Protein AF-Q1ACJ1-F1 (afdb_monomer)

Radius of gyration: 36.61 Å; Cα contacts (8 Å, |Δi|>4): 184; chains: 1; bounding box: 94×62×95 Å

Sequence (419 aa):
MKLYEWLLQRVRKALKKAYEASKEIKTMKQDFSLYKKSDFFDTTSWENSFSYIDFELNKYKWIIKYSLFKYRVSVVFLLFLSPFEISHSKDSLYFNILHNKKIHMQLSWIKKVIDDIETWQKKKRDFFYLQQTKNKQKQKKFHLGILSNIDSIAYETIGFIPRSITRTLYRFKTELTGKTALILFREFRFAKYQALASIQYGFFLLLLPWIVTLLFKKLSLEYLMNVWWNKSSIQLFNASQKKIALKRFQNMEDIFWLDLITKETLENKSQYSISLKIHDMIISLVEIYTQKSIYTIIELITDFIGIFTITVILCIAKKRLTVLNSWLQELFYSLSDTMKAFFILLITDLCIGFHSPHGWEVLIELVWEHFGFVPNQYITSFFVSTFPVVLDTMVKYWIFRHLNRISPSIVVTYHSMNE

Organism: Chara vulgaris (NCBI:txid55564)

Foldseek 3Di:
DVVLVVLVVLLVVLLVQLLVLLVVLVVLVVVLVVVVPPPPDDPVVNVVVVVVSVVSNVVSVVSNVVSVVSNVVSVVVSVVCLVVDDPVVNVVPCCCQVVVPVSVVSVVSSVVSVVVVVVVNVVVVVVVVVVVVVVVVVVVVVVVVCVVVVVVVVPDDDDPDDPVVVVVVVVVVCVVVPPCVVVVVVVVVVLVVLVVLLVVLVVCLPVVLVVQLVVQLVVVCVVCCVVVVVPPLDDLDDPQLVVVLVVVLVVVVVVVVVVCVVPVCVVPDDPVNVVVVSVVVSSVSSNVSSSLSSSLVSLVVSVVSSVVVSVVSCVVCVVSVVSNVVSVVVVLVVDDLLVNLVVLVVVLCVPLPVVDLVVQLVVVCVVCVSNVHDDDPVVSVVCSVPVSVVSNVVSVVVCVVVDVVVPPVSVVSNVVVVD

Structure (mmCIF, N/CA/C/O backbone):
data_AF-Q1ACJ1-F1
#
_entry.id   AF-Q1ACJ1-F1
#
loop_
_atom_site.group_PDB
_atom_site.id
_atom_site.type_symbol
_atom_site.label_atom_id
_atom_site.label_alt_id
_atom_site.label_comp_id
_atom_site.label_asym_id
_atom_site.label_entity_id
_atom_site.label_seq_id
_atom_site.pdbx_PDB_ins_code
_atom_site.Cartn_x
_atom_site.Cartn_y
_atom_site.Cartn_z
_atom_site.occupancy
_atom_site.B_iso_or_equiv
_atom_site.auth_seq_id
_atom_site.auth_comp_id
_atom_site.auth_asym_id
_atom_site.auth_atom_id
_atom_site.pdbx_PDB_model_num
ATOM 1 N N . MET A 1 1 ? 27.687 -7.660 35.199 1.00 57.12 1 MET A N 1
ATOM 2 C CA . MET A 1 1 ? 29.083 -7.842 34.717 1.00 57.12 1 MET A CA 1
ATOM 3 C C . MET A 1 1 ? 29.219 -8.312 33.261 1.00 57.12 1 MET A C 1
ATOM 5 O O . MET A 1 1 ? 29.707 -7.517 32.474 1.00 57.12 1 MET A O 1
ATOM 9 N N . LYS A 1 2 ? 28.784 -9.517 32.834 1.00 73.12 2 LYS A N 1
ATOM 10 C CA . LYS A 1 2 ? 29.052 -10.014 31.451 1.00 73.12 2 LYS A CA 1
ATOM 11 C C . LYS A 1 2 ? 28.549 -9.096 30.319 1.00 73.12 2 LYS A C 1
ATOM 13 O O . LYS A 1 2 ? 29.283 -8.820 29.374 1.00 73.12 2 LYS A O 1
ATOM 18 N N . LEU A 1 3 ? 27.313 -8.594 30.422 1.00 71.56 3 LEU A N 1
ATOM 19 C CA . LEU A 1 3 ? 26.733 -7.673 29.428 1.00 71.56 3 LEU A CA 1
ATOM 20 C C . LEU A 1 3 ? 27.487 -6.333 29.380 1.00 71.56 3 LEU A C 1
ATOM 22 O O . LEU A 1 3 ? 27.690 -5.751 28.314 1.00 71.56 3 LEU A O 1
ATOM 26 N N . TYR A 1 4 ? 27.955 -5.889 30.542 1.00 66.06 4 TYR A N 1
ATOM 27 C CA . TYR A 1 4 ? 28.695 -4.653 30.721 1.00 66.06 4 TYR A CA 1
ATOM 28 C C . TYR A 1 4 ? 30.091 -4.709 30.071 1.00 66.06 4 TYR A C 1
ATOM 30 O O . TYR A 1 4 ? 30.448 -3.857 29.253 1.00 66.06 4 TYR A O 1
ATOM 38 N N . GLU A 1 5 ? 30.854 -5.770 30.344 1.00 72.88 5 GLU A N 1
ATOM 39 C CA . GLU A 1 5 ? 32.153 -6.023 29.706 1.00 72.88 5 GLU A CA 1
ATOM 40 C C . GLU A 1 5 ? 32.026 -6.164 28.187 1.00 72.88 5 GLU A C 1
ATOM 42 O O . GLU A 1 5 ? 32.832 -5.612 27.432 1.00 72.88 5 GLU A O 1
ATOM 47 N N . TRP A 1 6 ? 30.977 -6.851 27.728 1.00 76.62 6 TRP A N 1
ATOM 48 C CA . TRP A 1 6 ? 30.686 -7.006 26.308 1.00 76.62 6 TRP A CA 1
ATOM 49 C C . TRP A 1 6 ? 30.440 -5.656 25.615 1.00 76.62 6 TRP A C 1
ATOM 51 O O . TRP A 1 6 ? 30.999 -5.394 24.543 1.00 76.62 6 TRP A O 1
ATOM 61 N N . LEU A 1 7 ? 29.672 -4.754 26.237 1.00 77.31 7 LEU A N 1
ATOM 62 C CA . LEU A 1 7 ? 29.429 -3.408 25.710 1.00 77.31 7 LEU A CA 1
ATOM 63 C C . LEU A 1 7 ? 30.706 -2.554 25.686 1.00 77.31 7 LEU A C 1
ATOM 65 O O . LEU A 1 7 ? 30.996 -1.923 24.665 1.00 77.31 7 LEU A O 1
ATOM 69 N N . LEU A 1 8 ? 31.518 -2.577 26.749 1.00 77.75 8 LEU A N 1
ATOM 70 C CA . LEU A 1 8 ? 32.811 -1.879 26.781 1.00 77.75 8 LEU A CA 1
ATOM 71 C C . LEU A 1 8 ? 33.766 -2.377 25.687 1.00 77.75 8 LEU A C 1
ATOM 73 O O . LEU A 1 8 ? 34.422 -1.576 25.009 1.00 77.75 8 LEU A O 1
ATOM 77 N N . GLN A 1 9 ? 33.827 -3.693 25.463 1.00 83.12 9 GLN A N 1
ATOM 78 C CA . GLN A 1 9 ? 34.596 -4.269 24.360 1.00 83.12 9 GLN A CA 1
ATOM 79 C C . GLN A 1 9 ? 34.075 -3.787 23.002 1.00 83.12 9 GLN A C 1
ATOM 81 O O . GLN A 1 9 ? 34.874 -3.484 22.112 1.00 83.12 9 GLN A O 1
ATOM 86 N N . ARG A 1 10 ? 32.753 -3.670 22.832 1.00 83.06 10 ARG A N 1
ATOM 87 C CA . ARG A 1 10 ? 32.128 -3.181 21.596 1.00 83.06 10 ARG A CA 1
ATOM 88 C C . ARG A 1 10 ? 32.502 -1.729 21.300 1.00 83.06 10 ARG A C 1
ATOM 90 O O . ARG A 1 10 ? 32.877 -1.426 20.166 1.00 83.06 10 ARG A O 1
ATOM 97 N N . VAL A 1 11 ? 32.482 -0.865 22.316 1.00 85.56 11 VAL A N 1
ATOM 98 C CA . VAL A 1 11 ? 32.920 0.539 22.220 1.00 85.56 11 VAL A CA 1
ATOM 99 C C . VAL A 1 11 ? 34.388 0.622 21.795 1.00 85.56 11 VAL A C 1
ATOM 101 O O . VAL A 1 11 ? 34.710 1.297 20.814 1.00 85.56 11 VAL A O 1
ATOM 104 N N . ARG A 1 12 ? 35.280 -0.119 22.471 1.00 85.38 12 ARG A N 1
ATOM 105 C CA . ARG A 1 12 ? 36.718 -0.148 22.146 1.00 85.38 12 ARG A CA 1
ATOM 106 C C . ARG A 1 12 ? 36.985 -0.687 20.737 1.00 85.38 12 ARG A C 1
ATOM 108 O O . ARG A 1 12 ? 37.789 -0.104 20.013 1.00 85.38 12 ARG A O 1
ATOM 115 N N . LYS A 1 13 ? 36.295 -1.756 20.315 1.00 88.94 13 LYS A N 1
ATOM 116 C CA . LYS A 1 13 ? 36.407 -2.328 18.959 1.00 88.94 13 LYS A CA 1
ATOM 117 C C . LYS A 1 13 ? 35.939 -1.346 17.884 1.00 88.94 13 LYS A C 1
ATOM 119 O O . LYS A 1 13 ? 36.607 -1.205 16.863 1.00 88.94 13 LYS A O 1
ATOM 124 N N . ALA A 1 14 ? 34.822 -0.652 18.109 1.00 89.25 14 ALA A N 1
ATOM 125 C CA . ALA A 1 14 ? 34.302 0.336 17.167 1.00 89.25 14 ALA A CA 1
ATOM 126 C C . ALA A 1 14 ? 35.283 1.503 16.972 1.00 89.25 14 ALA A C 1
ATOM 128 O O . ALA A 1 14 ? 35.592 1.853 15.833 1.00 89.25 14 ALA A O 1
ATOM 129 N N . LEU A 1 15 ? 35.830 2.044 18.067 1.00 91.06 15 LEU A N 1
ATOM 130 C CA . LEU A 1 15 ? 36.816 3.124 18.010 1.00 91.06 15 LEU A CA 1
ATOM 131 C C . LEU A 1 15 ? 38.146 2.671 17.389 1.00 91.06 15 LEU A C 1
ATOM 133 O O . LEU A 1 15 ? 38.705 3.388 16.564 1.00 91.06 15 LEU A O 1
ATOM 137 N N . LYS A 1 16 ? 38.631 1.467 17.724 1.00 91.94 16 LYS A N 1
ATOM 138 C CA . LYS A 1 16 ? 39.840 0.888 17.118 1.00 91.94 16 LYS A CA 1
ATOM 139 C C . LYS A 1 16 ? 39.687 0.737 15.601 1.00 91.94 16 LYS A C 1
ATOM 141 O O . LYS A 1 16 ? 40.571 1.169 14.873 1.00 91.94 16 LYS A O 1
ATOM 146 N N . LYS A 1 17 ? 38.539 0.235 15.129 1.00 92.56 17 LYS A N 1
ATOM 147 C CA . LYS A 1 17 ? 38.240 0.112 13.694 1.00 92.56 17 LYS A CA 1
ATOM 148 C C . LYS A 1 17 ? 38.213 1.470 12.987 1.00 92.56 17 LYS A C 1
ATOM 150 O O . LYS A 1 17 ? 38.722 1.586 11.877 1.00 92.56 17 LYS A O 1
ATOM 155 N N . ALA A 1 18 ? 37.641 2.492 13.627 1.00 92.62 18 ALA A N 1
ATOM 156 C CA . ALA A 1 18 ? 37.668 3.860 13.111 1.00 92.62 18 ALA A CA 1
ATOM 157 C C . ALA A 1 18 ? 39.110 4.380 12.995 1.00 92.62 18 ALA A C 1
ATOM 159 O O . ALA A 1 18 ? 39.488 4.939 11.969 1.00 92.62 18 ALA A O 1
ATOM 160 N N . TYR A 1 19 ? 39.918 4.150 14.033 1.00 93.19 19 TYR A N 1
ATOM 161 C CA . TYR A 1 19 ? 41.307 4.589 14.107 1.00 93.19 19 TYR A CA 1
ATOM 162 C C . TYR A 1 19 ? 42.207 3.894 13.070 1.00 93.19 19 TYR A C 1
ATOM 164 O O . TYR A 1 19 ? 42.985 4.557 12.389 1.00 93.19 19 TYR A O 1
ATOM 172 N N . GLU A 1 20 ? 42.067 2.582 12.883 1.00 93.31 20 GLU A N 1
ATOM 173 C CA . GLU A 1 20 ? 42.784 1.817 11.851 1.00 93.31 20 GLU A CA 1
ATOM 174 C C . GLU A 1 20 ? 42.404 2.277 10.443 1.00 93.31 20 GLU A C 1
ATOM 176 O O . GLU A 1 20 ? 43.280 2.669 9.680 1.00 93.31 20 GLU A O 1
ATOM 181 N N . ALA A 1 21 ? 41.105 2.367 10.138 1.00 93.62 21 ALA A N 1
ATOM 182 C CA . ALA A 1 21 ? 40.631 2.886 8.854 1.00 93.62 21 ALA A CA 1
ATOM 183 C C . ALA A 1 21 ? 41.179 4.290 8.567 1.00 93.62 21 ALA A C 1
ATOM 185 O O . ALA A 1 21 ? 41.483 4.640 7.433 1.00 93.62 21 ALA A O 1
ATOM 186 N N . SER A 1 22 ? 41.327 5.107 9.604 1.00 93.25 22 SER A N 1
ATOM 187 C CA . SER A 1 22 ? 41.849 6.454 9.459 1.00 93.25 22 SER A CA 1
ATOM 188 C C . SER A 1 22 ? 43.378 6.485 9.228 1.00 93.25 22 SER A C 1
ATOM 190 O O . SER A 1 22 ? 43.855 7.370 8.517 1.00 93.25 22 SER A O 1
ATOM 192 N N . LYS A 1 23 ? 44.143 5.493 9.720 1.00 92.94 23 LYS A N 1
ATOM 193 C CA . LYS A 1 23 ? 45.560 5.276 9.350 1.00 92.94 23 LYS A CA 1
ATOM 194 C C . LYS A 1 23 ? 45.712 4.868 7.893 1.00 92.94 23 LYS A C 1
ATOM 196 O O . LYS A 1 23 ? 46.532 5.480 7.216 1.00 92.94 23 LYS A O 1
ATOM 201 N N . GLU A 1 24 ? 44.879 3.939 7.425 1.00 92.31 24 GLU A N 1
ATOM 202 C CA . GLU A 1 24 ? 44.844 3.522 6.016 1.00 92.31 24 GLU A CA 1
ATOM 203 C C . GLU A 1 24 ? 44.577 4.700 5.082 1.00 92.31 24 GLU A C 1
ATOM 205 O O . GLU A 1 24 ? 45.158 4.824 4.009 1.00 92.31 24 GLU A O 1
ATOM 210 N N . ILE A 1 25 ? 43.734 5.646 5.500 1.00 91.31 25 ILE A N 1
ATOM 211 C CA . ILE A 1 25 ? 43.563 6.846 4.692 1.00 91.31 25 ILE A CA 1
ATOM 212 C C . ILE A 1 25 ? 44.852 7.679 4.614 1.00 91.31 25 ILE A C 1
ATOM 214 O O . ILE A 1 25 ? 45.206 8.195 3.550 1.00 91.31 25 ILE A O 1
ATOM 218 N N . LYS A 1 26 ? 45.555 7.847 5.735 1.00 91.06 26 LYS A N 1
ATOM 219 C CA . LYS A 1 26 ? 46.789 8.633 5.752 1.00 91.06 26 LYS A CA 1
ATOM 220 C C . LYS A 1 26 ? 47.868 7.997 4.867 1.00 91.06 26 LYS A C 1
ATOM 222 O O . LYS A 1 26 ? 48.527 8.744 4.146 1.00 91.06 26 LYS A O 1
ATOM 227 N N . THR A 1 27 ? 48.016 6.671 4.894 1.00 90.19 27 THR A N 1
ATOM 228 C CA . THR A 1 27 ? 48.957 5.934 4.032 1.00 90.19 27 THR A CA 1
ATOM 229 C C . THR A 1 27 ? 48.580 6.093 2.563 1.00 90.19 27 THR A C 1
ATOM 231 O O . THR A 1 27 ? 49.390 6.602 1.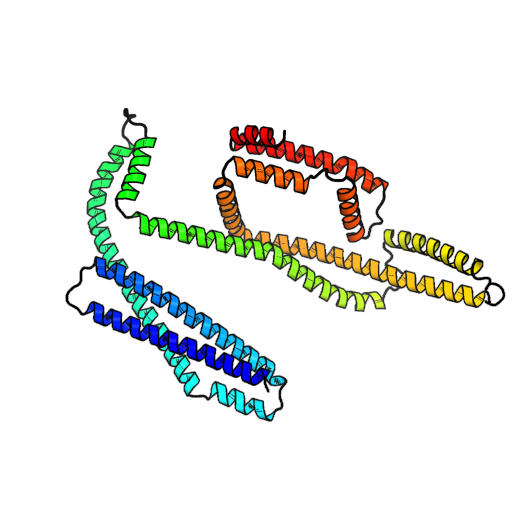798 1.00 90.19 27 THR A O 1
ATOM 234 N N . MET A 1 28 ? 47.315 5.867 2.191 1.00 88.06 28 MET A N 1
ATOM 235 C CA . MET A 1 28 ? 46.845 6.081 0.813 1.00 88.06 28 MET A CA 1
ATOM 236 C C . MET A 1 28 ? 47.100 7.512 0.306 1.00 88.06 28 MET A C 1
ATOM 238 O O . MET A 1 28 ? 47.491 7.717 -0.844 1.00 88.06 28 MET A O 1
ATOM 242 N N . LYS A 1 29 ? 46.907 8.531 1.158 1.00 86.50 29 LYS A N 1
ATOM 243 C CA . LYS A 1 29 ? 47.218 9.928 0.806 1.00 86.50 29 LYS A CA 1
ATOM 244 C C . LYS A 1 29 ? 48.720 10.139 0.570 1.00 86.50 29 LYS A C 1
ATOM 246 O O . LYS A 1 29 ? 49.087 10.915 -0.315 1.00 86.50 29 LYS A O 1
ATOM 251 N N . GLN A 1 30 ? 49.578 9.499 1.363 1.00 86.06 30 GLN A N 1
ATOM 252 C CA . GLN A 1 30 ? 51.035 9.576 1.222 1.00 86.06 30 GLN A CA 1
ATOM 253 C C . GLN A 1 30 ? 51.516 8.853 -0.037 1.00 86.06 30 GLN A C 1
ATOM 255 O O . GLN A 1 30 ? 52.248 9.460 -0.816 1.00 86.06 30 GLN A O 1
ATOM 260 N N . ASP A 1 31 ? 51.032 7.638 -0.285 1.00 83.00 31 ASP A N 1
ATOM 261 C CA . ASP A 1 31 ? 51.376 6.839 -1.465 1.00 83.00 31 ASP A CA 1
ATOM 262 C C . ASP A 1 31 ? 51.005 7.578 -2.747 1.00 83.00 31 ASP A C 1
ATOM 264 O O . ASP A 1 31 ? 51.822 7.717 -3.654 1.00 83.00 31 ASP A O 1
ATOM 268 N N . PHE A 1 32 ? 49.818 8.189 -2.787 1.00 81.38 32 PHE A N 1
ATOM 269 C CA . PHE A 1 32 ? 49.438 9.033 -3.916 1.00 81.38 32 PHE A CA 1
ATOM 270 C C . PHE A 1 32 ? 50.326 10.272 -4.065 1.00 81.38 32 PHE A C 1
ATOM 272 O O . PHE A 1 32 ? 50.620 10.711 -5.178 1.00 81.38 32 PHE A O 1
ATOM 279 N N . SER A 1 33 ? 50.744 10.879 -2.951 1.00 78.44 33 SER A N 1
ATOM 280 C CA . SER A 1 33 ? 51.650 12.026 -2.993 1.00 78.44 33 SER A CA 1
ATOM 281 C C . SER A 1 33 ? 53.048 11.649 -3.489 1.00 78.44 33 SER A C 1
ATOM 283 O O . SER A 1 33 ? 53.698 12.505 -4.088 1.00 78.44 33 SER A O 1
ATOM 285 N N . LEU A 1 34 ? 53.513 10.425 -3.224 1.00 77.62 34 LEU A N 1
ATOM 286 C CA . LEU A 1 34 ? 54.774 9.886 -3.735 1.00 77.62 34 LEU A CA 1
ATOM 287 C C . LEU A 1 34 ? 54.652 9.533 -5.216 1.00 77.62 34 LEU A C 1
ATOM 289 O O . LEU A 1 34 ? 55.466 9.987 -6.013 1.00 77.62 34 LEU A O 1
ATOM 293 N N . TYR A 1 35 ? 53.579 8.838 -5.591 1.00 71.75 35 TYR A N 1
ATOM 294 C CA . TYR A 1 35 ? 53.266 8.497 -6.976 1.00 71.75 35 TYR A CA 1
ATOM 295 C C . TYR A 1 35 ? 53.158 9.735 -7.878 1.00 71.75 35 TYR A C 1
ATOM 297 O O . TYR A 1 35 ? 53.587 9.718 -9.021 1.00 71.75 35 TYR A O 1
ATOM 305 N N . LYS A 1 36 ? 52.665 10.865 -7.353 1.00 68.56 36 LYS A N 1
ATOM 306 C CA . LYS A 1 36 ? 52.652 12.138 -8.091 1.00 68.56 36 LYS A CA 1
ATOM 307 C C . LYS A 1 36 ? 54.057 12.720 -8.343 1.00 68.56 36 LYS A C 1
ATOM 309 O O . LYS A 1 36 ? 54.215 13.484 -9.288 1.00 68.56 36 LYS A O 1
ATOM 314 N N . LYS A 1 37 ? 55.036 12.474 -7.463 1.00 66.88 37 LYS A N 1
ATOM 315 C CA . LYS A 1 37 ? 56.381 13.076 -7.558 1.00 66.88 37 LYS A CA 1
ATOM 316 C C . LYS A 1 37 ? 57.283 12.395 -8.587 1.00 66.88 37 LYS A C 1
ATOM 318 O O . LYS A 1 37 ? 58.283 12.997 -8.946 1.00 66.88 37 LYS A O 1
ATOM 323 N N . SER A 1 38 ? 56.978 11.174 -9.024 1.00 61.12 38 SER A N 1
ATOM 324 C CA . SER A 1 38 ? 57.747 10.539 -10.094 1.00 61.12 38 SER A CA 1
ATOM 325 C C . SER A 1 38 ? 57.513 11.274 -11.414 1.00 61.12 38 SER A C 1
ATOM 327 O O . SER A 1 38 ? 56.361 11.472 -11.796 1.00 61.12 38 SER A O 1
ATOM 329 N N . ASP A 1 39 ? 58.593 11.625 -12.116 1.00 50.62 39 ASP A N 1
ATOM 330 C CA . ASP A 1 39 ? 58.593 12.434 -13.350 1.00 50.62 39 ASP A CA 1
ATOM 331 C C . ASP A 1 39 ? 57.850 11.801 -14.549 1.00 50.62 39 ASP A C 1
ATOM 333 O O . ASP A 1 39 ? 57.683 12.429 -15.592 1.00 50.62 39 ASP A O 1
ATOM 337 N N . PHE A 1 40 ? 57.338 10.578 -14.411 1.00 48.88 40 PHE A N 1
ATOM 338 C CA . PHE A 1 40 ? 56.496 9.919 -15.407 1.00 48.88 40 PHE A CA 1
ATOM 339 C C . PHE A 1 40 ? 55.018 10.298 -15.219 1.00 48.88 40 PHE A C 1
ATOM 341 O O . PHE A 1 40 ? 54.274 9.513 -14.633 1.00 48.88 40 PHE A O 1
ATOM 348 N N . PHE A 1 41 ? 54.551 11.476 -15.665 1.00 48.22 41 PHE A N 1
ATOM 349 C CA . PHE A 1 41 ? 53.117 11.785 -15.517 1.00 48.22 41 PHE A CA 1
ATOM 350 C C . PHE A 1 41 ? 52.442 12.630 -16.612 1.00 48.22 41 PHE A C 1
ATOM 352 O O . PHE A 1 41 ? 52.608 13.846 -16.681 1.00 48.22 41 PHE A O 1
ATOM 359 N N . ASP A 1 42 ? 51.535 11.980 -17.356 1.00 58.28 42 ASP A N 1
ATOM 360 C CA . ASP A 1 42 ? 50.526 12.606 -18.222 1.00 58.28 42 ASP A CA 1
ATOM 361 C C . ASP A 1 42 ? 49.239 12.981 -17.461 1.00 58.28 42 ASP A C 1
ATOM 363 O O . ASP A 1 42 ? 48.770 12.275 -16.562 1.00 58.28 42 ASP A O 1
ATOM 367 N N . THR A 1 43 ? 48.606 14.088 -17.871 1.00 63.31 43 THR A N 1
ATOM 368 C CA . THR A 1 43 ? 47.415 14.666 -17.205 1.00 63.31 43 THR A CA 1
ATOM 369 C C . THR A 1 43 ? 46.197 13.733 -17.123 1.00 63.31 43 THR A C 1
ATOM 371 O O . THR A 1 43 ? 45.460 13.786 -16.140 1.00 63.31 43 THR A O 1
ATOM 374 N N . THR A 1 44 ? 45.991 12.855 -18.108 1.00 62.75 44 THR A N 1
ATOM 375 C CA . THR A 1 44 ? 44.855 11.914 -18.176 1.00 62.75 44 THR A CA 1
ATOM 376 C C . THR A 1 44 ? 45.042 10.700 -17.267 1.00 62.75 44 THR A C 1
ATOM 378 O O . THR A 1 44 ? 44.111 10.299 -16.567 1.00 62.75 44 THR A O 1
ATOM 381 N N . SER A 1 45 ? 46.261 10.152 -17.204 1.00 63.62 45 SER A N 1
ATOM 382 C CA . SER A 1 45 ? 46.619 9.095 -16.246 1.00 63.62 45 SER A CA 1
ATOM 383 C C . SER A 1 45 ? 46.382 9.563 -14.803 1.00 63.62 45 SER A C 1
ATOM 385 O O . SER A 1 45 ? 45.903 8.816 -13.942 1.00 63.62 45 SER A O 1
ATOM 387 N N . TRP A 1 46 ? 46.630 10.852 -14.549 1.00 67.94 46 TRP A N 1
ATOM 388 C CA . TRP A 1 46 ? 46.462 11.470 -13.238 1.00 67.94 46 TRP A CA 1
ATOM 389 C C . TRP A 1 46 ? 44.990 11.621 -12.817 1.00 67.94 46 TRP A C 1
ATOM 391 O O . TRP A 1 46 ? 44.667 11.393 -11.647 1.00 67.94 46 TRP A O 1
ATOM 401 N N . GLU A 1 47 ? 44.090 11.943 -13.753 1.00 72.38 47 GLU A N 1
ATOM 402 C CA . GLU A 1 47 ? 42.635 12.000 -13.523 1.00 72.38 47 GLU A CA 1
ATOM 403 C C . GLU A 1 47 ? 42.072 10.643 -13.091 1.00 72.38 47 GLU A C 1
ATOM 405 O O . GLU A 1 47 ? 41.409 10.538 -12.053 1.00 72.38 47 GLU A O 1
ATOM 410 N N . ASN A 1 48 ? 42.395 9.592 -13.847 1.00 73.75 48 ASN A N 1
ATOM 411 C CA . ASN A 1 48 ? 41.914 8.242 -13.566 1.00 73.75 48 ASN A CA 1
ATOM 412 C C . ASN A 1 48 ? 42.454 7.729 -12.226 1.00 73.75 48 ASN A C 1
ATOM 414 O O . ASN A 1 48 ? 41.681 7.255 -11.390 1.00 73.75 48 ASN A O 1
ATOM 418 N N . SER A 1 49 ? 43.751 7.918 -11.973 1.00 74.75 49 SER A N 1
ATOM 419 C CA . SER A 1 49 ? 44.390 7.532 -10.711 1.00 74.75 49 SER A CA 1
ATOM 420 C C . SER A 1 49 ? 43.767 8.242 -9.505 1.00 74.75 49 SER A C 1
ATOM 422 O O . SER A 1 49 ? 43.486 7.614 -8.483 1.00 74.75 49 SER A O 1
ATOM 424 N N . PHE A 1 50 ? 43.489 9.548 -9.617 1.00 82.62 50 PHE A N 1
ATOM 425 C CA . PHE A 1 50 ? 42.804 10.278 -8.552 1.00 82.62 50 PHE A CA 1
ATOM 426 C C . PHE A 1 50 ? 41.370 9.786 -8.348 1.00 82.62 50 PHE A C 1
ATOM 428 O O . PHE A 1 50 ? 40.946 9.675 -7.205 1.00 82.62 50 PHE A O 1
ATOM 435 N N . SER A 1 51 ? 40.625 9.476 -9.414 1.00 76.75 51 SER A N 1
ATOM 436 C CA . SER A 1 51 ? 39.241 8.995 -9.297 1.00 76.75 51 SER A CA 1
ATOM 437 C C . SER A 1 51 ? 39.139 7.670 -8.530 1.00 76.75 51 SER A C 1
ATOM 439 O O . SER A 1 51 ? 38.268 7.519 -7.671 1.00 76.75 51 SER A O 1
ATOM 441 N N . TYR A 1 52 ? 40.078 6.751 -8.773 1.00 80.50 52 TYR A N 1
ATOM 442 C CA . TYR A 1 52 ? 40.182 5.485 -8.052 1.00 80.50 52 TYR A CA 1
ATOM 443 C C . TYR A 1 52 ? 40.481 5.713 -6.566 1.00 80.50 52 TYR A C 1
ATOM 445 O O . TYR A 1 52 ? 39.808 5.173 -5.687 1.00 80.50 52 TYR A O 1
ATOM 453 N N . ILE A 1 53 ? 41.442 6.588 -6.273 1.00 85.56 53 ILE A N 1
ATOM 454 C CA . ILE A 1 53 ? 41.814 6.910 -4.894 1.00 85.56 53 ILE A CA 1
ATOM 455 C C . ILE A 1 53 ? 40.696 7.667 -4.183 1.00 85.56 53 ILE A C 1
ATOM 457 O O . ILE A 1 53 ? 40.408 7.369 -3.032 1.00 85.56 53 ILE A O 1
ATOM 461 N N . ASP A 1 54 ? 40.002 8.591 -4.848 1.00 86.38 54 ASP A N 1
ATOM 462 C CA . ASP A 1 54 ? 38.843 9.288 -4.286 1.00 86.38 54 ASP A CA 1
ATOM 463 C C . ASP A 1 54 ? 37.731 8.304 -3.901 1.00 86.38 54 ASP A C 1
ATOM 465 O O . ASP A 1 54 ? 37.133 8.427 -2.828 1.00 86.38 54 ASP A O 1
ATOM 469 N N . PHE A 1 55 ? 37.490 7.287 -4.734 1.00 85.00 55 PHE A N 1
ATOM 470 C CA . PHE A 1 55 ? 36.544 6.216 -4.439 1.00 85.00 55 PHE A CA 1
ATOM 471 C C . PHE A 1 55 ? 36.944 5.412 -3.193 1.00 85.00 55 PHE A C 1
ATOM 473 O O . PHE A 1 55 ? 36.132 5.282 -2.269 1.00 85.00 55 PHE A O 1
ATOM 480 N N . GLU A 1 56 ? 38.186 4.927 -3.118 1.00 86.38 56 GLU A N 1
ATOM 481 C CA . GLU A 1 56 ? 38.669 4.182 -1.948 1.00 86.38 56 GLU A CA 1
ATOM 482 C C . GLU A 1 56 ? 38.665 5.059 -0.684 1.00 86.38 56 GLU A C 1
ATOM 484 O O . GLU A 1 56 ? 38.150 4.651 0.360 1.00 86.38 56 GLU A O 1
ATOM 489 N N . LEU A 1 57 ? 39.099 6.319 -0.773 1.00 90.25 57 LEU A N 1
ATOM 490 C CA . LEU A 1 57 ? 39.018 7.279 0.331 1.00 90.25 57 LEU A CA 1
ATOM 491 C C . LEU A 1 57 ? 37.581 7.451 0.836 1.00 90.25 57 LEU A C 1
ATOM 493 O O . LEU A 1 57 ? 37.344 7.458 2.045 1.00 90.25 57 LEU A O 1
ATOM 497 N N . ASN A 1 58 ? 36.604 7.562 -0.066 1.00 89.31 58 ASN A N 1
ATOM 498 C CA . ASN A 1 58 ? 35.194 7.698 0.301 1.00 89.31 58 ASN A CA 1
ATOM 499 C C . ASN A 1 58 ? 34.636 6.428 0.965 1.00 89.31 58 ASN A C 1
ATOM 501 O O . ASN A 1 58 ? 33.860 6.526 1.922 1.00 89.31 58 ASN A O 1
ATOM 505 N N . LYS A 1 59 ? 35.066 5.242 0.527 1.00 89.69 59 LYS A N 1
ATOM 506 C CA . LYS A 1 59 ? 34.744 3.958 1.167 1.00 89.69 59 LYS A CA 1
ATOM 507 C C . LYS A 1 59 ? 35.298 3.888 2.592 1.00 89.69 59 LYS A C 1
ATOM 509 O O . LYS A 1 59 ? 34.543 3.591 3.520 1.00 89.69 59 LYS A O 1
ATOM 514 N N . TYR A 1 60 ? 36.560 4.256 2.814 1.00 90.94 60 TYR A N 1
ATOM 515 C CA . TYR A 1 60 ? 37.132 4.313 4.165 1.00 90.94 60 TYR A CA 1
ATOM 516 C C . TYR A 1 60 ? 36.483 5.394 5.039 1.00 90.94 60 TYR A C 1
ATOM 518 O O . TYR A 1 60 ? 36.190 5.142 6.209 1.00 90.94 60 TYR A O 1
ATOM 526 N N . LYS A 1 61 ? 36.145 6.564 4.485 1.00 91.94 61 LYS A N 1
ATOM 527 C CA . LYS A 1 61 ? 35.345 7.579 5.193 1.00 91.94 61 LYS A CA 1
ATOM 528 C C . LYS A 1 61 ? 33.999 7.038 5.648 1.00 91.94 61 LYS A C 1
ATOM 530 O O . LYS A 1 61 ? 33.573 7.330 6.765 1.00 91.94 61 LYS A O 1
ATOM 535 N N . TRP A 1 62 ? 33.327 6.252 4.811 1.00 91.25 62 TRP A N 1
ATOM 536 C CA . TRP A 1 62 ? 32.070 5.611 5.181 1.00 91.25 62 TRP A CA 1
ATOM 537 C C . TRP A 1 62 ? 32.263 4.606 6.323 1.00 91.25 62 TRP A C 1
ATOM 539 O O . TRP A 1 62 ? 31.516 4.647 7.302 1.00 91.25 62 TRP A O 1
ATOM 549 N N . ILE A 1 63 ? 33.318 3.785 6.268 1.00 90.62 63 ILE A N 1
ATOM 550 C CA . ILE A 1 63 ? 33.694 2.870 7.360 1.00 90.62 63 ILE A CA 1
ATOM 551 C C . ILE A 1 63 ? 33.927 3.647 8.665 1.00 90.62 63 ILE A C 1
ATOM 553 O O . ILE A 1 63 ? 33.414 3.253 9.717 1.00 90.62 63 ILE A O 1
ATOM 557 N N . ILE A 1 64 ? 34.639 4.775 8.612 1.00 91.69 64 ILE A N 1
ATOM 558 C CA . ILE A 1 64 ? 34.871 5.634 9.779 1.00 91.69 64 ILE A CA 1
ATOM 559 C C . ILE A 1 64 ? 33.552 6.218 10.300 1.00 91.69 64 ILE A C 1
ATOM 561 O O . ILE A 1 64 ? 33.251 6.067 11.480 1.00 91.69 64 ILE A O 1
ATOM 565 N N . LYS A 1 65 ? 32.712 6.818 9.448 1.00 91.88 65 LYS A N 1
ATOM 566 C CA . LYS A 1 65 ? 31.415 7.383 9.868 1.00 91.88 65 LYS A CA 1
ATOM 567 C C . LYS A 1 65 ? 30.518 6.331 10.520 1.00 91.88 65 LYS A C 1
ATOM 569 O O . LYS A 1 65 ? 29.965 6.574 11.590 1.00 91.88 65 LYS A O 1
ATOM 574 N N . TYR A 1 66 ? 30.421 5.145 9.923 1.00 92.12 66 TYR A N 1
ATOM 575 C CA . TYR A 1 66 ? 29.619 4.050 10.462 1.00 92.12 66 TYR A CA 1
ATOM 576 C C . TYR A 1 66 ? 30.185 3.493 11.777 1.00 92.12 66 TYR A C 1
ATOM 578 O O . TYR A 1 66 ? 29.439 3.201 12.712 1.00 92.12 66 TYR A O 1
ATOM 586 N N . SER A 1 67 ? 31.507 3.357 11.886 1.00 89.06 67 SER A N 1
ATOM 587 C CA . SER A 1 67 ? 32.152 2.918 13.129 1.00 89.06 67 SER A CA 1
ATOM 588 C C . SER A 1 67 ? 32.018 3.949 14.259 1.00 89.06 67 SER A C 1
ATOM 590 O O . SER A 1 67 ? 31.710 3.559 15.384 1.00 89.06 67 SER A O 1
ATOM 592 N N . LEU A 1 68 ? 32.120 5.249 13.963 1.00 91.81 68 LEU A N 1
ATOM 593 C CA . LEU A 1 68 ? 31.851 6.333 14.914 1.00 91.81 68 LEU A CA 1
ATOM 594 C C . LEU A 1 68 ? 30.376 6.396 15.325 1.00 91.81 68 LEU A C 1
ATOM 596 O O . LEU A 1 68 ? 30.083 6.632 16.494 1.00 91.81 68 LEU A O 1
ATOM 600 N N . PHE A 1 69 ? 29.445 6.154 14.400 1.00 90.56 69 PHE A N 1
ATOM 601 C CA . PHE A 1 69 ? 28.023 6.038 14.726 1.00 90.56 69 PHE A CA 1
ATOM 602 C C . PHE A 1 69 ? 27.782 4.887 15.707 1.00 90.56 69 PHE A C 1
ATOM 604 O O . PHE A 1 69 ? 27.182 5.090 16.760 1.00 90.56 69 PHE A O 1
ATOM 611 N N . LYS A 1 70 ? 28.342 3.702 15.426 1.00 87.62 70 LYS A N 1
ATOM 612 C CA . LYS A 1 70 ? 28.274 2.555 16.343 1.00 87.62 70 LYS A CA 1
ATOM 613 C C . LYS A 1 70 ? 28.894 2.853 17.707 1.00 87.62 70 LYS A C 1
ATOM 615 O O . LYS A 1 70 ? 28.323 2.448 18.716 1.00 87.62 70 LYS A O 1
ATOM 620 N N . TYR A 1 71 ? 30.018 3.569 17.748 1.00 89.31 71 TYR A N 1
ATOM 621 C CA . TYR A 1 71 ? 30.624 4.047 18.992 1.00 89.31 71 TYR A CA 1
ATOM 622 C C . TYR A 1 71 ? 29.657 4.951 19.772 1.00 89.31 71 TYR A C 1
ATOM 624 O O . TYR A 1 71 ? 29.379 4.667 20.932 1.00 89.31 71 TYR A O 1
ATOM 632 N N . ARG A 1 72 ? 29.082 5.978 19.131 1.00 88.12 72 ARG A N 1
ATOM 633 C CA . ARG A 1 72 ? 28.156 6.926 19.776 1.00 88.12 72 ARG A CA 1
ATOM 634 C C . ARG A 1 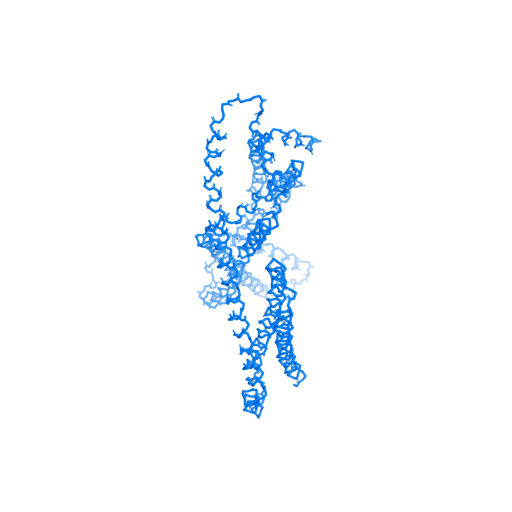72 ? 26.914 6.235 20.327 1.00 88.12 72 ARG A C 1
ATOM 636 O O . ARG A 1 72 ? 26.593 6.438 21.490 1.00 88.12 72 ARG A O 1
ATOM 643 N N . VAL A 1 73 ? 26.264 5.387 19.529 1.00 83.75 73 VAL A N 1
ATOM 644 C CA . VAL A 1 73 ? 25.082 4.628 19.969 1.00 83.75 73 VAL A CA 1
ATOM 645 C C . VAL A 1 73 ? 25.432 3.718 21.145 1.00 83.75 73 VAL A C 1
ATOM 647 O O . VAL A 1 73 ? 24.700 3.686 22.125 1.00 83.75 73 VAL A O 1
ATOM 650 N N . SER A 1 74 ? 26.577 3.031 21.092 1.00 83.12 74 SER A N 1
ATOM 651 C CA . SER A 1 74 ? 27.007 2.148 22.185 1.00 83.12 74 SER A CA 1
ATOM 652 C C . SER A 1 74 ? 27.328 2.921 23.472 1.00 83.12 74 SER A C 1
ATOM 654 O O . SER A 1 74 ? 27.025 2.432 24.553 1.00 83.12 74 SER A O 1
ATOM 656 N N . VAL A 1 75 ? 27.907 4.126 23.374 1.00 83.50 75 VAL A N 1
ATOM 657 C CA . VAL A 1 75 ? 28.175 4.999 24.533 1.00 83.50 75 VAL A CA 1
ATOM 658 C C . VAL A 1 75 ? 26.879 5.548 25.126 1.00 83.50 75 VAL A C 1
ATOM 660 O O . VAL A 1 75 ? 26.709 5.490 26.336 1.00 83.50 75 VAL A O 1
ATOM 663 N N . VAL A 1 76 ? 25.944 6.025 24.297 1.00 80.12 76 VAL A N 1
ATOM 664 C CA . VAL A 1 76 ? 24.624 6.486 24.766 1.00 80.12 76 VAL A CA 1
ATOM 665 C C . VAL A 1 76 ? 23.872 5.347 25.451 1.00 80.12 76 VAL A C 1
ATOM 667 O O . VAL A 1 76 ? 23.297 5.545 26.514 1.00 80.12 76 VAL A O 1
ATOM 670 N N . PHE A 1 77 ? 23.936 4.140 24.893 1.00 80.00 77 PHE A N 1
ATOM 671 C CA . PHE A 1 77 ? 23.324 2.960 25.493 1.00 80.00 77 PHE A CA 1
ATOM 672 C C . PHE A 1 77 ? 23.973 2.573 26.834 1.00 80.00 77 PHE A C 1
ATOM 674 O O . PHE A 1 77 ? 23.267 2.255 27.784 1.00 80.00 77 PHE A O 1
ATOM 681 N N . LEU A 1 78 ? 25.304 2.660 26.954 1.00 76.06 78 LEU A N 1
ATOM 682 C CA . LEU A 1 78 ? 26.007 2.470 28.232 1.00 76.06 78 LEU A CA 1
ATOM 683 C C . LEU A 1 78 ? 25.621 3.527 29.276 1.00 76.06 78 LEU A C 1
ATOM 685 O O . LEU A 1 78 ? 25.408 3.183 30.435 1.00 76.06 78 LEU A O 1
ATOM 689 N N . LEU A 1 79 ? 25.498 4.796 28.873 1.00 72.31 79 LEU A N 1
ATOM 690 C CA . LEU A 1 79 ? 25.041 5.875 29.756 1.00 72.31 79 LEU A CA 1
ATOM 691 C C . LEU A 1 79 ? 23.597 5.648 30.208 1.00 72.31 79 LEU A C 1
ATOM 693 O O . LEU A 1 79 ? 23.293 5.843 31.379 1.00 72.31 79 LEU A O 1
ATOM 697 N N . PHE A 1 80 ? 22.732 5.176 29.312 1.00 75.00 80 PHE A N 1
ATOM 698 C CA . PHE A 1 80 ? 21.347 4.839 29.629 1.00 75.00 80 PHE A CA 1
ATOM 699 C C . PHE A 1 80 ? 21.224 3.662 30.610 1.00 75.00 80 PHE A C 1
ATOM 701 O O . PHE A 1 80 ? 20.325 3.664 31.442 1.00 75.00 80 PHE A O 1
ATOM 708 N N . LEU A 1 81 ? 22.125 2.676 30.546 1.00 68.88 81 LEU A N 1
ATOM 709 C CA . LEU A 1 81 ? 22.153 1.542 31.480 1.00 68.88 81 LEU A CA 1
ATOM 710 C C . LEU A 1 81 ? 22.799 1.876 32.834 1.00 68.88 81 LEU A C 1
ATOM 712 O O . LEU A 1 81 ? 22.514 1.207 33.824 1.00 68.88 81 LEU A O 1
ATOM 716 N N . SER A 1 82 ? 23.634 2.916 32.901 1.00 61.34 82 SER A N 1
ATOM 717 C CA . SER A 1 82 ? 24.346 3.311 34.124 1.00 61.34 82 SER A CA 1
ATOM 718 C C . SER A 1 82 ? 23.475 3.584 35.367 1.00 61.34 82 SER A C 1
ATOM 720 O O . SER A 1 82 ? 23.946 3.284 36.465 1.00 61.34 82 SER A O 1
ATOM 722 N N . PRO A 1 83 ? 22.222 4.090 35.282 1.00 61.06 83 PRO A N 1
ATOM 723 C CA . PRO A 1 83 ? 21.375 4.287 36.455 1.00 61.06 83 PRO A CA 1
ATOM 724 C C . PRO A 1 83 ? 21.047 2.983 37.188 1.00 61.06 83 PRO A C 1
ATOM 726 O O . PRO A 1 83 ? 20.805 3.036 38.391 1.00 61.06 83 PRO A O 1
ATOM 729 N N . PHE A 1 84 ? 21.073 1.848 36.480 1.00 64.06 84 PHE A N 1
ATOM 730 C CA . PHE A 1 84 ? 20.675 0.532 36.981 1.00 64.06 84 PHE A CA 1
ATOM 731 C C . PHE A 1 84 ? 21.814 -0.257 37.663 1.00 64.06 84 PHE A C 1
ATOM 733 O O . PHE A 1 84 ? 21.552 -1.333 38.195 1.00 64.06 84 PHE A O 1
ATOM 740 N N . GLU A 1 85 ? 23.058 0.247 37.687 1.00 49.38 85 GLU A N 1
ATOM 741 C CA . GLU A 1 85 ? 24.186 -0.370 38.415 1.00 49.38 85 GLU A CA 1
ATOM 742 C C . GLU A 1 85 ? 24.612 0.439 39.666 1.00 49.38 85 GLU A C 1
ATOM 744 O O . GLU A 1 85 ? 24.409 1.654 39.760 1.00 49.38 85 GLU A O 1
ATOM 749 N N . ILE A 1 86 ? 25.188 -0.271 40.651 1.00 51.97 86 ILE A N 1
ATOM 750 C CA . ILE A 1 86 ? 25.512 0.191 42.017 1.00 51.97 86 ILE A CA 1
ATOM 751 C C . ILE A 1 86 ? 26.463 1.405 42.006 1.00 51.97 86 ILE A C 1
ATOM 753 O O . ILE A 1 86 ? 27.490 1.405 41.329 1.00 51.97 86 ILE A O 1
ATOM 757 N N . SER A 1 87 ? 26.127 2.412 42.826 1.00 51.91 87 SER A N 1
ATOM 758 C CA . SER A 1 87 ? 26.698 3.773 42.908 1.00 51.91 87 SER A CA 1
ATOM 759 C C . SER A 1 87 ? 28.226 3.904 42.748 1.00 51.91 87 SER A C 1
ATOM 761 O O . SER A 1 87 ? 28.690 4.836 42.097 1.00 51.91 87 SER A O 1
ATOM 763 N N . HIS A 1 88 ? 29.025 2.954 43.252 1.00 48.81 88 HIS A N 1
ATOM 764 C CA . HIS A 1 88 ? 30.492 3.006 43.161 1.00 48.81 88 HIS A CA 1
ATOM 765 C C . HIS A 1 88 ? 31.053 2.954 41.727 1.00 48.81 88 HIS A C 1
ATOM 767 O O . HIS A 1 88 ? 32.167 3.425 41.495 1.00 48.81 88 HIS A O 1
ATOM 773 N N . SER A 1 89 ? 30.317 2.408 40.749 1.00 51.75 89 SER A N 1
ATOM 774 C CA . SER A 1 89 ? 30.801 2.332 39.363 1.00 51.75 89 SER A CA 1
ATOM 775 C C . SER A 1 89 ? 30.571 3.625 38.567 1.00 51.75 89 SER A C 1
ATOM 777 O O . SER A 1 89 ? 31.384 3.922 37.689 1.00 51.75 89 SER A O 1
ATOM 779 N N . LYS A 1 90 ? 29.534 4.420 38.894 1.00 48.09 90 LYS A N 1
ATOM 780 C CA . LYS A 1 90 ? 29.050 5.580 38.110 1.00 48.09 90 LYS A CA 1
ATOM 781 C C . LYS A 1 90 ? 30.115 6.655 37.889 1.00 48.09 90 LYS A C 1
ATOM 783 O O . LYS A 1 90 ? 30.437 6.959 36.736 1.00 48.09 90 LYS A O 1
ATOM 788 N N . ASP A 1 91 ? 30.694 7.173 38.972 1.00 50.44 91 ASP A N 1
ATOM 789 C CA . ASP A 1 91 ? 31.674 8.262 38.893 1.00 50.44 91 ASP A CA 1
ATOM 790 C C . ASP A 1 91 ? 32.964 7.791 38.239 1.00 50.44 91 ASP A C 1
ATOM 792 O O . ASP A 1 91 ? 33.460 8.447 37.327 1.00 50.44 91 ASP A O 1
ATOM 796 N N . SER A 1 92 ? 33.448 6.597 38.600 1.00 59.56 92 SER A N 1
ATOM 797 C CA . SER A 1 92 ? 34.669 6.041 38.013 1.00 59.56 92 SER A CA 1
ATOM 798 C C . SER A 1 92 ? 34.557 5.842 36.498 1.00 59.56 92 SER A C 1
ATOM 800 O O . SER A 1 92 ? 35.546 6.007 35.794 1.00 59.56 92 SER A O 1
ATOM 802 N N . LEU A 1 93 ? 33.378 5.510 35.959 1.00 54.09 93 LEU A N 1
ATOM 803 C CA . LEU A 1 93 ? 33.208 5.142 34.552 1.00 54.09 93 LEU A CA 1
ATOM 804 C C . LEU A 1 93 ? 33.036 6.311 33.605 1.00 54.09 93 LEU A C 1
ATOM 806 O O . LEU A 1 93 ? 33.654 6.318 32.536 1.00 54.09 93 LEU A O 1
ATOM 810 N N . TYR A 1 94 ? 32.217 7.288 33.990 1.00 56.75 94 TYR A N 1
ATOM 811 C CA . TYR A 1 94 ? 32.133 8.534 33.242 1.00 56.75 94 TYR A CA 1
ATOM 812 C C . TYR A 1 94 ? 33.505 9.220 33.247 1.00 56.75 94 TYR A C 1
ATOM 814 O O . TYR A 1 94 ? 33.993 9.578 32.173 1.00 56.75 94 TYR A O 1
ATOM 822 N N . PHE A 1 95 ? 34.202 9.251 34.397 1.00 55.91 95 PHE A N 1
ATOM 823 C CA . PHE A 1 95 ? 35.606 9.675 34.452 1.00 55.91 95 PHE A CA 1
ATOM 824 C C . PHE A 1 95 ? 36.502 8.811 33.560 1.00 55.91 95 PHE A C 1
ATOM 826 O O . PHE A 1 95 ? 37.267 9.343 32.767 1.00 55.91 95 PHE A O 1
ATOM 833 N N . ASN A 1 96 ? 36.401 7.483 33.605 1.00 65.31 96 ASN A N 1
ATOM 834 C CA . ASN A 1 96 ? 37.292 6.606 32.842 1.00 65.31 96 ASN A CA 1
ATOM 835 C C . ASN A 1 96 ? 37.049 6.630 31.329 1.00 65.31 96 ASN A C 1
ATOM 837 O O . ASN A 1 96 ? 37.961 6.298 30.582 1.00 65.31 96 ASN A O 1
ATOM 841 N N . ILE A 1 97 ? 35.857 6.968 30.833 1.00 65.81 97 ILE A N 1
ATOM 842 C CA . ILE A 1 97 ? 35.606 7.099 29.387 1.00 65.81 97 ILE A CA 1
ATOM 843 C C . ILE A 1 97 ? 35.911 8.526 28.922 1.00 65.81 97 ILE A C 1
ATOM 845 O O . ILE A 1 97 ? 36.595 8.695 27.911 1.00 65.81 97 ILE A O 1
ATOM 849 N N . LEU A 1 98 ? 35.444 9.542 29.658 1.00 61.75 98 LEU A N 1
ATOM 850 C CA . LEU A 1 98 ? 35.625 10.956 29.317 1.00 61.75 98 LEU A CA 1
ATOM 851 C C . LEU A 1 98 ? 37.080 11.411 29.514 1.00 61.75 98 LEU A C 1
ATOM 853 O O . LEU A 1 98 ? 37.635 12.104 28.663 1.00 61.75 98 LEU A O 1
ATOM 857 N N . HIS A 1 99 ? 37.712 10.990 30.612 1.00 61.25 99 HIS A N 1
ATOM 858 C CA . HIS A 1 99 ? 39.062 11.396 31.010 1.00 61.25 99 HIS A CA 1
ATOM 859 C C . HIS A 1 99 ? 40.161 10.463 30.481 1.00 61.25 99 HIS A C 1
ATOM 861 O O . HIS A 1 99 ? 41.352 10.700 30.693 1.00 61.25 99 HIS A O 1
ATOM 867 N N . ASN A 1 100 ? 39.803 9.427 29.714 1.00 77.19 100 ASN A N 1
ATOM 868 C CA . ASN A 1 100 ? 40.801 8.617 29.031 1.00 77.19 100 ASN A CA 1
ATOM 869 C C . ASN A 1 100 ? 41.430 9.400 27.880 1.00 77.19 100 ASN A C 1
ATOM 871 O O . ASN A 1 100 ? 40.943 9.414 26.743 1.00 77.19 100 ASN A O 1
ATOM 875 N N . LYS A 1 101 ? 42.586 9.994 28.187 1.00 81.00 101 LYS A N 1
ATOM 876 C CA . LYS A 1 101 ? 43.440 10.738 27.258 1.00 81.00 101 LYS A CA 1
ATOM 877 C C . LYS A 1 101 ? 43.645 9.991 25.935 1.00 81.00 101 LYS A C 1
ATOM 879 O O . LYS A 1 101 ? 43.652 10.620 24.882 1.00 81.00 101 LYS A O 1
ATOM 884 N N . LYS A 1 102 ? 43.735 8.652 25.944 1.00 85.06 102 LYS A N 1
ATOM 885 C CA . LYS A 1 102 ? 43.901 7.837 24.726 1.00 85.06 102 LYS A CA 1
ATOM 886 C C . LYS A 1 102 ? 42.691 7.909 23.793 1.00 85.06 102 LYS A C 1
ATOM 888 O O . LYS A 1 102 ? 42.880 8.070 22.591 1.00 85.06 102 LYS A O 1
ATOM 893 N N . ILE A 1 103 ? 41.471 7.810 24.324 1.00 85.44 103 ILE A N 1
ATOM 894 C CA . ILE A 1 103 ? 40.233 7.883 23.527 1.00 85.44 103 ILE A CA 1
ATOM 895 C C . ILE A 1 103 ? 40.092 9.276 22.916 1.00 85.44 103 ILE A C 1
ATOM 897 O O . ILE A 1 103 ? 39.849 9.400 21.715 1.00 85.44 103 ILE A O 1
ATOM 901 N N . HIS A 1 104 ? 40.310 10.319 23.721 1.00 85.12 104 HIS A N 1
ATOM 902 C CA . HIS A 1 104 ? 40.256 11.697 23.244 1.00 85.12 104 HIS A CA 1
ATOM 903 C C . HIS A 1 104 ? 41.291 11.957 22.137 1.00 85.12 104 HIS A C 1
ATOM 905 O O . HIS A 1 104 ? 40.951 12.508 21.090 1.00 85.12 104 HIS A O 1
ATOM 911 N N . MET A 1 105 ? 42.530 11.481 22.311 1.00 88.00 105 MET A N 1
ATOM 912 C CA . MET A 1 105 ? 43.566 11.562 21.276 1.00 88.00 105 MET A CA 1
ATOM 913 C C . MET A 1 105 ? 43.163 10.824 19.995 1.00 88.00 105 MET A C 1
ATOM 915 O O . MET A 1 105 ? 43.355 11.364 18.910 1.00 88.00 105 MET A O 1
ATOM 919 N N . GLN A 1 106 ? 42.573 9.628 20.090 1.00 90.94 106 GLN A N 1
ATOM 920 C CA . GLN A 1 106 ? 42.105 8.879 18.917 1.00 90.94 106 GLN A CA 1
ATOM 921 C C . GLN A 1 106 ? 40.983 9.610 18.175 1.00 90.94 106 GLN A C 1
ATOM 923 O O . GLN A 1 106 ? 41.040 9.725 16.953 1.00 90.94 106 GLN A O 1
ATOM 928 N N . LEU A 1 107 ? 39.989 10.141 18.890 1.00 90.81 107 LEU A N 1
ATOM 929 C CA . LEU A 1 107 ? 38.896 10.907 18.285 1.00 90.81 107 LEU A CA 1
ATOM 930 C C . LEU A 1 107 ? 39.398 12.202 17.634 1.00 90.81 107 LEU A C 1
ATOM 932 O O . LEU A 1 107 ? 39.006 12.510 16.508 1.00 90.81 107 LEU A O 1
ATOM 936 N N . SER A 1 108 ? 40.296 12.927 18.308 1.00 90.12 108 SER A N 1
ATOM 937 C CA . SER A 1 108 ? 40.933 14.138 17.779 1.00 90.12 108 SER A CA 1
ATOM 938 C C . SER A 1 108 ? 41.760 13.838 16.524 1.00 90.12 108 SER A C 1
ATOM 940 O O . SER A 1 108 ? 41.643 14.532 15.513 1.00 90.12 108 SER A O 1
ATOM 942 N N . TRP A 1 109 ? 42.515 12.736 16.535 1.00 93.75 109 TRP A N 1
ATOM 943 C CA . TRP A 1 109 ? 43.276 12.255 15.384 1.00 93.75 109 TRP A CA 1
ATOM 944 C C . TRP A 1 109 ? 42.369 11.921 14.196 1.00 93.75 109 TRP A C 1
ATOM 946 O O . TRP A 1 109 ? 42.617 12.395 13.090 1.00 93.75 109 TRP A O 1
ATOM 956 N N . ILE A 1 110 ? 41.290 11.159 14.423 1.00 93.31 110 ILE A N 1
ATOM 957 C CA . ILE A 1 110 ? 40.326 10.786 13.376 1.00 93.31 110 ILE A CA 1
ATOM 958 C C . ILE A 1 110 ? 39.696 12.039 12.767 1.00 93.31 110 ILE A C 1
ATOM 960 O O . ILE A 1 110 ? 39.623 12.147 11.544 1.00 93.31 110 ILE A O 1
ATOM 964 N N . LYS A 1 111 ? 39.277 12.998 13.603 1.00 93.31 111 LYS A N 1
ATOM 965 C CA . LYS A 1 111 ? 38.692 14.262 13.142 1.00 93.31 111 LYS A CA 1
ATOM 966 C C . LYS A 1 111 ? 39.679 15.038 12.268 1.00 93.31 111 LYS A C 1
ATOM 968 O O . LYS A 1 111 ? 39.351 15.367 11.134 1.00 93.31 111 LYS A O 1
ATOM 973 N N . LYS A 1 112 ? 40.911 15.227 12.752 1.00 94.38 112 LYS A N 1
ATOM 974 C CA . LYS A 1 112 ? 41.972 15.925 12.013 1.00 94.38 112 LYS A CA 1
ATOM 975 C C . LYS A 1 112 ? 42.260 15.269 10.664 1.00 94.38 112 LYS A C 1
ATOM 977 O O . LYS A 1 112 ? 42.445 15.968 9.675 1.00 94.38 112 LYS A O 1
ATOM 982 N N . VAL A 1 113 ? 42.292 13.938 10.620 1.00 93.31 113 VAL A N 1
ATOM 983 C CA . VAL A 1 113 ? 42.530 13.196 9.380 1.00 93.31 113 VAL A CA 1
ATOM 984 C C . VAL A 1 113 ? 41.371 13.366 8.404 1.00 93.31 113 VAL A C 1
ATOM 986 O O . VAL A 1 113 ? 41.628 13.706 7.255 1.00 93.31 113 VAL A O 1
ATOM 989 N N . ILE A 1 114 ? 40.114 13.214 8.842 1.00 92.31 114 ILE A N 1
ATOM 990 C CA . ILE A 1 114 ? 38.932 13.449 7.991 1.00 92.31 114 ILE A CA 1
ATOM 991 C C . ILE A 1 114 ? 38.970 14.850 7.375 1.00 92.31 114 ILE A C 1
ATOM 993 O O . ILE A 1 114 ? 38.840 14.964 6.154 1.00 92.31 114 ILE A O 1
ATOM 997 N N . ASP A 1 115 ? 39.203 15.877 8.192 1.00 91.94 115 ASP A N 1
ATOM 998 C CA . ASP A 1 115 ? 39.240 17.272 7.748 1.00 91.94 115 ASP A CA 1
ATOM 999 C C . ASP A 1 115 ? 40.378 17.504 6.727 1.00 91.94 115 ASP A C 1
ATOM 1001 O O . ASP A 1 115 ? 40.178 18.112 5.671 1.00 91.94 115 ASP A O 1
ATOM 1005 N N . ASP A 1 116 ? 41.566 16.945 6.976 1.00 91.06 116 ASP A N 1
ATOM 1006 C CA . ASP A 1 116 ? 42.730 17.010 6.078 1.00 91.06 116 ASP A CA 1
ATOM 1007 C C . ASP A 1 116 ? 42.510 16.275 4.734 1.00 91.06 116 ASP A C 1
ATOM 1009 O O . ASP A 1 116 ? 43.046 16.663 3.692 1.00 91.06 116 ASP A O 1
ATOM 1013 N N . ILE A 1 117 ? 41.698 15.215 4.710 1.00 90.69 117 ILE A N 1
ATOM 1014 C CA . ILE A 1 117 ? 41.334 14.525 3.461 1.00 90.69 117 ILE A CA 1
ATOM 1015 C C . ILE A 1 117 ? 40.234 15.277 2.721 1.00 90.69 117 ILE A C 1
ATOM 1017 O O . ILE A 1 117 ? 40.282 15.367 1.500 1.00 90.69 117 ILE A O 1
ATOM 1021 N N . GLU A 1 118 ? 39.213 15.780 3.421 1.00 90.69 118 GLU A N 1
ATOM 1022 C CA . GLU A 1 118 ? 38.120 16.543 2.801 1.00 90.69 118 GLU A CA 1
ATOM 1023 C C . GLU A 1 118 ? 38.641 17.803 2.114 1.00 90.69 118 GLU A C 1
ATOM 1025 O O . GLU A 1 118 ? 38.310 18.056 0.953 1.00 90.69 118 GLU A O 1
ATOM 1030 N N . THR A 1 119 ? 39.519 18.541 2.791 1.00 90.69 119 THR A N 1
ATOM 1031 C CA . THR A 1 119 ? 40.202 19.711 2.224 1.00 90.69 119 THR A CA 1
ATOM 1032 C C . THR A 1 119 ? 41.069 19.333 1.023 1.00 90.69 119 THR A C 1
ATOM 1034 O O . THR A 1 119 ? 41.009 19.994 -0.016 1.00 90.69 119 THR A O 1
ATOM 1037 N N . TRP A 1 120 ? 41.815 18.230 1.112 1.00 87.81 120 TRP A N 1
ATOM 1038 C CA . TRP A 1 120 ? 42.635 17.728 0.013 1.00 87.81 120 TRP A CA 1
ATOM 1039 C C . TRP A 1 120 ? 41.806 17.286 -1.207 1.00 87.81 120 TRP A C 1
ATOM 1041 O O . TRP A 1 120 ? 42.084 17.728 -2.324 1.00 87.81 120 TRP A O 1
ATOM 1051 N N . GLN A 1 121 ? 40.751 16.489 -1.009 1.00 88.19 121 GLN A N 1
ATOM 1052 C CA . GLN A 1 121 ? 39.829 16.057 -2.069 1.00 88.19 121 GLN A CA 1
ATOM 1053 C C . GLN A 1 121 ? 39.123 17.248 -2.716 1.00 88.19 121 GLN A C 1
ATOM 1055 O O . GLN A 1 121 ? 38.945 17.272 -3.931 1.00 88.19 121 GLN A O 1
ATOM 1060 N N . LYS A 1 122 ? 38.704 18.243 -1.923 1.00 88.19 122 LYS A N 1
ATOM 1061 C CA . LYS A 1 122 ? 38.085 19.469 -2.441 1.00 88.19 122 LYS A CA 1
ATOM 1062 C C . LYS A 1 122 ? 39.060 20.227 -3.341 1.00 88.19 122 LYS A C 1
ATOM 1064 O O . LYS A 1 122 ? 38.766 20.407 -4.516 1.00 88.19 122 LYS A O 1
ATOM 1069 N N . LYS A 1 123 ? 40.267 20.531 -2.846 1.00 86.38 123 LYS A N 1
ATOM 1070 C CA . LYS A 1 123 ? 41.312 21.222 -3.621 1.00 86.38 123 LYS A CA 1
ATOM 1071 C C . LYS A 1 123 ? 41.642 20.501 -4.933 1.00 86.38 123 LYS A C 1
ATOM 1073 O O . LYS A 1 123 ? 41.909 21.141 -5.945 1.00 86.38 123 LYS A O 1
ATOM 1078 N N . LYS A 1 124 ? 41.630 19.165 -4.924 1.00 84.00 124 LYS A N 1
ATOM 1079 C CA . LYS A 1 124 ? 41.872 18.349 -6.118 1.00 84.00 124 LYS A CA 1
ATOM 1080 C C . LYS A 1 124 ? 40.711 18.389 -7.103 1.00 84.00 124 LYS A C 1
ATOM 1082 O O . LYS A 1 124 ? 40.950 18.667 -8.271 1.00 84.00 124 LYS A O 1
ATOM 1087 N N . ARG A 1 125 ? 39.473 18.180 -6.646 1.00 81.62 125 ARG A N 1
ATOM 1088 C CA . ARG A 1 125 ? 38.274 18.297 -7.493 1.00 81.62 125 ARG A CA 1
ATOM 1089 C C . ARG A 1 125 ? 38.162 19.680 -8.129 1.00 81.62 125 ARG A C 1
ATOM 1091 O O . ARG A 1 125 ? 37.885 19.761 -9.320 1.00 81.62 125 ARG A O 1
ATOM 1098 N N . ASP A 1 126 ? 38.468 20.733 -7.375 1.00 80.31 126 ASP A N 1
ATOM 1099 C CA . ASP A 1 126 ? 38.479 22.107 -7.883 1.00 80.31 126 ASP A CA 1
ATOM 1100 C C . ASP A 1 126 ? 39.548 22.288 -8.974 1.00 80.31 126 ASP A C 1
ATOM 1102 O O . ASP A 1 126 ? 39.275 22.885 -10.014 1.00 80.31 126 ASP A O 1
ATOM 1106 N N . PHE A 1 127 ? 40.742 21.705 -8.803 1.00 79.31 127 PHE A N 1
ATOM 1107 C CA . PHE A 1 127 ? 41.773 21.703 -9.847 1.00 79.31 127 PHE A CA 1
ATOM 1108 C C . PHE A 1 127 ? 41.309 20.984 -11.120 1.00 79.31 127 PHE A C 1
ATOM 1110 O O . PHE A 1 127 ? 41.448 21.534 -12.210 1.00 79.31 127 PHE A O 1
ATOM 1117 N N . PHE A 1 128 ? 40.744 19.777 -11.003 1.00 74.50 128 PHE A N 1
ATOM 1118 C CA . PHE A 1 128 ? 40.242 19.028 -12.163 1.00 74.50 128 PHE A CA 1
ATOM 1119 C C . PHE A 1 128 ? 39.116 19.775 -12.871 1.00 74.50 128 PHE A C 1
ATOM 1121 O O . PHE A 1 128 ? 39.086 19.846 -14.098 1.00 74.50 128 PHE A O 1
ATOM 1128 N N . TYR A 1 129 ? 38.224 20.404 -12.105 1.00 75.12 129 TYR A N 1
ATOM 1129 C CA . TYR A 1 129 ? 37.170 21.237 -12.661 1.00 75.12 129 TYR A CA 1
ATOM 1130 C C . TYR A 1 129 ? 37.747 22.428 -13.440 1.00 75.12 129 TYR A C 1
ATOM 1132 O O . TYR A 1 129 ? 37.331 22.667 -14.571 1.00 75.12 129 TYR A O 1
ATOM 1140 N N . LEU A 1 130 ? 38.749 23.128 -12.894 1.00 74.44 130 LEU A N 1
ATOM 1141 C CA . LEU A 1 130 ? 39.438 24.233 -13.576 1.00 74.44 130 LEU A CA 1
ATOM 1142 C C . LEU A 1 130 ? 40.197 23.782 -14.837 1.00 74.44 130 LEU A C 1
ATOM 1144 O O . LEU A 1 130 ? 40.208 24.490 -15.845 1.00 74.44 130 LEU A O 1
ATOM 1148 N N . GLN A 1 131 ? 40.814 22.600 -14.817 1.00 71.00 131 GLN A N 1
ATOM 1149 C CA . GLN A 1 131 ? 41.469 22.027 -15.995 1.00 71.00 131 GLN A CA 1
ATOM 1150 C C . GLN A 1 131 ? 40.434 21.700 -17.083 1.00 71.00 131 GLN A C 1
ATOM 1152 O O . GLN A 1 131 ? 40.616 22.021 -18.261 1.00 71.00 131 GLN A O 1
ATOM 1157 N N . GLN A 1 132 ? 39.297 21.134 -16.679 1.00 66.12 132 GLN A N 1
ATOM 1158 C CA . GLN A 1 132 ? 38.208 20.802 -17.583 1.00 66.12 132 GLN A CA 1
ATOM 1159 C C . GLN A 1 132 ? 37.528 22.052 -18.151 1.00 66.12 132 GLN A C 1
ATOM 1161 O O . GLN A 1 132 ? 37.143 22.041 -19.318 1.00 66.12 132 GLN A O 1
ATOM 1166 N N . THR A 1 133 ? 37.388 23.143 -17.389 1.00 66.38 133 THR A N 1
ATOM 1167 C CA . THR A 1 133 ? 36.835 24.404 -17.913 1.00 66.38 133 THR A CA 1
ATOM 1168 C C . THR A 1 133 ? 37.775 25.060 -18.920 1.00 66.38 133 THR A C 1
ATOM 1170 O O . THR A 1 133 ? 37.297 25.522 -19.956 1.00 66.38 133 THR A O 1
ATOM 1173 N N . LYS A 1 134 ? 39.097 25.019 -18.699 1.00 65.00 134 LYS A N 1
ATOM 1174 C CA . LYS A 1 134 ? 40.095 25.447 -19.697 1.00 65.00 134 LYS A CA 1
ATOM 1175 C C . LYS A 1 134 ? 39.999 24.619 -20.983 1.00 65.00 134 LYS A C 1
ATOM 1177 O O . LYS A 1 134 ? 39.927 25.184 -22.076 1.00 65.00 134 LYS A O 1
ATOM 1182 N N . ASN A 1 135 ? 39.895 23.294 -20.865 1.00 61.06 135 ASN A N 1
ATOM 1183 C CA . ASN A 1 135 ? 39.692 22.409 -22.017 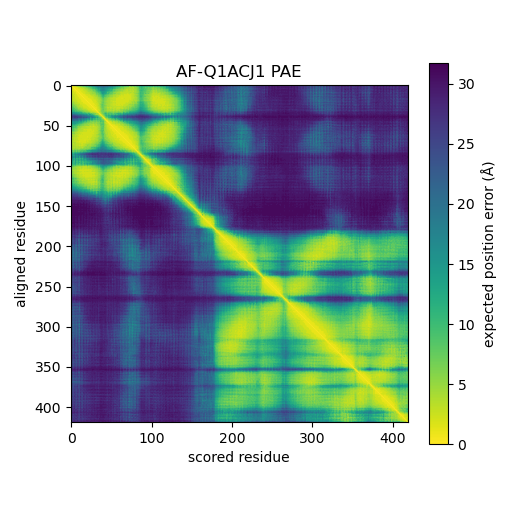1.00 61.06 135 ASN A CA 1
ATOM 1184 C C . ASN A 1 135 ? 38.342 22.656 -22.708 1.00 61.06 135 ASN A C 1
ATOM 1186 O O . ASN A 1 135 ? 38.284 22.683 -23.935 1.00 61.06 135 ASN A O 1
ATOM 1190 N N . LYS A 1 136 ? 37.271 22.919 -21.947 1.00 57.12 136 LYS A N 1
ATOM 1191 C CA . LYS A 1 136 ? 35.954 23.305 -22.473 1.00 57.12 136 LYS A CA 1
ATOM 1192 C C . LYS A 1 136 ? 35.984 24.648 -23.188 1.00 57.12 136 LYS A C 1
ATOM 1194 O O . LYS A 1 136 ? 35.282 24.773 -24.172 1.00 57.12 136 LYS A O 1
ATOM 1199 N N . GLN A 1 137 ? 36.762 25.641 -22.756 1.00 53.41 137 GLN A N 1
ATOM 1200 C CA . GLN A 1 137 ? 36.907 26.905 -23.494 1.00 53.41 137 GLN A CA 1
ATOM 1201 C C . GLN A 1 137 ? 37.639 26.694 -24.826 1.00 53.41 137 GLN A C 1
ATOM 1203 O O . GLN A 1 137 ? 37.191 27.204 -25.854 1.00 53.41 137 GLN A O 1
ATOM 1208 N N . LYS A 1 138 ? 38.697 25.869 -24.834 1.00 50.62 138 LYS A N 1
ATOM 1209 C CA . LYS A 1 138 ? 39.375 25.426 -26.066 1.00 50.62 138 LYS A CA 1
ATOM 1210 C C . LYS A 1 138 ? 38.406 24.677 -26.995 1.00 50.62 138 LYS A C 1
ATOM 1212 O O . LYS A 1 138 ? 38.334 24.974 -28.183 1.00 50.62 138 LYS A O 1
ATOM 1217 N N . GLN A 1 139 ? 37.586 23.784 -26.434 1.00 48.19 139 GLN A N 1
ATOM 1218 C CA . GLN A 1 139 ? 36.539 23.065 -27.160 1.00 48.19 139 GLN A CA 1
ATOM 1219 C C . GLN A 1 139 ? 35.370 23.954 -27.567 1.00 48.19 139 GLN A C 1
ATOM 1221 O O . GLN A 1 139 ? 34.812 23.692 -28.609 1.00 48.19 139 GLN A O 1
ATOM 1226 N N . LYS A 1 140 ? 34.980 24.991 -26.820 1.00 46.38 140 LYS A N 1
ATOM 1227 C CA . LYS A 1 140 ? 33.865 25.884 -27.173 1.00 46.38 140 LYS A CA 1
ATOM 1228 C C . LYS A 1 140 ? 34.235 26.749 -28.375 1.00 46.38 140 LYS A C 1
ATOM 1230 O O . LYS A 1 140 ? 33.383 26.951 -29.226 1.00 46.38 140 LYS A O 1
ATOM 1235 N N . LYS A 1 141 ? 35.508 27.153 -28.508 1.00 46.59 141 LYS A N 1
ATOM 1236 C CA . LYS A 1 141 ? 36.031 27.726 -29.763 1.00 46.59 141 LYS A CA 1
ATOM 1237 C C . LYS A 1 141 ? 35.914 26.743 -30.938 1.00 46.59 141 LYS A C 1
ATOM 1239 O O . LYS A 1 141 ? 35.528 27.155 -32.020 1.00 46.59 141 LYS A O 1
ATOM 1244 N N . PHE A 1 142 ? 36.166 25.452 -30.715 1.00 44.06 142 PHE A N 1
ATOM 1245 C CA . PHE A 1 142 ? 36.008 24.408 -31.739 1.00 44.06 142 PHE A CA 1
ATOM 1246 C C . PHE A 1 142 ? 34.531 24.072 -32.041 1.00 44.06 142 PHE A C 1
ATOM 1248 O O . PHE A 1 142 ? 34.135 23.935 -33.191 1.00 44.06 142 PHE A O 1
ATOM 1255 N N . HIS A 1 143 ? 33.688 24.001 -31.010 1.00 36.53 143 HIS A N 1
ATOM 1256 C CA . HIS A 1 143 ? 32.272 23.653 -31.081 1.00 36.53 143 HIS A CA 1
ATOM 1257 C C . HIS A 1 143 ? 31.432 24.792 -31.649 1.00 36.53 143 HIS A C 1
ATOM 1259 O O . HIS A 1 143 ? 30.398 24.502 -32.229 1.00 36.53 143 HIS A O 1
ATOM 1265 N N . LEU A 1 144 ? 31.859 26.057 -31.520 1.00 43.06 144 LEU A N 1
ATOM 1266 C CA . LEU A 1 144 ? 31.240 27.181 -32.227 1.00 43.06 144 LEU A CA 1
ATOM 1267 C C . LEU A 1 144 ? 31.408 27.017 -33.747 1.00 43.06 144 LEU A C 1
ATOM 1269 O O . LEU A 1 144 ? 30.453 27.244 -34.476 1.00 43.06 144 LEU A O 1
ATOM 1273 N N . GLY A 1 145 ? 32.564 26.515 -34.201 1.00 45.44 145 GLY A N 1
ATOM 1274 C CA . GLY A 1 145 ? 32.783 26.145 -35.605 1.00 45.44 145 GLY A CA 1
ATOM 1275 C C . GLY A 1 145 ? 32.033 24.883 -36.059 1.00 45.44 145 GLY A C 1
ATOM 1276 O O . GLY A 1 145 ? 31.823 24.693 -37.250 1.00 45.44 145 GLY A O 1
ATOM 1277 N N . ILE A 1 146 ? 31.607 24.015 -35.131 1.00 43.12 146 ILE A N 1
ATOM 1278 C CA . ILE A 1 146 ? 30.777 22.833 -35.440 1.00 43.12 146 ILE A CA 1
ATOM 1279 C C . ILE A 1 146 ? 29.283 23.147 -35.332 1.00 43.12 146 ILE A C 1
ATOM 1281 O O . ILE A 1 146 ? 28.499 22.567 -36.069 1.00 43.12 146 ILE A O 1
ATOM 1285 N N . LEU A 1 147 ? 28.857 24.042 -34.439 1.00 37.97 147 LEU A N 1
ATOM 1286 C CA . LEU A 1 147 ? 27.448 24.409 -34.285 1.00 37.97 147 LEU A CA 1
ATOM 1287 C C . LEU A 1 147 ? 26.943 25.147 -35.530 1.00 37.97 147 LEU A C 1
ATOM 1289 O O . LEU A 1 147 ? 25.845 24.855 -35.986 1.00 37.97 147 LEU A O 1
ATOM 1293 N N . SER A 1 148 ? 27.797 25.960 -36.164 1.00 44.41 148 SER A N 1
ATOM 1294 C CA . SER A 1 148 ? 27.538 26.486 -37.511 1.00 44.41 148 SER A CA 1
ATOM 1295 C C . SER A 1 148 ? 27.346 25.385 -38.565 1.00 44.41 148 SER A C 1
ATOM 1297 O O . SER A 1 148 ? 26.622 25.596 -39.528 1.00 44.41 148 SER A O 1
ATOM 1299 N N . ASN A 1 149 ? 27.933 24.197 -38.365 1.00 42.78 149 ASN A N 1
ATOM 1300 C CA . ASN A 1 149 ? 27.697 23.004 -39.190 1.00 42.78 149 ASN A CA 1
ATOM 1301 C C . ASN A 1 149 ? 26.502 22.147 -38.722 1.00 42.78 149 ASN A C 1
ATOM 1303 O O . ASN A 1 149 ? 26.154 21.197 -39.408 1.00 42.78 149 ASN A O 1
ATOM 1307 N N . ILE A 1 150 ? 25.905 22.395 -37.551 1.00 43.75 150 ILE A N 1
ATOM 1308 C CA . ILE A 1 150 ? 24.750 21.633 -37.031 1.00 43.75 150 ILE A CA 1
ATOM 1309 C C . ILE A 1 150 ? 23.442 22.329 -37.395 1.00 43.75 150 ILE A C 1
ATOM 1311 O O . ILE A 1 150 ? 22.478 21.646 -37.739 1.00 43.75 150 ILE A O 1
ATOM 1315 N N . ASP A 1 151 ? 23.416 23.663 -37.378 1.00 42.97 151 ASP A N 1
ATOM 1316 C CA . ASP A 1 151 ? 22.259 24.424 -37.856 1.00 42.97 151 ASP A CA 1
ATOM 1317 C C . ASP A 1 151 ? 21.989 24.129 -39.344 1.00 42.97 151 ASP A C 1
ATOM 1319 O O . ASP A 1 151 ? 20.832 24.063 -39.756 1.00 42.97 151 ASP A O 1
ATOM 1323 N N . SER A 1 152 ? 23.028 23.808 -40.129 1.00 46.00 152 SER A N 1
ATOM 1324 C CA . SER A 1 152 ? 22.871 23.317 -41.505 1.00 46.00 152 SER A CA 1
ATOM 1325 C C . SER A 1 152 ? 22.327 21.881 -41.606 1.00 46.00 152 SER A C 1
ATOM 1327 O O . SER A 1 152 ? 21.664 21.566 -42.588 1.00 46.00 152 SER A O 1
ATOM 1329 N N . ILE A 1 153 ? 22.522 21.024 -40.594 1.00 44.69 153 ILE A N 1
ATOM 1330 C CA . ILE A 1 153 ? 22.025 19.629 -40.576 1.00 44.69 153 ILE A CA 1
ATOM 1331 C C . ILE A 1 153 ? 20.575 19.552 -40.067 1.00 44.69 153 ILE A C 1
ATOM 1333 O O . ILE A 1 153 ? 19.792 18.719 -40.519 1.00 44.69 153 ILE A O 1
ATOM 1337 N N . ALA A 1 154 ? 20.175 20.409 -39.122 1.00 48.66 154 ALA A N 1
ATOM 1338 C CA . ALA A 1 154 ? 18.801 20.426 -38.607 1.00 48.66 154 ALA A CA 1
ATOM 1339 C C . ALA A 1 154 ? 17.780 20.925 -39.649 1.00 48.66 154 ALA A C 1
ATOM 1341 O O . ALA A 1 154 ? 16.621 20.502 -39.624 1.00 48.66 154 ALA A O 1
ATOM 1342 N N . TYR A 1 155 ? 18.228 21.783 -40.570 1.00 50.34 155 TYR A N 1
ATOM 1343 C CA . TYR A 1 155 ? 17.447 22.303 -41.694 1.00 50.34 155 TYR A CA 1
ATOM 1344 C C . TYR A 1 155 ? 17.673 21.545 -43.009 1.00 50.34 155 TYR A C 1
ATOM 1346 O O . TYR A 1 155 ? 17.204 22.000 -44.053 1.00 50.34 155 TYR A O 1
ATOM 1354 N N . GLU A 1 156 ? 18.331 20.381 -42.990 1.00 44.69 156 GLU A N 1
ATOM 1355 C CA . GLU A 1 156 ? 18.481 19.593 -44.210 1.00 44.69 156 GLU A CA 1
ATOM 1356 C C . GLU A 1 156 ? 17.101 19.119 -44.698 1.00 44.69 156 GLU A C 1
ATOM 1358 O O . GLU A 1 156 ? 16.322 18.469 -43.984 1.00 44.69 156 GLU A O 1
ATOM 1363 N N . THR A 1 157 ? 16.780 19.517 -45.929 1.00 43.53 157 THR A N 1
ATOM 1364 C CA . THR A 1 157 ? 15.585 19.108 -46.669 1.00 43.53 157 THR A CA 1
ATOM 1365 C C . THR A 1 157 ? 15.506 17.589 -46.731 1.00 43.53 157 THR A C 1
ATOM 1367 O O . THR A 1 157 ? 16.544 16.935 -46.708 1.00 43.53 157 THR A O 1
ATOM 1370 N N . ILE A 1 158 ? 14.291 17.037 -46.812 1.00 46.88 158 ILE A N 1
ATOM 1371 C CA . ILE A 1 158 ? 13.997 15.594 -46.814 1.00 46.88 158 ILE A CA 1
ATOM 1372 C C . ILE A 1 158 ? 14.897 14.876 -47.832 1.00 46.88 158 ILE A C 1
ATOM 1374 O O . ILE A 1 158 ? 14.600 14.821 -49.020 1.00 46.88 158 ILE A O 1
ATOM 1378 N N . GLY A 1 159 ? 16.038 14.381 -47.359 1.00 49.50 159 GLY A N 1
ATOM 1379 C CA . GLY A 1 159 ? 16.976 13.613 -48.155 1.00 49.50 159 GLY A CA 1
ATOM 1380 C C . GLY A 1 159 ? 16.533 12.159 -48.240 1.00 49.50 159 GLY A C 1
ATOM 1381 O O . GLY A 1 159 ? 15.686 11.698 -47.474 1.00 49.50 159 GLY A O 1
ATOM 1382 N N . PHE A 1 160 ? 17.170 11.412 -49.139 1.00 62.25 160 PHE A N 1
ATOM 1383 C CA . PHE A 1 160 ? 16.956 9.972 -49.330 1.00 62.25 160 PHE A CA 1
ATOM 1384 C C . PHE A 1 160 ? 17.147 9.127 -48.055 1.00 62.25 160 PHE A C 1
ATOM 1386 O O . PHE A 1 160 ? 16.722 7.975 -48.010 1.00 62.25 160 PHE A O 1
ATOM 1393 N N . ILE A 1 161 ? 17.786 9.678 -47.017 1.00 51.91 161 ILE A N 1
ATOM 1394 C CA . ILE A 1 161 ? 18.081 8.985 -45.764 1.00 51.91 161 ILE A CA 1
ATOM 1395 C C . ILE A 1 161 ? 17.101 9.460 -44.676 1.00 51.91 161 ILE A C 1
ATOM 1397 O O . ILE A 1 161 ? 17.124 10.632 -44.291 1.00 51.91 161 ILE A O 1
ATOM 1401 N N . PRO A 1 162 ? 16.261 8.566 -44.122 1.00 53.81 162 PRO A N 1
ATOM 1402 C CA . PRO A 1 162 ? 15.326 8.905 -43.056 1.00 53.81 162 PRO A CA 1
ATOM 1403 C C . PRO A 1 162 ? 16.012 9.453 -41.795 1.00 53.81 162 PRO A C 1
ATOM 1405 O O . PRO A 1 162 ? 17.030 8.928 -41.337 1.00 53.81 162 PRO A O 1
ATOM 1408 N N . ARG A 1 163 ? 15.372 10.436 -41.141 1.00 58.19 163 ARG A N 1
ATOM 1409 C CA . ARG A 1 163 ? 15.830 11.057 -39.875 1.00 58.19 163 ARG A CA 1
ATOM 1410 C C . ARG A 1 163 ? 16.076 10.059 -38.733 1.00 58.19 163 ARG A C 1
ATOM 1412 O O . ARG A 1 163 ? 16.824 10.350 -37.801 1.00 58.19 163 ARG A O 1
ATOM 1419 N N . SER A 1 164 ? 15.444 8.885 -38.768 1.00 67.06 164 SER A N 1
ATOM 1420 C CA . SER A 1 164 ? 15.679 7.825 -37.783 1.00 67.06 164 SER A CA 1
ATOM 1421 C C . SER A 1 164 ? 17.117 7.300 -37.840 1.00 67.06 164 SER A C 1
ATOM 1423 O O . SER A 1 164 ? 17.706 7.099 -36.778 1.00 67.06 164 SER A O 1
ATOM 1425 N N . ILE A 1 165 ? 17.695 7.166 -39.041 1.00 63.91 165 ILE A N 1
ATOM 1426 C CA . ILE A 1 165 ? 19.040 6.621 -39.270 1.00 63.91 165 ILE A CA 1
ATOM 1427 C C . ILE A 1 165 ? 20.115 7.606 -38.809 1.00 63.91 165 ILE A C 1
ATOM 1429 O O . ILE A 1 165 ? 21.060 7.219 -38.123 1.00 63.91 165 ILE A O 1
ATOM 1433 N N . THR A 1 166 ? 19.967 8.898 -39.111 1.00 68.50 166 THR A N 1
ATOM 1434 C CA . THR A 1 166 ? 20.926 9.920 -38.653 1.00 68.50 166 THR A CA 1
ATOM 1435 C C . THR A 1 166 ? 20.932 10.030 -37.127 1.00 68.50 166 THR A C 1
ATOM 1437 O O . THR A 1 166 ? 21.996 10.122 -36.512 1.00 68.50 166 THR A O 1
ATOM 1440 N N . ARG A 1 167 ? 19.762 9.907 -36.483 1.00 61.72 167 ARG A N 1
ATOM 1441 C CA . ARG A 1 167 ? 19.645 9.867 -35.018 1.00 61.72 167 ARG A CA 1
ATOM 1442 C C . ARG A 1 167 ? 20.291 8.617 -34.412 1.00 61.72 167 ARG A C 1
ATOM 1444 O O . ARG A 1 167 ? 20.954 8.728 -33.378 1.00 61.72 167 ARG A O 1
ATOM 1451 N N . THR A 1 168 ? 20.114 7.441 -35.017 1.00 73.69 168 THR A N 1
ATOM 1452 C CA . THR A 1 168 ? 20.779 6.212 -34.551 1.00 73.69 168 THR A CA 1
ATOM 1453 C C . THR A 1 168 ? 22.286 6.271 -34.771 1.00 73.69 168 THR A C 1
ATOM 1455 O O . THR A 1 168 ? 23.025 5.914 -33.863 1.00 73.69 168 THR A O 1
ATOM 1458 N N . LEU A 1 169 ? 22.757 6.808 -35.901 1.00 73.06 169 LEU A N 1
ATOM 1459 C CA . LEU A 1 169 ? 24.182 7.028 -36.161 1.00 73.06 169 LEU A CA 1
ATOM 1460 C C . LEU A 1 169 ? 24.791 8.044 -35.195 1.00 73.06 169 LEU A C 1
ATOM 1462 O O . LEU A 1 169 ? 25.932 7.871 -34.782 1.00 73.06 169 LEU A O 1
ATOM 1466 N N . TYR A 1 170 ? 24.050 9.076 -34.783 1.00 68.31 170 TYR A N 1
ATOM 1467 C CA . TYR A 1 170 ? 24.517 9.991 -33.745 1.00 68.31 170 TYR A CA 1
ATOM 1468 C C . TYR A 1 170 ? 24.634 9.290 -32.390 1.00 68.31 170 TYR A C 1
ATOM 1470 O O . TYR A 1 170 ? 25.670 9.433 -31.746 1.00 68.31 170 TYR A O 1
ATOM 1478 N N . ARG A 1 171 ? 23.638 8.482 -31.984 1.00 65.62 171 ARG A N 1
ATOM 1479 C CA . ARG A 1 171 ? 23.755 7.626 -30.785 1.00 65.62 171 ARG A CA 1
ATOM 1480 C C . ARG A 1 171 ? 24.985 6.720 -30.875 1.00 65.62 171 ARG A C 1
ATOM 1482 O O . ARG A 1 171 ? 25.805 6.729 -29.962 1.00 65.62 171 ARG A O 1
ATOM 1489 N N . PHE A 1 172 ? 25.179 6.065 -32.013 1.00 70.56 172 PHE A N 1
ATOM 1490 C CA . PHE A 1 172 ? 26.326 5.197 -32.268 1.00 70.56 172 PHE A CA 1
ATOM 1491 C C . PHE A 1 172 ? 27.660 5.964 -32.245 1.00 70.56 172 PHE A C 1
ATOM 1493 O O . PHE A 1 172 ? 28.637 5.523 -31.654 1.00 70.56 172 PHE A O 1
ATOM 1500 N N . LYS A 1 173 ? 27.713 7.179 -32.803 1.00 70.19 173 LYS A N 1
ATOM 1501 C CA . LYS A 1 173 ? 28.889 8.061 -32.751 1.00 70.19 173 LYS A CA 1
ATOM 1502 C C . LYS A 1 173 ? 29.167 8.539 -31.325 1.00 70.19 173 LYS A C 1
ATOM 1504 O O . LYS A 1 173 ? 30.326 8.622 -30.920 1.00 70.19 173 LYS A O 1
ATOM 1509 N N . THR A 1 174 ? 28.136 8.847 -30.539 1.00 59.84 174 THR A N 1
ATOM 1510 C CA . THR A 1 174 ? 28.300 9.174 -29.114 1.00 59.84 174 THR A CA 1
ATOM 1511 C C . THR A 1 174 ? 28.759 7.970 -28.294 1.00 59.84 174 THR A C 1
ATOM 1513 O O . THR A 1 174 ? 29.536 8.149 -27.358 1.00 59.84 174 THR A O 1
ATOM 1516 N N . GLU A 1 175 ? 28.357 6.757 -28.685 1.00 63.88 175 GLU A N 1
ATOM 1517 C CA . GLU A 1 175 ? 28.846 5.499 -28.115 1.00 63.88 175 GLU A CA 1
ATOM 1518 C C . GLU A 1 175 ? 30.321 5.253 -28.454 1.00 63.88 175 GLU A C 1
ATOM 1520 O O . GLU A 1 175 ? 31.121 5.014 -27.550 1.00 63.88 175 GLU A O 1
ATOM 1525 N N . LEU A 1 176 ? 30.707 5.427 -29.723 1.00 64.00 176 LEU A N 1
ATOM 1526 C CA . LEU A 1 176 ? 32.082 5.264 -30.208 1.00 64.00 176 LEU A CA 1
ATOM 1527 C C . LEU A 1 176 ? 33.055 6.325 -29.678 1.00 64.00 176 LEU A C 1
ATOM 1529 O O . LEU A 1 176 ? 34.226 6.035 -29.458 1.00 64.00 176 LEU A O 1
ATOM 1533 N N . THR A 1 177 ? 32.602 7.562 -29.451 1.00 63.38 177 THR A N 1
ATOM 1534 C CA . THR A 1 177 ? 33.471 8.662 -28.975 1.00 63.38 177 THR A CA 1
ATOM 1535 C C . THR A 1 177 ? 33.844 8.567 -27.489 1.00 63.38 177 THR A C 1
ATOM 1537 O O . THR A 1 177 ? 34.455 9.492 -26.952 1.00 63.38 177 THR A O 1
ATOM 1540 N N . GLY A 1 178 ? 33.493 7.474 -26.799 1.00 57.78 178 GLY A N 1
ATOM 1541 C CA . GLY A 1 178 ? 34.012 7.138 -25.466 1.00 57.78 178 GLY A CA 1
ATOM 1542 C C . GLY A 1 178 ? 33.550 8.051 -24.322 1.00 57.78 178 GLY A C 1
ATOM 1543 O O . GLY A 1 178 ? 33.949 7.861 -23.175 1.00 57.78 178 GLY A O 1
ATOM 1544 N N . LYS A 1 179 ? 32.675 9.032 -24.589 1.00 57.62 179 LYS A N 1
ATOM 1545 C CA . LYS A 1 179 ? 32.038 9.879 -23.557 1.00 57.62 179 LYS A CA 1
ATOM 1546 C C . LYS A 1 179 ? 30.887 9.166 -22.827 1.00 57.62 179 LYS A C 1
ATOM 1548 O O . LYS A 1 179 ? 30.306 9.732 -21.899 1.00 57.62 179 LYS A O 1
ATOM 1553 N N . THR A 1 180 ? 30.593 7.927 -23.217 1.00 52.66 180 THR A N 1
ATOM 1554 C CA . THR A 1 180 ? 29.570 7.028 -22.670 1.00 52.66 180 THR A CA 1
ATOM 1555 C C . THR A 1 180 ? 29.751 6.744 -21.194 1.00 52.66 180 THR A C 1
ATOM 1557 O O . THR A 1 180 ? 28.782 6.864 -20.453 1.00 52.66 180 THR A O 1
ATOM 1560 N N . ALA A 1 181 ? 30.969 6.435 -20.740 1.00 62.12 181 ALA A N 1
ATOM 1561 C CA . ALA A 1 181 ? 31.186 6.007 -19.360 1.00 62.12 181 ALA A CA 1
ATOM 1562 C C . ALA A 1 181 ? 30.603 7.018 -18.356 1.00 62.12 181 ALA A C 1
ATOM 1564 O O . ALA A 1 181 ? 29.748 6.668 -17.551 1.00 62.12 181 ALA A O 1
ATOM 1565 N N . LEU A 1 182 ? 30.970 8.300 -18.447 1.00 61.72 182 LEU A N 1
ATOM 1566 C CA . LEU A 1 182 ? 30.536 9.311 -17.474 1.00 61.72 182 LEU A CA 1
ATOM 1567 C C . LEU A 1 182 ? 29.030 9.628 -17.525 1.00 61.72 182 LEU A C 1
ATOM 1569 O O . LEU A 1 182 ? 28.435 9.887 -16.477 1.00 61.72 182 LEU A O 1
ATOM 1573 N N . ILE A 1 183 ? 28.413 9.620 -18.713 1.00 66.12 183 ILE A N 1
ATOM 1574 C CA . ILE A 1 183 ? 26.974 9.895 -18.872 1.00 66.12 183 ILE A CA 1
ATOM 1575 C C . ILE A 1 183 ? 26.158 8.700 -18.369 1.00 66.12 183 ILE A C 1
ATOM 1577 O O . ILE A 1 183 ? 25.296 8.880 -17.509 1.00 66.12 183 ILE A O 1
ATOM 1581 N N . LEU A 1 184 ? 26.515 7.486 -18.800 1.00 68.06 184 LEU A N 1
ATOM 1582 C CA . LEU A 1 184 ? 25.878 6.245 -18.356 1.00 68.06 184 LEU A CA 1
ATOM 1583 C C . LEU A 1 184 ? 26.036 6.050 -16.845 1.00 68.06 184 LEU A C 1
ATOM 1585 O O . LEU A 1 184 ? 25.073 5.712 -16.160 1.00 68.06 184 LEU A O 1
ATOM 1589 N N . PHE A 1 185 ? 27.215 6.348 -16.281 1.00 73.44 185 PHE A N 1
ATOM 1590 C CA . PHE A 1 185 ? 27.414 6.307 -14.830 1.00 73.44 185 PHE A CA 1
ATOM 1591 C C . PHE A 1 185 ? 26.493 7.289 -14.097 1.00 73.44 185 PHE A C 1
ATOM 1593 O O . PHE A 1 185 ? 25.997 6.962 -13.016 1.00 73.44 185 PHE A O 1
ATOM 1600 N N . ARG A 1 186 ? 26.235 8.482 -14.648 1.00 73.62 186 ARG A N 1
ATOM 1601 C CA . ARG A 1 186 ? 25.331 9.461 -14.028 1.00 73.62 186 ARG A CA 1
ATOM 1602 C C . ARG A 1 186 ? 23.874 9.009 -14.091 1.00 73.62 186 ARG A C 1
ATOM 1604 O O . ARG A 1 186 ? 23.195 9.095 -13.069 1.00 73.62 186 ARG A O 1
ATOM 1611 N N . GLU A 1 187 ? 23.413 8.532 -15.242 1.00 77.19 187 GLU A N 1
ATOM 1612 C CA . GLU A 1 187 ? 22.047 8.023 -15.436 1.00 77.19 187 GLU A CA 1
ATOM 1613 C C . GLU A 1 187 ? 21.782 6.814 -14.539 1.00 77.19 187 GLU A C 1
ATOM 1615 O O . GLU A 1 187 ? 20.811 6.805 -13.786 1.00 77.19 187 GLU A O 1
ATOM 1620 N N . PHE A 1 188 ? 22.721 5.867 -14.484 1.00 78.06 188 PHE A N 1
ATOM 1621 C CA . PHE A 1 188 ? 22.639 4.715 -13.591 1.00 78.06 188 PHE A CA 1
ATOM 1622 C C . PHE A 1 188 ? 22.589 5.124 -12.110 1.00 78.06 188 PHE A C 1
ATOM 1624 O O . PHE A 1 188 ? 21.797 4.598 -11.327 1.00 78.06 188 PHE A O 1
ATOM 1631 N N . ARG A 1 189 ? 23.417 6.092 -11.689 1.00 78.75 189 ARG A N 1
ATOM 1632 C CA . ARG A 1 189 ? 23.402 6.615 -10.310 1.00 78.75 189 ARG A CA 1
ATOM 1633 C C . ARG A 1 189 ? 22.095 7.331 -9.984 1.00 78.75 189 ARG A C 1
ATOM 1635 O O . ARG A 1 189 ? 21.623 7.212 -8.853 1.00 78.75 189 ARG A O 1
ATOM 1642 N N . PHE A 1 190 ? 21.538 8.064 -10.944 1.00 80.19 190 PHE A N 1
ATOM 1643 C CA . PHE A 1 190 ? 20.255 8.741 -10.805 1.00 80.19 190 PHE A CA 1
ATOM 1644 C C . PHE A 1 190 ? 19.110 7.729 -10.676 1.00 80.19 190 PHE A C 1
ATOM 1646 O O . PHE A 1 190 ? 18.382 7.792 -9.688 1.00 80.19 190 PHE A O 1
ATOM 1653 N N . ALA A 1 191 ? 19.039 6.734 -11.565 1.00 80.06 191 ALA A N 1
ATOM 1654 C CA . ALA A 1 191 ? 18.063 5.645 -11.508 1.00 80.06 191 ALA A CA 1
ATOM 1655 C C . ALA A 1 191 ? 18.157 4.863 -10.187 1.00 80.06 191 ALA A C 1
ATOM 1657 O O . ALA A 1 191 ? 17.155 4.641 -9.510 1.00 80.06 191 ALA A O 1
ATOM 1658 N N . LYS A 1 192 ? 19.376 4.535 -9.733 1.00 82.06 192 LYS A N 1
ATOM 1659 C CA . LYS A 1 192 ? 19.597 3.878 -8.435 1.00 82.06 192 LYS A CA 1
ATOM 1660 C C . LYS A 1 192 ? 19.099 4.723 -7.260 1.00 82.06 192 LYS A C 1
ATOM 1662 O O . LYS A 1 192 ? 18.524 4.182 -6.317 1.00 82.06 192 LYS A O 1
ATOM 1667 N N . TYR A 1 193 ? 19.338 6.035 -7.284 1.00 82.12 193 TYR A N 1
ATOM 1668 C CA . TYR A 1 193 ? 18.856 6.938 -6.239 1.00 82.12 193 TYR A CA 1
ATOM 1669 C C . TYR A 1 193 ? 17.329 7.063 -6.263 1.00 82.12 193 TYR A C 1
ATOM 1671 O O . TYR A 1 193 ? 16.704 7.001 -5.208 1.00 82.12 193 TYR A O 1
ATOM 1679 N N . GLN A 1 194 ? 16.733 7.180 -7.450 1.00 81.62 194 GLN A N 1
ATOM 1680 C CA . GLN A 1 194 ? 15.286 7.220 -7.646 1.00 81.62 194 GLN A CA 1
ATOM 1681 C C . GLN A 1 194 ? 14.615 5.936 -7.148 1.00 81.62 194 GLN A C 1
ATOM 1683 O O . GLN A 1 194 ? 13.652 6.018 -6.387 1.00 81.62 194 GLN A O 1
ATOM 1688 N N . ALA A 1 195 ? 15.157 4.766 -7.489 1.00 83.19 195 ALA A N 1
ATOM 1689 C CA . ALA A 1 195 ? 14.665 3.478 -7.008 1.00 83.19 195 ALA A CA 1
ATOM 1690 C C . ALA A 1 195 ? 14.752 3.377 -5.479 1.00 83.19 195 ALA A C 1
ATOM 1692 O O . ALA A 1 195 ? 13.768 3.065 -4.814 1.00 83.19 195 ALA A O 1
ATOM 1693 N N . LEU A 1 196 ? 15.905 3.714 -4.894 1.00 82.81 196 LEU A N 1
ATOM 1694 C CA . LEU A 1 196 ? 16.106 3.641 -3.446 1.00 82.81 196 LEU A CA 1
ATOM 1695 C C . LEU A 1 196 ? 15.193 4.615 -2.689 1.00 82.81 196 LEU A C 1
ATOM 1697 O O . LEU A 1 196 ? 14.601 4.234 -1.681 1.00 82.81 196 LEU A O 1
ATOM 1701 N N . ALA A 1 197 ? 15.037 5.845 -3.183 1.00 83.50 197 ALA A N 1
ATOM 1702 C CA . ALA A 1 197 ? 14.123 6.825 -2.605 1.00 83.50 197 ALA A CA 1
ATOM 1703 C C . ALA A 1 197 ? 12.657 6.373 -2.711 1.00 83.50 197 ALA A C 1
ATOM 1705 O O . ALA A 1 197 ? 11.900 6.557 -1.759 1.00 83.50 197 ALA A O 1
ATOM 1706 N N . SER A 1 198 ? 12.272 5.750 -3.830 1.00 89.25 198 SER A N 1
ATOM 1707 C CA . SER A 1 198 ? 10.917 5.227 -4.056 1.00 89.25 198 SER A CA 1
ATOM 1708 C C . SER A 1 198 ? 10.607 4.049 -3.138 1.00 89.25 198 SER A C 1
ATOM 1710 O O . SER A 1 198 ? 9.567 4.051 -2.488 1.00 89.25 198 SER A O 1
ATOM 1712 N N . ILE A 1 199 ? 11.534 3.097 -2.999 1.00 86.62 199 ILE A N 1
ATOM 1713 C CA . ILE A 1 199 ? 11.401 1.949 -2.089 1.00 86.62 199 ILE A CA 1
ATOM 1714 C C . ILE A 1 199 ? 11.297 2.422 -0.638 1.00 86.62 199 ILE A C 1
ATOM 1716 O O . ILE A 1 199 ? 10.387 2.015 0.082 1.00 86.62 199 ILE A O 1
ATOM 1720 N N . GLN A 1 200 ? 12.193 3.318 -0.206 1.00 87.31 200 GLN A N 1
ATOM 1721 C CA . GLN A 1 200 ? 12.132 3.890 1.141 1.00 87.31 200 GLN A CA 1
ATOM 1722 C C . GLN A 1 200 ? 10.801 4.597 1.383 1.00 87.31 200 GLN A C 1
ATOM 1724 O O . GLN A 1 200 ? 10.205 4.451 2.445 1.00 87.31 200 GLN A O 1
ATOM 1729 N N . TYR A 1 201 ? 10.323 5.360 0.403 1.00 86.12 201 TYR A N 1
ATOM 1730 C CA . TYR A 1 201 ? 9.067 6.077 0.530 1.00 86.12 201 TYR A CA 1
ATOM 1731 C C . TYR A 1 201 ? 7.853 5.139 0.573 1.00 86.12 201 TYR A C 1
ATOM 1733 O O . TYR A 1 201 ? 7.010 5.316 1.447 1.00 86.12 201 TYR A O 1
ATOM 1741 N N . GLY A 1 202 ? 7.790 4.121 -0.290 1.00 86.62 202 GLY A N 1
ATOM 1742 C CA . GLY A 1 202 ? 6.731 3.106 -0.257 1.00 86.62 202 GLY A CA 1
ATOM 1743 C C . GLY A 1 202 ? 6.683 2.372 1.084 1.00 86.62 202 GLY A C 1
ATOM 1744 O O . GLY A 1 202 ? 5.614 2.190 1.661 1.00 86.62 202 GLY A O 1
ATOM 1745 N N . PHE A 1 203 ? 7.852 2.059 1.644 1.00 87.50 203 PHE A N 1
ATOM 1746 C CA . PHE A 1 203 ? 7.969 1.479 2.979 1.00 87.50 203 PHE A CA 1
ATOM 1747 C C . PHE A 1 203 ? 7.423 2.404 4.080 1.00 87.50 203 PHE A C 1
ATOM 1749 O O . PHE A 1 203 ? 6.646 1.963 4.925 1.00 87.50 203 PHE A O 1
ATOM 1756 N N . PHE A 1 204 ? 7.771 3.697 4.064 1.00 86.94 204 PHE A N 1
ATOM 1757 C CA . PHE A 1 204 ? 7.237 4.662 5.033 1.00 86.94 204 PHE A CA 1
ATOM 1758 C C . PHE A 1 204 ? 5.733 4.908 4.872 1.00 86.94 204 PHE A C 1
ATOM 1760 O O . PHE A 1 204 ? 5.056 5.118 5.874 1.00 86.94 204 PHE A O 1
ATOM 1767 N N . LEU A 1 205 ? 5.210 4.876 3.644 1.00 88.50 205 LEU A N 1
ATOM 1768 C CA . LEU A 1 205 ? 3.785 5.058 3.372 1.00 88.50 205 LEU A CA 1
ATOM 1769 C C . LEU A 1 205 ? 2.945 3.939 4.004 1.00 88.50 205 LEU A C 1
ATOM 1771 O O . LEU A 1 205 ? 1.877 4.226 4.529 1.00 88.50 205 LEU A O 1
ATOM 1775 N N . LEU A 1 206 ? 3.445 2.699 4.010 1.00 86.50 206 LEU A N 1
ATOM 1776 C CA . LEU A 1 206 ? 2.760 1.551 4.616 1.00 86.50 206 LEU A CA 1
ATOM 1777 C C . LEU A 1 206 ? 2.970 1.463 6.134 1.00 86.50 206 LEU A C 1
ATOM 1779 O O . LEU A 1 206 ? 2.016 1.263 6.882 1.00 86.50 206 LEU A O 1
ATOM 1783 N N . LEU A 1 207 ? 4.207 1.620 6.613 1.00 88.88 207 LEU A N 1
ATOM 1784 C CA . LEU A 1 207 ? 4.510 1.394 8.028 1.00 88.88 207 LEU A CA 1
ATOM 1785 C C . LEU A 1 207 ? 4.120 2.541 8.950 1.00 88.88 207 LEU A C 1
ATOM 1787 O O . LEU A 1 207 ? 3.814 2.298 10.113 1.00 88.88 207 LEU A O 1
ATOM 1791 N N . LEU A 1 208 ? 4.177 3.789 8.487 1.00 87.75 208 LEU A N 1
ATOM 1792 C CA . LEU A 1 208 ? 3.954 4.925 9.376 1.00 87.75 208 LEU A CA 1
ATOM 1793 C C . LEU A 1 208 ? 2.501 4.993 9.880 1.00 87.75 208 LEU A C 1
ATOM 1795 O O . LEU A 1 208 ? 2.334 5.097 11.095 1.00 87.75 208 LEU A O 1
ATOM 1799 N N . PRO A 1 209 ? 1.466 4.847 9.026 1.00 89.44 209 PRO A N 1
ATOM 1800 C CA . PRO A 1 209 ? 0.086 4.725 9.490 1.00 89.44 209 PRO A CA 1
ATOM 1801 C C . PRO A 1 209 ? -0.098 3.554 10.452 1.00 89.44 209 PRO A C 1
ATOM 1803 O O . PRO A 1 209 ? -0.687 3.736 11.508 1.00 89.44 209 PRO A O 1
ATOM 1806 N N . TRP A 1 210 ? 0.482 2.390 10.138 1.00 87.50 210 TRP A N 1
ATOM 1807 C CA . TRP A 1 210 ? 0.414 1.203 10.995 1.00 87.50 210 TRP A CA 1
ATOM 1808 C C . TRP A 1 210 ? 0.993 1.468 12.391 1.00 87.50 210 TRP A C 1
ATOM 1810 O O . TRP A 1 210 ? 0.387 1.136 13.406 1.00 87.50 210 TRP A O 1
ATOM 1820 N N . ILE A 1 211 ? 2.181 2.071 12.480 1.00 89.88 211 ILE A N 1
ATOM 1821 C CA . ILE A 1 211 ? 2.809 2.377 13.773 1.00 89.88 211 ILE A CA 1
ATOM 1822 C C . ILE A 1 211 ? 1.950 3.378 14.555 1.00 89.88 211 ILE A C 1
ATOM 1824 O O . ILE A 1 211 ? 1.775 3.219 15.762 1.00 89.88 211 ILE A O 1
ATOM 1828 N N . VAL A 1 212 ? 1.395 4.389 13.881 1.00 89.38 212 VAL A N 1
ATOM 1829 C CA . VAL A 1 212 ? 0.536 5.390 14.523 1.00 89.38 212 VAL A CA 1
ATOM 1830 C C . VAL A 1 212 ? -0.766 4.769 15.027 1.00 89.38 212 VAL A C 1
ATOM 1832 O O . VAL A 1 212 ? -1.130 5.024 16.174 1.00 89.38 212 VAL A O 1
ATOM 1835 N N . THR A 1 213 ? -1.436 3.922 14.240 1.00 89.81 213 THR A N 1
ATOM 1836 C CA . THR A 1 213 ? -2.66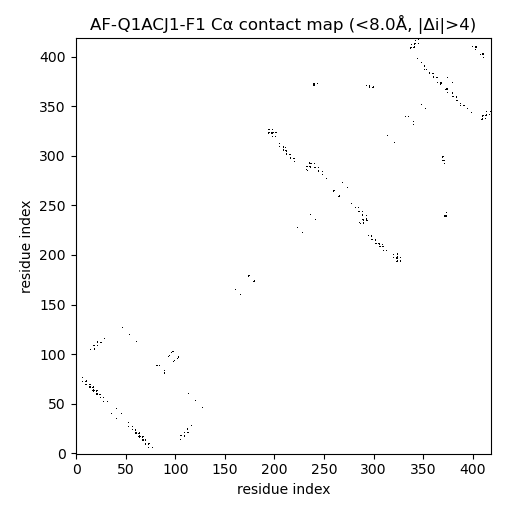4 3.238 14.674 1.00 89.81 213 THR A CA 1
ATOM 1837 C C . THR A 1 213 ? -2.398 2.284 15.834 1.00 89.81 213 THR A C 1
ATOM 1839 O O . THR A 1 213 ? -3.170 2.274 16.787 1.00 89.81 213 THR A O 1
ATOM 1842 N N . LEU A 1 214 ? -1.275 1.554 15.841 1.00 88.75 214 LEU A N 1
ATOM 1843 C CA . LEU A 1 214 ? -0.891 0.703 16.976 1.00 88.75 214 LEU A CA 1
ATOM 1844 C C . LEU A 1 214 ? -0.662 1.499 18.267 1.00 88.75 214 LEU A C 1
ATOM 1846 O O . LEU A 1 214 ? -1.143 1.109 19.333 1.00 88.75 214 LEU A O 1
ATOM 1850 N N . LEU A 1 215 ? 0.082 2.606 18.183 1.00 88.19 215 LEU A N 1
ATOM 1851 C CA . LEU A 1 215 ? 0.334 3.471 19.335 1.00 88.19 215 LEU A CA 1
ATOM 1852 C C . LEU A 1 2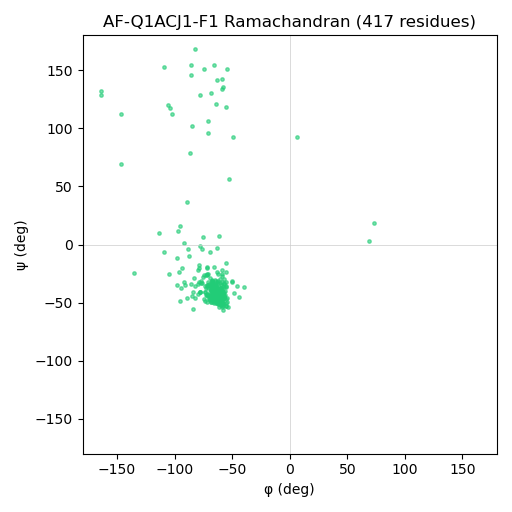15 ? -0.967 4.098 19.840 1.00 88.19 215 LEU A C 1
ATOM 1854 O O . LEU A 1 215 ? -1.211 4.105 21.045 1.00 88.19 215 LEU A O 1
ATOM 1858 N N . PHE A 1 216 ? -1.816 4.573 18.927 1.00 85.94 216 PHE A N 1
ATOM 1859 C CA . PHE A 1 216 ? -3.094 5.173 19.281 1.00 85.94 216 PHE A CA 1
ATOM 1860 C C . PHE A 1 216 ? -4.046 4.157 19.911 1.00 85.94 216 PHE A C 1
ATOM 1862 O O . PHE A 1 216 ? -4.592 4.440 20.971 1.00 85.94 216 PHE A O 1
ATOM 1869 N N . LYS A 1 217 ? -4.182 2.956 19.336 1.00 86.38 217 LYS A N 1
ATOM 1870 C CA . LYS A 1 217 ? -5.008 1.876 19.896 1.00 86.38 217 LYS A CA 1
ATOM 1871 C C . LYS A 1 217 ? -4.605 1.573 21.333 1.00 86.38 217 LYS A C 1
ATOM 1873 O O . LYS A 1 217 ? -5.461 1.503 22.207 1.00 86.38 217 LYS A O 1
ATOM 1878 N N . LYS A 1 218 ? -3.299 1.457 21.597 1.00 86.06 218 LYS A N 1
ATOM 1879 C CA . LYS A 1 218 ? -2.782 1.187 22.943 1.00 86.06 218 LYS A CA 1
ATOM 1880 C C . LYS A 1 218 ? -3.080 2.328 23.924 1.00 86.06 218 LYS A C 1
ATOM 1882 O O . LYS A 1 218 ? -3.583 2.067 25.011 1.00 86.06 218 LYS A O 1
ATOM 1887 N N . LEU A 1 219 ? -2.792 3.573 23.540 1.00 84.81 219 LEU A N 1
ATOM 1888 C CA . LEU A 1 219 ? -3.018 4.749 24.390 1.00 84.81 219 LEU A CA 1
ATOM 1889 C C . LEU A 1 219 ? -4.512 5.003 24.645 1.00 84.81 219 LEU A C 1
ATOM 1891 O O . LEU A 1 219 ? -4.914 5.309 25.765 1.00 84.81 219 LEU A O 1
ATOM 1895 N N . SER A 1 220 ? -5.337 4.865 23.607 1.00 79.12 220 SER A N 1
ATOM 1896 C CA . SER A 1 220 ? -6.781 5.082 23.667 1.00 79.12 220 SER A CA 1
ATOM 1897 C C . SER A 1 220 ? -7.474 4.016 24.510 1.00 79.12 220 SER A C 1
ATOM 1899 O O . SER A 1 220 ? -8.355 4.360 25.292 1.00 79.12 220 SER A O 1
ATOM 1901 N N . LEU A 1 221 ? -7.040 2.754 24.421 1.00 77.31 221 LEU A N 1
ATOM 1902 C CA . LEU A 1 221 ? -7.592 1.663 25.221 1.00 77.31 221 LEU A CA 1
ATOM 1903 C C . LEU A 1 221 ? -7.315 1.851 26.714 1.00 77.31 221 LEU A C 1
ATOM 1905 O O . LEU A 1 221 ? -8.233 1.709 27.512 1.00 77.31 221 LEU A O 1
ATOM 1909 N N . GLU A 1 222 ? -6.103 2.256 27.094 1.00 77.50 222 GLU A N 1
ATOM 1910 C CA . GLU A 1 222 ? -5.772 2.546 28.496 1.00 77.50 222 GLU A CA 1
ATOM 1911 C C . GLU A 1 222 ? -6.567 3.748 29.039 1.00 77.50 222 GLU A C 1
ATOM 1913 O O . GLU A 1 222 ? -7.121 3.693 30.137 1.00 77.50 222 GLU A O 1
ATOM 1918 N N . TYR A 1 223 ? -6.696 4.818 28.249 1.00 79.38 223 TYR A N 1
ATOM 1919 C CA . TYR A 1 223 ? -7.445 6.008 28.655 1.00 79.38 223 TYR A CA 1
ATOM 1920 C C . TYR A 1 223 ? -8.958 5.755 28.757 1.00 79.38 223 TYR A C 1
ATOM 1922 O O . TYR A 1 223 ? -9.580 6.091 29.766 1.00 79.38 223 TYR A O 1
ATOM 1930 N N . LEU A 1 224 ? -9.567 5.161 27.727 1.00 70.94 224 LEU A N 1
ATOM 1931 C CA . LEU A 1 224 ? -11.015 4.957 27.677 1.00 70.94 224 LEU A CA 1
ATOM 1932 C C . LEU A 1 224 ? -11.474 3.874 28.643 1.00 70.94 224 LEU A C 1
ATOM 1934 O O . LEU A 1 224 ? -12.527 4.050 29.251 1.00 70.94 224 LEU A O 1
ATOM 1938 N N . MET A 1 225 ? -10.686 2.816 28.861 1.00 70.69 225 MET A N 1
ATOM 1939 C CA . MET A 1 225 ? -11.025 1.814 29.871 1.00 70.69 225 MET A CA 1
ATOM 1940 C C . MET A 1 225 ? -11.104 2.455 31.263 1.00 70.69 225 MET A C 1
ATOM 1942 O O . MET A 1 225 ? -12.077 2.239 31.977 1.00 70.69 225 MET A O 1
ATOM 1946 N N . ASN A 1 226 ? -10.162 3.338 31.615 1.00 72.88 226 ASN A N 1
ATOM 1947 C CA . ASN A 1 226 ? -10.168 4.016 32.915 1.00 72.88 226 ASN A CA 1
ATOM 1948 C C . ASN A 1 226 ? -11.336 5.006 33.082 1.00 72.88 226 ASN A C 1
ATOM 1950 O O . ASN A 1 226 ? -11.902 5.119 34.169 1.00 72.88 226 ASN A O 1
ATOM 1954 N N . VAL A 1 227 ? -11.706 5.740 32.025 1.00 70.62 227 VAL A N 1
ATOM 1955 C CA . VAL A 1 227 ? -12.741 6.788 32.105 1.00 70.62 227 VAL A CA 1
ATOM 1956 C C . VAL A 1 227 ? -14.158 6.224 31.955 1.00 70.62 227 VAL A C 1
ATOM 1958 O O . VAL A 1 227 ? -15.068 6.675 32.651 1.00 70.62 227 VAL A O 1
ATOM 1961 N N . TRP A 1 228 ? -14.370 5.271 31.044 1.00 65.19 228 TRP A N 1
ATOM 1962 C CA . TRP A 1 228 ? -15.709 4.798 30.671 1.00 65.19 228 TRP A CA 1
ATOM 1963 C C . TRP A 1 228 ? -16.174 3.615 31.518 1.00 65.19 228 TRP A C 1
ATOM 1965 O O . TRP A 1 228 ? -17.351 3.574 31.877 1.00 65.19 228 TRP A O 1
ATOM 1975 N N . TRP A 1 229 ? -15.269 2.711 31.922 1.00 58.44 229 TRP A N 1
ATOM 1976 C CA . TRP A 1 229 ? -15.631 1.593 32.804 1.00 58.44 229 TRP A CA 1
ATOM 1977 C C . TRP A 1 229 ? -16.204 2.091 34.136 1.00 58.44 229 TRP A C 1
ATOM 1979 O O . TRP A 1 229 ? -17.177 1.544 34.642 1.00 58.44 229 TRP A O 1
ATOM 1989 N N . ASN A 1 230 ? -15.663 3.196 34.660 1.00 61.47 230 ASN A N 1
ATOM 1990 C CA . ASN A 1 230 ? -16.094 3.746 35.943 1.00 61.47 230 ASN A CA 1
ATOM 1991 C C . ASN A 1 230 ? -17.408 4.554 35.869 1.00 61.47 230 ASN A C 1
ATOM 1993 O O . ASN A 1 230 ? -18.048 4.772 36.892 1.00 61.47 230 ASN A O 1
ATOM 1997 N N . LYS A 1 231 ? -17.818 5.038 34.683 1.00 58.66 231 LYS A N 1
ATOM 1998 C CA . LYS A 1 231 ? -18.980 5.942 34.540 1.00 58.66 231 LYS A CA 1
ATOM 1999 C C . LYS A 1 231 ? -20.239 5.300 33.966 1.00 58.66 231 LYS A C 1
ATOM 2001 O O . LYS A 1 231 ? -21.322 5.826 34.203 1.00 58.66 231 LYS A O 1
ATOM 2006 N N . SER A 1 232 ? -20.136 4.225 33.188 1.00 55.03 232 SER A N 1
ATOM 2007 C CA . SER A 1 232 ? -21.273 3.746 32.393 1.00 55.03 232 SER A CA 1
ATOM 2008 C C . SER A 1 232 ? -21.287 2.229 32.254 1.00 55.03 232 SER A C 1
ATOM 2010 O O . SER A 1 232 ? -21.104 1.700 31.161 1.00 55.03 232 SER A O 1
ATOM 2012 N N . SER A 1 233 ? -21.550 1.516 33.345 1.00 52.28 233 SER A N 1
ATOM 2013 C CA . SER A 1 233 ? -21.691 0.056 33.324 1.00 52.28 233 SER A CA 1
ATOM 2014 C C . SER A 1 233 ? -22.953 -0.449 32.601 1.00 52.28 233 SER A C 1
ATOM 2016 O O . SER A 1 233 ? -23.088 -1.652 32.421 1.00 52.28 233 SER A O 1
ATOM 2018 N N . ILE A 1 234 ? -23.895 0.408 32.160 1.00 51.56 234 ILE A N 1
ATOM 2019 C CA . ILE A 1 234 ? -25.196 -0.080 31.639 1.00 51.56 234 ILE A CA 1
ATOM 2020 C C . ILE A 1 234 ? -25.682 0.586 30.332 1.00 51.56 234 ILE A C 1
ATOM 2022 O O . ILE A 1 234 ? -26.441 -0.034 29.593 1.00 51.56 234 ILE A O 1
ATOM 2026 N N . GLN A 1 235 ? -25.273 1.810 29.972 1.00 55.56 235 GLN A N 1
ATOM 2027 C CA . GLN A 1 235 ? -25.950 2.543 28.876 1.00 55.56 235 GLN A CA 1
ATOM 2028 C C . GLN A 1 235 ? -25.289 2.488 27.490 1.00 55.56 235 GLN A C 1
ATOM 2030 O O . GLN A 1 235 ? -25.940 2.836 26.509 1.00 55.56 235 GLN A O 1
ATOM 2035 N N . LEU A 1 236 ? -24.051 2.007 27.354 1.00 51.75 236 LEU A N 1
ATOM 2036 C CA . LEU A 1 236 ? -23.337 2.011 26.064 1.00 51.75 236 LEU A CA 1
ATOM 2037 C C . LEU A 1 236 ? -23.568 0.746 25.221 1.00 51.75 236 LEU A C 1
ATOM 2039 O O . LEU A 1 236 ? -22.675 0.258 24.521 1.00 51.75 236 LEU A O 1
ATOM 2043 N N . PHE A 1 237 ? -24.788 0.213 25.269 1.00 53.91 237 PHE A N 1
ATOM 2044 C CA . PHE A 1 237 ? -25.212 -0.813 24.329 1.00 53.91 237 PHE A CA 1
ATOM 2045 C C . PHE A 1 237 ? -25.392 -0.183 22.950 1.00 53.91 237 PHE A C 1
ATOM 2047 O O . PHE A 1 237 ? -26.399 0.475 22.690 1.00 53.91 237 PHE A O 1
ATOM 2054 N N . ASN A 1 238 ? -24.467 -0.444 22.028 1.00 64.88 238 ASN A N 1
ATOM 2055 C CA . ASN A 1 238 ? -24.813 -0.318 20.620 1.00 64.88 238 ASN A CA 1
ATOM 2056 C C . ASN A 1 238 ? -26.006 -1.259 20.341 1.00 64.88 238 ASN A C 1
ATOM 2058 O O . ASN A 1 238 ? -26.035 -2.397 20.828 1.00 64.88 238 ASN A O 1
ATOM 2062 N N . ALA A 1 239 ? -27.016 -0.792 19.602 1.00 67.31 239 ALA A N 1
ATOM 2063 C CA . ALA A 1 239 ? -28.267 -1.528 19.395 1.00 67.31 239 ALA A CA 1
ATOM 2064 C C . ALA A 1 239 ? -28.031 -2.920 18.775 1.00 67.31 239 ALA A C 1
ATOM 2066 O O . ALA A 1 239 ? -28.723 -3.883 19.116 1.00 67.31 239 ALA A O 1
ATOM 2067 N N . SER A 1 240 ? -27.004 -3.043 17.925 1.00 66.75 240 SER A N 1
ATOM 2068 C CA . SER A 1 240 ? -26.545 -4.319 17.367 1.00 66.75 240 SER A CA 1
ATOM 2069 C C . SER A 1 240 ? -26.057 -5.280 18.456 1.00 66.75 240 SER A C 1
ATOM 2071 O O . SER A 1 240 ? -26.526 -6.414 18.525 1.00 66.75 240 SER A O 1
ATOM 2073 N N . GLN A 1 241 ? -25.176 -4.824 19.349 1.00 68.44 241 GLN A N 1
ATOM 2074 C CA . GLN A 1 241 ? -24.606 -5.637 20.426 1.00 68.44 241 GLN A CA 1
ATOM 2075 C C . GLN A 1 241 ? -25.669 -6.073 21.433 1.00 68.44 241 GLN A C 1
ATOM 2077 O O . GLN A 1 241 ? -25.646 -7.221 21.866 1.00 68.44 241 GLN A O 1
ATOM 2082 N N . LYS A 1 242 ? -26.661 -5.222 21.731 1.00 69.88 242 LYS A N 1
ATOM 2083 C CA . LYS A 1 242 ? -27.812 -5.605 22.566 1.00 69.88 242 LYS A CA 1
ATOM 2084 C C . LYS A 1 242 ? -28.562 -6.802 21.978 1.00 69.88 242 LYS A C 1
ATOM 2086 O O . LYS A 1 242 ? -28.907 -7.728 22.703 1.00 69.88 242 LYS A O 1
ATOM 2091 N N . LYS A 1 243 ? -28.782 -6.809 20.660 1.00 74.06 243 LYS A N 1
ATOM 2092 C CA . LYS A 1 243 ? -29.457 -7.915 19.966 1.00 74.06 243 LYS A CA 1
ATOM 2093 C C . LYS A 1 243 ? -28.634 -9.207 20.008 1.00 74.06 243 LYS A C 1
ATOM 2095 O O . LYS A 1 243 ? -29.203 -10.271 20.234 1.00 74.06 243 LYS A O 1
ATOM 2100 N N . ILE A 1 244 ? -27.310 -9.123 19.830 1.00 71.56 244 ILE A N 1
ATOM 2101 C CA . ILE A 1 244 ? -26.418 -10.291 19.964 1.00 71.56 244 ILE A CA 1
ATOM 2102 C C . ILE A 1 244 ? -26.432 -10.806 21.407 1.00 71.56 244 ILE A C 1
ATOM 2104 O O . ILE A 1 244 ? -26.569 -12.009 21.614 1.00 71.56 244 ILE A O 1
ATOM 2108 N N . ALA A 1 245 ? -26.312 -9.909 22.388 1.00 73.06 245 ALA A N 1
ATOM 2109 C CA . ALA A 1 245 ? -26.304 -10.251 23.804 1.00 73.06 245 ALA A CA 1
ATOM 2110 C C . ALA A 1 245 ? -27.599 -10.960 24.211 1.00 73.06 245 ALA A C 1
ATOM 2112 O O . ALA A 1 245 ? -27.534 -12.006 24.843 1.00 73.06 245 ALA A O 1
ATOM 2113 N N . LEU A 1 246 ? -28.758 -10.463 23.764 1.00 78.88 246 LEU A N 1
ATOM 2114 C CA . LEU A 1 246 ? -30.055 -11.103 24.002 1.00 78.88 246 LEU A CA 1
ATOM 2115 C C . LEU A 1 246 ? -30.146 -12.493 23.361 1.00 78.88 246 LEU A C 1
ATOM 2117 O O . LEU A 1 246 ? -30.557 -13.436 24.027 1.00 78.88 246 LEU A O 1
ATOM 2121 N N . LYS A 1 247 ? -29.720 -12.651 22.099 1.00 81.44 247 LYS A N 1
ATOM 2122 C CA . LYS A 1 247 ? -29.746 -13.958 21.420 1.00 81.44 247 LYS A CA 1
ATOM 2123 C C . LYS A 1 247 ? -28.811 -14.972 22.089 1.00 81.44 247 LYS A C 1
ATOM 2125 O O . LYS A 1 247 ? -29.164 -16.135 22.238 1.00 81.44 247 LYS A O 1
ATOM 2130 N N . ARG A 1 248 ? -27.609 -14.549 22.497 1.00 77.62 248 ARG A N 1
ATOM 2131 C CA . ARG A 1 248 ? -26.684 -15.424 23.234 1.00 77.62 248 ARG A CA 1
ATOM 2132 C C . ARG A 1 248 ? -27.175 -15.726 24.641 1.00 77.62 248 ARG A C 1
ATOM 2134 O O . ARG A 1 248 ? -26.969 -16.841 25.098 1.00 77.62 248 ARG A O 1
ATOM 2141 N N . PHE A 1 249 ? -27.813 -14.763 25.298 1.00 80.62 249 PHE A N 1
ATOM 2142 C CA . PHE A 1 249 ? -28.450 -14.979 26.588 1.00 80.62 249 PHE A CA 1
ATOM 2143 C C . PHE A 1 249 ? -29.535 -16.052 26.481 1.00 80.62 249 PHE A C 1
ATOM 2145 O O . PHE A 1 249 ? -29.461 -17.012 27.231 1.00 80.62 249 PHE A O 1
ATOM 2152 N N . GLN A 1 250 ? -30.437 -15.960 25.497 1.00 81.75 250 GLN A N 1
ATOM 2153 C CA . GLN A 1 250 ? -31.454 -16.989 25.235 1.00 81.75 250 GLN A CA 1
ATOM 2154 C C . GLN A 1 250 ? -30.823 -18.370 25.023 1.00 81.75 250 GLN A C 1
ATOM 2156 O O . GLN A 1 250 ? -31.161 -19.308 25.727 1.00 81.75 250 GLN A O 1
ATOM 2161 N N . ASN A 1 251 ? -29.817 -18.482 24.150 1.00 83.81 251 ASN A N 1
ATOM 2162 C CA . ASN A 1 251 ? -29.138 -19.763 23.929 1.00 83.81 251 ASN A CA 1
ATOM 2163 C C . ASN A 1 251 ? -28.469 -20.316 25.200 1.00 83.81 251 ASN A C 1
ATOM 2165 O O . ASN A 1 251 ? -28.432 -21.524 25.411 1.00 83.81 251 ASN A O 1
ATOM 2169 N N . MET A 1 252 ? -27.877 -19.448 26.021 1.00 79.81 252 MET A N 1
ATOM 2170 C CA . MET A 1 252 ? -27.248 -19.858 27.274 1.00 79.81 252 MET A CA 1
ATOM 2171 C C . MET A 1 252 ? -28.288 -20.241 28.328 1.00 79.81 252 MET A C 1
ATOM 2173 O O . MET A 1 252 ? -28.042 -21.166 29.093 1.00 79.81 252 MET A O 1
ATOM 2177 N N . GLU A 1 253 ? -29.430 -19.555 28.360 1.00 80.44 253 GLU A N 1
ATOM 2178 C CA . GLU A 1 253 ? -30.585 -19.904 29.183 1.00 80.44 253 GLU A CA 1
ATOM 2179 C C . GLU A 1 253 ? -31.121 -21.284 28.777 1.00 80.44 253 GLU A C 1
ATOM 2181 O O . GLU A 1 253 ? -31.275 -22.143 29.640 1.00 80.44 253 GLU A O 1
ATOM 2186 N N . ASP A 1 254 ? -31.276 -21.548 27.476 1.00 83.31 254 ASP A N 1
ATOM 2187 C CA . ASP A 1 254 ? -31.696 -22.847 26.938 1.00 83.31 254 ASP A CA 1
ATOM 2188 C C . ASP A 1 254 ? -30.711 -23.964 27.319 1.00 83.31 254 ASP A C 1
ATOM 2190 O O . ASP A 1 254 ? -31.113 -25.008 27.833 1.00 83.31 254 ASP A O 1
ATOM 2194 N N . ILE A 1 255 ? -29.402 -23.746 27.127 1.00 83.38 255 ILE A N 1
ATOM 2195 C CA . ILE A 1 255 ? -28.354 -24.707 27.521 1.00 83.38 255 ILE A CA 1
ATOM 2196 C C . ILE A 1 255 ? -28.358 -24.926 29.037 1.00 83.38 255 ILE A C 1
ATOM 2198 O O . ILE A 1 255 ? -28.176 -26.050 29.503 1.00 83.38 255 ILE A O 1
ATOM 2202 N N . PHE A 1 256 ? -28.560 -23.866 29.817 1.00 80.81 256 PHE A N 1
ATOM 2203 C CA . PHE A 1 256 ? -28.605 -23.944 31.269 1.00 80.81 256 PHE A CA 1
ATOM 2204 C C . PHE A 1 256 ? -29.824 -24.738 31.759 1.00 80.81 256 PHE A C 1
ATOM 2206 O O . PHE A 1 256 ? -29.666 -25.599 32.625 1.00 80.81 256 PHE A O 1
ATOM 2213 N N . TRP A 1 257 ? -31.008 -24.512 31.181 1.00 79.62 257 TRP A N 1
ATOM 2214 C CA . TRP A 1 257 ? -32.205 -25.312 31.450 1.00 79.62 257 TRP A CA 1
ATOM 2215 C C . TRP A 1 257 ? -32.013 -26.775 31.048 1.00 79.62 257 TRP A C 1
ATOM 2217 O O . TRP A 1 257 ? -32.363 -27.664 31.820 1.00 79.62 257 TRP A O 1
ATOM 2227 N N . LEU A 1 258 ? -31.398 -27.044 29.893 1.00 82.94 258 LEU A N 1
ATOM 2228 C CA . LEU A 1 258 ? -31.078 -28.407 29.463 1.00 82.94 258 LEU A CA 1
ATOM 2229 C C . LEU A 1 258 ? -30.111 -29.108 30.427 1.00 82.94 258 LEU A C 1
ATOM 2231 O O . LEU A 1 258 ? -30.349 -30.262 30.778 1.00 82.94 258 LEU A O 1
ATOM 2235 N N . ASP A 1 259 ? -29.054 -28.436 30.894 1.00 81.69 259 ASP A N 1
ATOM 2236 C CA . ASP A 1 259 ? -28.118 -29.002 31.880 1.00 81.69 259 ASP A CA 1
ATOM 2237 C C . ASP A 1 259 ? -28.811 -29.276 33.224 1.00 81.69 259 ASP A C 1
ATOM 2239 O O . ASP A 1 259 ? -28.546 -30.297 33.858 1.00 81.69 259 ASP A O 1
ATOM 2243 N N . LEU A 1 260 ? -29.726 -28.391 33.635 1.00 79.00 260 LEU A N 1
ATOM 2244 C CA . LEU A 1 260 ? -30.520 -28.524 34.858 1.00 79.00 260 LEU A CA 1
ATOM 2245 C C . LEU A 1 260 ? -31.524 -29.688 34.793 1.00 79.00 260 LEU A C 1
ATOM 2247 O O . LEU A 1 260 ? -31.774 -30.319 35.815 1.00 79.00 260 LEU A O 1
ATOM 2251 N N . ILE A 1 261 ? -32.087 -29.975 33.614 1.00 78.94 261 ILE A N 1
ATOM 2252 C CA . ILE A 1 261 ? -32.984 -31.121 33.387 1.00 78.94 261 ILE A CA 1
ATOM 2253 C C . ILE A 1 261 ? -32.179 -32.424 33.257 1.00 78.94 261 ILE A C 1
ATOM 2255 O O . ILE A 1 261 ? -32.580 -33.451 33.793 1.00 78.94 261 ILE A O 1
ATOM 2259 N N . THR A 1 262 ? -31.040 -32.389 32.558 1.00 79.19 262 THR A N 1
ATOM 2260 C CA . THR A 1 262 ? -30.224 -33.582 32.258 1.00 79.19 262 THR A CA 1
ATOM 2261 C C . THR A 1 262 ? -29.484 -34.097 33.487 1.00 79.19 262 THR A C 1
ATOM 2263 O O . THR A 1 262 ? -29.421 -35.300 33.728 1.00 79.19 262 THR A O 1
ATOM 2266 N N . LYS A 1 263 ? -28.897 -33.196 34.279 1.00 71.50 263 LYS A N 1
ATOM 2267 C CA . LYS A 1 263 ? -28.403 -33.543 35.608 1.00 71.50 263 LYS A CA 1
ATOM 2268 C C . LYS A 1 263 ? -29.601 -33.424 36.520 1.00 71.50 263 LYS A C 1
ATOM 2270 O O . LYS A 1 263 ? -29.931 -32.298 36.866 1.00 71.50 263 LYS A O 1
ATOM 2275 N N . GLU A 1 264 ? -30.204 -34.546 36.893 1.00 63.97 264 GLU A N 1
ATOM 2276 C CA . GLU A 1 264 ? -31.314 -34.750 37.843 1.00 63.97 264 GLU A CA 1
ATOM 2277 C C . GLU A 1 264 ? -31.047 -34.101 39.230 1.00 63.97 264 GLU A C 1
ATOM 2279 O O . GLU A 1 264 ? -30.986 -34.728 40.277 1.00 63.97 264 GLU A O 1
ATOM 2284 N N . THR A 1 265 ? -30.790 -32.795 39.227 1.00 60.03 265 THR A N 1
ATOM 2285 C CA . THR A 1 265 ? -30.299 -31.939 40.315 1.00 60.03 265 THR A CA 1
ATOM 2286 C C . THR A 1 265 ? -31.361 -30.928 40.731 1.00 60.03 265 THR A C 1
ATOM 2288 O O . THR A 1 265 ? -31.077 -30.024 41.522 1.00 60.03 265 THR A O 1
ATOM 2291 N N . LEU A 1 266 ? -32.586 -31.097 40.218 1.00 55.62 266 LEU A N 1
ATOM 2292 C CA . LEU A 1 266 ? -33.748 -30.294 40.571 1.00 55.62 266 LEU A CA 1
ATOM 2293 C C . LEU A 1 266 ? -34.126 -30.478 42.049 1.00 55.62 266 LEU A C 1
ATOM 2295 O O . LEU A 1 266 ? -34.564 -29.523 42.679 1.00 55.62 266 LEU A O 1
ATOM 2299 N N . GLU A 1 267 ? -33.890 -31.663 42.626 1.00 59.78 267 GLU A N 1
ATOM 2300 C CA . GLU A 1 267 ? -34.288 -31.963 44.010 1.00 59.78 267 GLU A CA 1
ATOM 2301 C C . GLU A 1 267 ? -33.437 -31.242 45.072 1.00 59.78 267 GLU A C 1
ATOM 2303 O O . GLU A 1 267 ? -33.933 -30.951 46.156 1.00 59.78 267 GLU A O 1
ATOM 2308 N N . ASN A 1 268 ? -32.184 -30.876 44.766 1.00 62.19 268 ASN A N 1
ATOM 2309 C CA . ASN A 1 268 ? -31.244 -30.353 45.772 1.00 62.19 268 ASN A CA 1
ATOM 2310 C C . ASN A 1 268 ? -30.916 -28.856 45.647 1.00 62.19 268 ASN A C 1
ATOM 2312 O O . ASN A 1 268 ? -30.214 -28.312 46.502 1.00 62.19 268 ASN A O 1
ATOM 2316 N N . LYS A 1 269 ? -31.375 -28.164 44.598 1.00 60.69 269 LYS A N 1
ATOM 2317 C CA . LYS A 1 269 ? -31.085 -26.734 44.403 1.00 60.69 269 LYS A CA 1
ATOM 2318 C C . LYS A 1 269 ? -32.305 -25.880 44.703 1.00 60.69 269 LYS A C 1
ATOM 2320 O O . LYS A 1 269 ? -33.327 -25.977 44.035 1.00 60.69 269 LYS A O 1
ATOM 2325 N N . SER A 1 270 ? -32.172 -24.974 45.671 1.00 71.94 270 SER A N 1
ATOM 2326 C CA . SER A 1 270 ? -33.206 -23.976 45.944 1.00 71.94 270 SER A CA 1
ATOM 2327 C C . SER A 1 270 ? -33.393 -23.057 44.731 1.00 71.94 270 SER A C 1
ATOM 2329 O O . SER A 1 270 ? -32.416 -22.651 44.094 1.00 71.94 270 SER A O 1
ATOM 2331 N N . GLN A 1 271 ? -34.638 -22.672 44.437 1.00 73.81 271 GLN A N 1
ATOM 2332 C CA . GLN A 1 271 ? -34.984 -21.712 43.375 1.00 73.81 271 GLN A CA 1
ATOM 2333 C C . GLN A 1 271 ? -34.153 -20.414 43.466 1.00 73.81 271 GLN A C 1
ATOM 2335 O O . GLN A 1 271 ? -33.760 -19.843 42.450 1.00 73.81 271 GLN A O 1
ATOM 2340 N N . TYR A 1 272 ? -33.794 -20.008 44.689 1.00 77.62 272 TYR A N 1
ATOM 2341 C CA . TYR A 1 272 ? -32.890 -18.892 44.960 1.00 77.62 272 TYR A CA 1
ATOM 2342 C C . TYR A 1 272 ? -31.484 -19.099 44.368 1.00 77.62 272 TYR A C 1
ATOM 2344 O O . TYR A 1 272 ? -30.979 -18.223 43.667 1.00 77.62 272 TYR A O 1
ATOM 2352 N N . SER A 1 273 ? -30.868 -20.271 44.565 1.00 77.81 273 SER A N 1
ATOM 2353 C CA . SER A 1 273 ? -29.531 -20.576 44.024 1.00 77.81 273 SER A CA 1
ATOM 2354 C C . SER A 1 273 ? -29.486 -20.552 42.490 1.00 77.81 273 SER A C 1
ATOM 2356 O O . SER A 1 273 ? -28.492 -20.125 41.901 1.00 77.81 273 SER A O 1
ATOM 2358 N N . ILE A 1 274 ? -30.585 -20.950 41.841 1.00 76.25 274 ILE A N 1
ATOM 2359 C CA . ILE A 1 274 ? -30.745 -20.887 40.385 1.00 76.25 274 ILE A CA 1
ATOM 2360 C C . ILE A 1 274 ? -30.842 -19.426 39.932 1.00 76.25 274 ILE A C 1
ATOM 2362 O O . ILE A 1 274 ? -30.113 -19.022 39.027 1.00 76.25 274 ILE A O 1
ATOM 2366 N N . SER A 1 275 ? -31.676 -18.617 40.597 1.00 78.75 275 SER A N 1
ATOM 2367 C CA . SER A 1 275 ? -31.829 -17.194 40.264 1.00 78.75 275 SER A CA 1
ATOM 2368 C C . SER A 1 275 ? -30.541 -16.388 40.439 1.00 78.75 275 SER A C 1
ATOM 2370 O O . SER A 1 275 ? -30.235 -15.559 39.585 1.00 78.75 275 SER A O 1
ATOM 2372 N N . LEU A 1 276 ? -29.746 -16.674 41.478 1.00 82.69 276 LEU A N 1
ATOM 2373 C CA . LEU A 1 276 ? -28.440 -16.042 41.672 1.00 82.69 276 LEU A CA 1
ATOM 2374 C C . LEU A 1 276 ? -27.480 -16.394 40.536 1.00 82.69 276 LEU A C 1
ATOM 2376 O O . LEU A 1 276 ? -26.866 -15.506 39.958 1.00 82.69 276 LEU A O 1
ATOM 2380 N N . LYS A 1 277 ? -27.413 -17.672 40.142 1.00 83.50 277 LYS A N 1
ATOM 2381 C CA . LYS A 1 277 ? -26.541 -18.103 39.044 1.00 83.50 277 LYS A CA 1
ATOM 2382 C C . LYS A 1 277 ? -26.938 -17.479 37.701 1.00 83.50 277 LYS A C 1
ATOM 2384 O O . LYS A 1 277 ? -26.061 -17.107 36.926 1.00 83.50 277 LYS A O 1
ATOM 2389 N N . ILE A 1 278 ? -28.237 -17.346 37.425 1.00 80.31 278 ILE A N 1
ATOM 2390 C CA . ILE A 1 278 ? -28.735 -16.644 36.231 1.00 80.31 278 ILE A CA 1
ATOM 2391 C C . ILE A 1 278 ? -28.372 -15.157 36.303 1.00 80.31 278 ILE A C 1
ATOM 2393 O O . ILE A 1 278 ? -27.923 -14.593 35.310 1.00 80.31 278 ILE A O 1
ATOM 2397 N N . HIS A 1 279 ? -28.519 -14.525 37.469 1.00 80.62 279 HIS A N 1
ATOM 2398 C CA . HIS A 1 279 ? -28.170 -13.120 37.661 1.00 80.62 279 HIS A CA 1
ATOM 2399 C C . HIS A 1 279 ? -26.674 -12.854 37.440 1.00 80.62 279 HIS A C 1
ATOM 2401 O O . HIS A 1 279 ? -26.324 -11.964 36.666 1.00 80.62 279 HIS A O 1
ATOM 2407 N N . ASP A 1 280 ? -25.803 -13.676 38.026 1.00 84.12 280 ASP A N 1
ATOM 2408 C CA . ASP A 1 280 ? -24.353 -13.601 37.819 1.00 84.12 280 ASP A CA 1
ATOM 2409 C C . ASP A 1 280 ? -23.994 -13.818 36.341 1.00 84.12 280 ASP A C 1
ATOM 2411 O O . ASP A 1 280 ? -23.152 -13.116 35.774 1.00 84.12 280 ASP A O 1
ATOM 2415 N N . MET A 1 281 ? -24.688 -14.744 35.668 1.00 81.56 281 MET A N 1
ATOM 2416 C CA . MET A 1 281 ? -24.523 -14.961 34.233 1.00 81.56 281 MET A CA 1
ATOM 2417 C C . MET A 1 281 ? -24.945 -13.729 33.417 1.00 81.56 281 MET A C 1
ATOM 2419 O O . MET A 1 281 ? -24.228 -13.344 32.496 1.00 81.56 281 MET A O 1
ATOM 2423 N N . ILE A 1 282 ? -26.054 -13.069 33.765 1.00 80.06 282 ILE A N 1
ATOM 2424 C CA . ILE A 1 282 ? -26.497 -11.825 33.117 1.00 80.06 282 ILE A CA 1
ATOM 2425 C C . ILE A 1 282 ? -25.455 -10.723 33.303 1.00 80.06 282 ILE A C 1
ATOM 2427 O O . ILE A 1 282 ? -25.079 -10.091 32.318 1.00 80.06 282 ILE A O 1
ATOM 2431 N N . ILE A 1 283 ? -24.966 -10.506 34.527 1.00 81.25 283 ILE A N 1
ATOM 2432 C CA . ILE A 1 283 ? -23.954 -9.478 34.811 1.00 81.25 283 ILE A CA 1
ATOM 2433 C C . ILE A 1 283 ? -22.687 -9.749 33.999 1.00 81.25 283 ILE A C 1
ATOM 2435 O O . ILE A 1 283 ? -22.230 -8.865 33.277 1.00 81.25 283 ILE A O 1
ATOM 2439 N N . SER A 1 284 ? -22.175 -10.983 34.029 1.00 82.81 284 SER A N 1
ATOM 2440 C CA . SER A 1 284 ? -20.969 -11.344 33.273 1.00 82.81 284 SER A CA 1
ATOM 2441 C C . SER A 1 284 ? -21.144 -11.154 31.759 1.00 82.81 284 SER A C 1
ATOM 2443 O O . SER A 1 284 ? -20.240 -10.667 31.079 1.00 82.81 284 SER A O 1
ATOM 2445 N N . LEU A 1 285 ? -22.326 -11.462 31.212 1.00 79.25 285 LEU A N 1
ATOM 2446 C CA . LEU A 1 285 ? -22.641 -11.203 29.808 1.00 79.25 285 LEU A CA 1
ATOM 2447 C C . LEU A 1 285 ? -22.669 -9.700 29.515 1.00 79.25 285 LEU A C 1
ATOM 2449 O O . LEU A 1 285 ? -22.072 -9.259 28.533 1.00 79.25 285 LEU A O 1
ATOM 2453 N N . VAL A 1 286 ? -23.324 -8.902 30.358 1.00 78.94 286 VAL A N 1
ATOM 2454 C CA . VAL A 1 286 ? -23.369 -7.440 30.214 1.00 78.94 286 VAL A CA 1
ATOM 2455 C C . VAL A 1 286 ? -21.955 -6.850 30.237 1.00 78.94 286 VAL A C 1
ATOM 2457 O O . VAL A 1 286 ? -21.626 -6.045 29.367 1.00 78.94 286 VAL A O 1
ATOM 2460 N N . GLU A 1 287 ? -21.083 -7.296 31.140 1.00 81.00 287 GLU A N 1
ATOM 2461 C CA . GLU A 1 287 ? -19.681 -6.862 31.212 1.00 81.00 287 GLU A CA 1
ATOM 2462 C C . GLU A 1 287 ? -18.896 -7.204 29.935 1.00 81.00 287 GLU A C 1
ATOM 2464 O O . GLU A 1 287 ? -18.260 -6.336 29.335 1.00 81.00 287 GLU A O 1
ATOM 2469 N N . ILE A 1 288 ? -19.003 -8.441 29.442 1.00 81.38 288 ILE A N 1
ATOM 2470 C CA . ILE A 1 288 ? -18.315 -8.866 28.212 1.00 81.38 288 ILE A CA 1
ATOM 2471 C C . ILE A 1 288 ? -18.778 -8.038 27.002 1.00 81.38 288 ILE A C 1
ATOM 2473 O O . ILE A 1 288 ? -17.963 -7.611 26.178 1.00 81.38 288 ILE A O 1
ATOM 2477 N N . TYR A 1 289 ? -20.083 -7.790 26.870 1.00 76.38 289 TYR A N 1
ATOM 2478 C CA . TYR A 1 289 ? -20.631 -7.054 25.727 1.00 76.38 289 TYR A CA 1
ATOM 2479 C C . TYR A 1 289 ? -20.407 -5.545 25.809 1.00 76.38 289 TYR A C 1
ATOM 2481 O O . TYR A 1 289 ? -20.191 -4.911 24.774 1.00 76.38 289 TYR A O 1
ATOM 2489 N N . THR A 1 290 ? -20.412 -4.964 27.008 1.00 77.75 290 THR A N 1
ATOM 2490 C CA . THR A 1 290 ? -20.026 -3.559 27.205 1.00 77.75 290 THR A CA 1
ATOM 2491 C C . THR A 1 290 ? -18.553 -3.360 26.853 1.00 77.75 290 THR A C 1
ATOM 2493 O O . THR A 1 290 ? -18.234 -2.447 26.090 1.00 77.75 290 THR A O 1
ATOM 2496 N N . GLN A 1 291 ? -17.669 -4.271 27.273 1.00 81.00 291 GLN A N 1
ATOM 2497 C CA . GLN A 1 291 ? -16.261 -4.258 26.879 1.00 81.00 291 GLN A CA 1
ATOM 2498 C C . GLN A 1 291 ? -16.081 -4.423 25.361 1.00 81.00 291 GLN A C 1
ATOM 2500 O O . GLN A 1 291 ? -15.318 -3.667 24.753 1.00 81.00 291 GLN A O 1
ATOM 2505 N N . LYS A 1 292 ? -16.805 -5.355 24.721 1.00 81.38 292 LYS A N 1
ATOM 2506 C CA . LYS A 1 292 ? -16.753 -5.529 23.256 1.00 81.38 292 LYS A CA 1
ATOM 2507 C C . LYS A 1 292 ? -17.240 -4.275 22.521 1.00 81.38 292 LYS A C 1
ATOM 2509 O O . LYS A 1 292 ? -16.597 -3.856 21.566 1.00 81.38 292 LYS A O 1
ATOM 2514 N N . SER A 1 293 ? -18.316 -3.641 22.995 1.00 79.38 293 SER A N 1
ATOM 2515 C CA . SER A 1 293 ? -18.848 -2.387 22.437 1.00 79.38 293 SER A CA 1
ATOM 2516 C C . SER A 1 293 ? -17.812 -1.256 22.486 1.00 79.38 293 SER A C 1
ATOM 2518 O O . SER A 1 293 ? -17.560 -0.600 21.475 1.00 79.38 293 SER A O 1
ATOM 2520 N N . ILE A 1 294 ? -17.146 -1.072 23.634 1.00 82.19 294 ILE A N 1
ATOM 2521 C CA . ILE A 1 294 ? -16.073 -0.077 23.793 1.00 82.19 294 ILE A CA 1
ATOM 2522 C C . ILE A 1 294 ? -14.918 -0.377 22.835 1.00 82.19 294 ILE A C 1
ATOM 2524 O O . ILE A 1 294 ? -14.442 0.524 22.148 1.00 82.19 294 ILE A O 1
ATOM 2528 N N . TYR A 1 295 ? -14.491 -1.638 22.747 1.00 84.12 295 TYR A N 1
ATOM 2529 C CA . TYR A 1 295 ? -13.405 -2.039 21.859 1.00 84.12 295 TYR A CA 1
ATOM 2530 C C . TYR A 1 295 ? -13.724 -1.752 20.383 1.00 84.12 295 TYR A C 1
ATOM 2532 O O . TYR A 1 295 ? -12.893 -1.161 19.697 1.00 84.12 295 TYR A O 1
ATOM 2540 N N . THR A 1 296 ? -14.939 -2.063 19.916 1.00 83.75 296 THR A N 1
ATOM 2541 C CA . THR A 1 296 ? -15.391 -1.707 18.561 1.00 83.75 296 THR A CA 1
ATOM 2542 C C . THR A 1 296 ? -15.327 -0.195 18.325 1.00 83.75 296 THR A C 1
ATOM 2544 O O . THR A 1 296 ? -14.826 0.246 17.296 1.00 83.75 296 THR A O 1
ATOM 2547 N N . ILE A 1 297 ? -15.797 0.626 19.270 1.00 83.38 297 ILE A N 1
ATOM 2548 C CA . ILE A 1 297 ? -15.753 2.091 19.123 1.00 83.38 297 ILE A CA 1
ATOM 2549 C C . ILE A 1 297 ? -14.303 2.586 19.009 1.00 83.38 297 ILE A C 1
ATOM 2551 O O . ILE A 1 297 ? -14.004 3.443 18.177 1.00 83.38 297 ILE A O 1
ATOM 2555 N N . ILE A 1 298 ? -13.391 2.037 19.815 1.00 86.12 298 ILE A N 1
ATOM 2556 C CA . ILE A 1 298 ? -11.962 2.380 19.774 1.00 86.12 298 ILE A CA 1
ATOM 2557 C C . ILE A 1 298 ? -11.344 2.003 18.435 1.00 86.12 298 ILE A C 1
ATOM 2559 O O . ILE A 1 298 ? -10.576 2.782 17.870 1.00 86.12 298 ILE A O 1
ATOM 2563 N N . GLU A 1 299 ? -11.662 0.815 17.936 1.00 85.31 299 GLU A N 1
ATOM 2564 C CA . GLU A 1 299 ? -11.185 0.315 16.654 1.00 85.31 299 GLU A CA 1
ATOM 2565 C C . GLU A 1 299 ? -11.633 1.233 15.510 1.00 85.31 299 GLU A C 1
ATOM 2567 O O . GLU A 1 299 ? -10.789 1.716 14.759 1.00 85.31 299 GLU A O 1
ATOM 2572 N N . LEU A 1 300 ? -12.905 1.643 15.498 1.00 87.31 300 LEU A N 1
ATOM 2573 C CA . LEU A 1 300 ? -13.427 2.617 14.536 1.00 87.31 300 LEU A CA 1
ATOM 2574 C C . LEU A 1 300 ? -12.707 3.967 14.590 1.00 87.31 300 LEU A C 1
ATOM 2576 O O . LEU A 1 300 ? -12.302 4.501 13.558 1.00 87.31 300 LEU A O 1
ATOM 2580 N N . ILE A 1 301 ? -12.520 4.535 15.785 1.00 88.62 301 ILE A N 1
ATOM 2581 C CA . ILE A 1 301 ? -11.787 5.802 15.947 1.00 88.62 301 ILE A CA 1
ATOM 2582 C C . ILE A 1 301 ? -10.340 5.644 15.461 1.00 88.62 301 ILE A C 1
ATOM 2584 O O . ILE A 1 301 ? -9.792 6.541 14.814 1.00 88.62 301 ILE A O 1
ATOM 2588 N N . THR A 1 302 ? -9.727 4.495 15.743 1.00 89.94 302 THR A N 1
ATOM 2589 C CA . THR A 1 302 ? -8.360 4.188 15.321 1.00 89.94 302 THR A CA 1
ATOM 2590 C C . THR A 1 302 ? -8.252 4.098 13.799 1.00 89.94 302 THR A C 1
ATOM 2592 O O . THR A 1 302 ? -7.298 4.636 13.237 1.00 89.94 302 THR A O 1
ATOM 2595 N N . ASP A 1 303 ? -9.240 3.519 13.119 1.00 89.44 303 ASP A N 1
ATOM 2596 C CA . ASP A 1 303 ? -9.283 3.468 11.655 1.00 89.44 303 ASP A CA 1
ATOM 2597 C C . ASP A 1 303 ? -9.420 4.857 11.035 1.00 89.44 303 ASP A C 1
ATOM 2599 O O . ASP A 1 303 ? -8.694 5.189 10.094 1.00 89.44 303 ASP A O 1
ATOM 2603 N N . PHE A 1 304 ? -10.286 5.712 11.592 1.00 90.56 304 PHE A N 1
ATOM 2604 C CA . PHE A 1 304 ? -10.413 7.102 11.145 1.00 90.56 304 PHE A CA 1
ATOM 2605 C C . PHE A 1 304 ? -9.093 7.863 11.276 1.00 90.56 304 PHE A C 1
ATOM 2607 O O . PHE A 1 304 ? -8.697 8.587 10.360 1.00 90.56 304 PHE A O 1
ATOM 2614 N N . ILE A 1 305 ? -8.373 7.667 12.381 1.00 90.69 305 ILE A N 1
ATOM 2615 C CA . ILE A 1 305 ? -7.040 8.244 12.577 1.00 90.69 305 ILE A CA 1
ATOM 2616 C C . ILE A 1 305 ? -6.040 7.642 11.587 1.00 90.69 305 ILE A C 1
ATOM 2618 O O . ILE A 1 305 ? -5.225 8.375 11.030 1.00 90.69 305 ILE A O 1
ATOM 2622 N N . GLY A 1 306 ? -6.121 6.342 11.304 1.00 90.94 306 GLY A N 1
ATOM 2623 C CA . GLY A 1 306 ? -5.329 5.683 10.267 1.00 90.94 306 GLY A CA 1
ATOM 2624 C C . GLY A 1 306 ? -5.512 6.346 8.901 1.00 90.94 306 GLY A C 1
ATOM 2625 O O . GLY A 1 306 ? -4.540 6.805 8.300 1.00 90.94 306 GLY A O 1
ATOM 2626 N N . ILE A 1 307 ? -6.756 6.505 8.450 1.00 92.38 307 ILE A N 1
ATOM 2627 C CA . ILE A 1 307 ? -7.096 7.181 7.188 1.00 92.38 307 ILE A CA 1
ATOM 2628 C C . ILE A 1 307 ? -6.612 8.638 7.204 1.00 92.38 307 ILE A C 1
ATOM 2630 O O . ILE A 1 307 ? -5.995 9.109 6.243 1.00 92.38 307 ILE A O 1
ATOM 2634 N N . PHE A 1 308 ? -6.815 9.354 8.311 1.00 92.12 308 PHE A N 1
ATOM 2635 C CA . PHE A 1 308 ? -6.335 10.725 8.466 1.00 92.12 308 PHE A CA 1
ATOM 2636 C C . PHE A 1 308 ? -4.805 10.815 8.357 1.00 92.12 308 PHE A C 1
ATOM 2638 O O . PHE A 1 308 ? -4.276 11.650 7.627 1.00 92.12 308 PHE A O 1
ATOM 2645 N N . THR A 1 309 ? -4.064 9.918 9.004 1.00 91.12 309 THR A N 1
ATOM 2646 C CA . THR A 1 309 ? -2.596 9.914 8.926 1.00 91.12 309 THR A CA 1
ATOM 2647 C C . THR A 1 309 ? -2.110 9.626 7.509 1.00 91.12 309 THR A C 1
ATOM 2649 O O . THR A 1 309 ? -1.230 10.334 7.020 1.00 91.12 309 THR A O 1
ATOM 2652 N N . ILE A 1 310 ? -2.730 8.673 6.802 1.00 92.06 310 ILE A N 1
ATOM 2653 C CA . ILE A 1 310 ? -2.437 8.390 5.390 1.00 92.06 310 ILE A CA 1
ATOM 2654 C C . ILE A 1 310 ? -2.662 9.643 4.541 1.00 92.06 310 ILE A C 1
ATOM 2656 O O . ILE A 1 310 ? -1.770 10.046 3.794 1.00 92.06 310 ILE A O 1
ATOM 2660 N N . THR A 1 311 ? -3.815 10.302 4.673 1.00 90.88 311 THR A N 1
ATOM 2661 C CA . THR A 1 311 ? -4.125 11.508 3.886 1.00 90.88 311 THR A CA 1
ATOM 2662 C C . THR A 1 311 ? -3.153 12.656 4.163 1.00 90.88 311 THR A C 1
ATOM 2664 O O . THR A 1 311 ? -2.667 13.281 3.218 1.00 90.88 311 THR A O 1
ATOM 2667 N N . VAL A 1 312 ? -2.771 12.894 5.422 1.00 90.44 312 VAL A N 1
ATOM 2668 C CA . VAL A 1 312 ? -1.757 13.900 5.786 1.00 90.44 312 VAL A CA 1
ATOM 2669 C C . VAL A 1 312 ? -0.394 13.568 5.169 1.00 90.44 312 VAL A C 1
ATOM 2671 O O . VAL A 1 312 ? 0.253 14.447 4.590 1.00 90.44 312 VAL A O 1
ATOM 2674 N N . ILE A 1 313 ? 0.033 12.302 5.225 1.00 89.06 313 ILE A N 1
ATOM 2675 C CA . ILE A 1 313 ? 1.289 11.847 4.612 1.00 89.06 313 ILE A CA 1
ATOM 2676 C C . ILE A 1 313 ? 1.255 12.066 3.099 1.00 89.06 313 ILE A C 1
ATOM 2678 O O . ILE A 1 313 ? 2.213 12.609 2.548 1.00 89.06 313 ILE A O 1
ATOM 2682 N N . LEU A 1 314 ? 0.165 11.691 2.423 1.00 88.81 314 LEU A N 1
ATOM 2683 C CA . LEU A 1 314 ? 0.002 11.895 0.981 1.00 88.81 314 LEU A CA 1
ATOM 2684 C C . LEU A 1 314 ? 0.037 13.387 0.617 1.00 88.81 314 LEU A C 1
ATOM 2686 O O . LEU A 1 314 ? 0.675 13.766 -0.366 1.00 88.81 314 LEU A O 1
ATOM 2690 N N . CYS A 1 315 ? -0.577 14.246 1.434 1.00 88.75 315 CYS A N 1
ATOM 2691 C CA . CYS A 1 315 ? -0.576 15.695 1.240 1.00 88.75 315 CYS A CA 1
ATOM 2692 C C . CYS A 1 315 ? 0.823 16.315 1.358 1.00 88.75 315 CYS A C 1
ATOM 2694 O O . CYS A 1 315 ? 1.208 17.113 0.502 1.00 88.75 315 CYS A O 1
ATOM 2696 N N . ILE A 1 316 ? 1.603 15.936 2.374 1.00 84.88 316 ILE A N 1
ATOM 2697 C CA . ILE A 1 316 ? 2.967 16.453 2.583 1.00 84.88 316 ILE A CA 1
ATOM 2698 C C . ILE A 1 316 ? 3.935 15.869 1.545 1.00 84.88 316 ILE A C 1
ATOM 2700 O O . ILE A 1 316 ? 4.834 16.549 1.045 1.00 84.88 316 ILE A O 1
ATOM 2704 N N . ALA A 1 317 ? 3.760 14.599 1.191 1.00 83.44 317 ALA A N 1
ATOM 2705 C CA . ALA A 1 317 ? 4.704 13.856 0.374 1.00 83.44 317 ALA A CA 1
ATOM 2706 C C . ALA A 1 317 ? 4.381 13.839 -1.130 1.00 83.44 317 ALA A C 1
ATOM 2708 O O . ALA A 1 317 ? 5.002 13.066 -1.859 1.00 83.44 317 ALA A O 1
ATOM 2709 N N . LYS A 1 318 ? 3.508 14.728 -1.631 1.00 84.62 318 LYS A N 1
ATOM 2710 C CA . LYS A 1 318 ? 3.174 14.866 -3.068 1.00 84.62 318 LYS A CA 1
ATOM 2711 C C . LYS A 1 318 ? 4.396 14.817 -3.989 1.00 84.62 318 LYS A C 1
ATOM 2713 O O . LYS A 1 318 ? 4.412 14.076 -4.965 1.00 84.62 318 LYS A O 1
ATOM 2718 N N . LYS A 1 319 ? 5.468 15.537 -3.636 1.00 82.81 319 LYS A N 1
ATOM 2719 C CA . LYS A 1 319 ? 6.715 15.550 -4.421 1.00 82.81 319 LYS A CA 1
ATOM 2720 C C . LYS A 1 319 ? 7.408 14.182 -4.472 1.00 82.81 319 LYS A C 1
ATOM 2722 O O . LYS A 1 319 ? 8.010 13.838 -5.484 1.00 82.81 319 LYS A O 1
ATOM 2727 N N . ARG A 1 320 ? 7.352 13.405 -3.385 1.00 85.25 320 ARG A N 1
ATOM 2728 C CA . ARG A 1 320 ? 7.939 12.054 -3.313 1.00 85.25 320 ARG A CA 1
ATOM 2729 C C . ARG A 1 320 ? 7.068 11.024 -4.031 1.00 85.25 320 ARG A C 1
ATOM 2731 O O . ARG A 1 320 ? 7.619 10.128 -4.662 1.00 85.25 320 ARG A O 1
ATOM 2738 N N . LEU A 1 321 ? 5.745 11.204 -4.021 1.00 85.00 321 LEU A N 1
ATOM 2739 C CA . LEU A 1 321 ? 4.815 10.393 -4.813 1.00 85.00 321 LEU A CA 1
ATOM 2740 C C . LEU A 1 321 ? 5.116 10.485 -6.310 1.00 85.00 321 LEU A C 1
ATOM 2742 O O . LEU A 1 321 ? 5.077 9.469 -6.989 1.00 85.00 321 LEU A O 1
ATOM 2746 N N . THR A 1 322 ? 5.498 11.658 -6.824 1.00 86.19 322 THR A N 1
ATOM 2747 C CA . THR A 1 322 ? 5.903 11.804 -8.233 1.00 86.19 322 THR A CA 1
ATOM 2748 C C . THR A 1 322 ? 7.132 10.958 -8.579 1.00 86.19 322 THR A C 1
ATOM 2750 O O . THR A 1 322 ? 7.188 10.363 -9.654 1.00 86.19 322 THR A O 1
ATOM 2753 N N . VAL A 1 323 ? 8.104 10.868 -7.665 1.00 86.50 323 VAL A N 1
ATOM 2754 C CA . VAL A 1 323 ? 9.306 10.035 -7.842 1.00 86.50 323 VAL A CA 1
ATOM 2755 C C . VAL A 1 323 ? 8.931 8.551 -7.845 1.00 86.50 323 VAL A C 1
ATOM 2757 O O . VAL A 1 323 ? 9.354 7.826 -8.743 1.00 86.50 323 VAL A O 1
ATOM 2760 N N . LEU A 1 324 ? 8.076 8.129 -6.905 1.00 86.62 324 LEU A N 1
ATOM 2761 C CA . LEU A 1 324 ? 7.566 6.757 -6.843 1.00 86.62 324 LEU A CA 1
ATOM 2762 C C . LEU A 1 324 ? 6.764 6.394 -8.097 1.00 86.62 324 LEU A C 1
ATOM 2764 O O . LEU A 1 324 ? 6.984 5.332 -8.667 1.00 86.62 324 LEU A O 1
ATOM 2768 N N . ASN A 1 325 ? 5.890 7.287 -8.564 1.00 87.25 325 ASN A N 1
ATOM 2769 C CA . ASN A 1 325 ? 5.110 7.085 -9.781 1.00 87.25 325 ASN A CA 1
ATOM 2770 C C . ASN A 1 325 ? 6.010 6.956 -11.017 1.00 87.25 325 ASN A C 1
ATOM 2772 O O . ASN A 1 325 ? 5.798 6.072 -11.837 1.00 87.25 325 ASN A O 1
ATOM 2776 N N . SER A 1 326 ? 7.042 7.796 -11.130 1.00 86.44 326 SER A N 1
ATOM 2777 C CA . SER A 1 326 ? 7.993 7.726 -12.248 1.00 86.44 326 SER A CA 1
ATOM 2778 C C . SER A 1 326 ? 8.757 6.401 -12.245 1.00 86.44 326 SER A C 1
ATOM 2780 O O . SER A 1 326 ? 8.912 5.781 -13.290 1.00 86.44 326 SER A O 1
ATOM 2782 N N . TRP A 1 327 ? 9.190 5.936 -11.068 1.00 85.69 327 TRP A N 1
ATOM 2783 C CA . TRP A 1 327 ? 9.851 4.637 -10.927 1.00 85.69 327 TRP A CA 1
ATOM 2784 C C . TRP A 1 327 ? 8.913 3.465 -11.248 1.00 85.69 327 TRP A C 1
ATOM 2786 O O . TRP A 1 327 ? 9.308 2.541 -11.949 1.00 85.69 327 TRP A O 1
ATOM 2796 N N . LEU A 1 328 ? 7.660 3.511 -10.790 1.00 86.38 328 LEU A N 1
ATOM 2797 C CA . LEU A 1 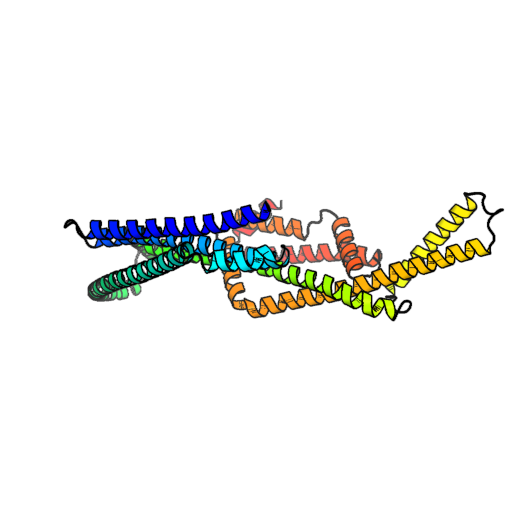328 ? 6.676 2.457 -11.050 1.00 86.38 328 LEU A CA 1
ATOM 2798 C C . LEU A 1 328 ? 6.294 2.383 -12.538 1.00 86.38 328 LEU A C 1
ATOM 2800 O O . LEU A 1 328 ? 6.156 1.292 -13.087 1.00 86.38 328 LEU A O 1
ATOM 2804 N N . GLN A 1 329 ? 6.192 3.533 -13.208 1.00 85.94 329 GLN A N 1
ATOM 2805 C CA . GLN A 1 329 ? 6.015 3.603 -14.659 1.00 85.94 329 GLN A CA 1
ATOM 2806 C C . GLN A 1 329 ? 7.231 3.051 -15.402 1.00 85.94 329 GLN A C 1
ATOM 2808 O O . GLN A 1 329 ? 7.065 2.250 -16.314 1.00 85.94 329 GLN A O 1
ATOM 2813 N N . GLU A 1 330 ? 8.445 3.440 -15.009 1.00 84.62 330 GLU A N 1
ATOM 2814 C CA . GLU A 1 330 ? 9.682 2.926 -15.604 1.00 84.62 330 GLU A CA 1
ATOM 2815 C C . GLU A 1 330 ? 9.772 1.401 -15.479 1.00 84.62 330 GLU A C 1
ATOM 2817 O O . GLU A 1 330 ? 10.066 0.727 -16.465 1.00 84.62 330 GLU A O 1
ATOM 2822 N N . LEU A 1 331 ? 9.412 0.844 -14.317 1.00 85.25 331 LEU A N 1
ATOM 2823 C CA . LEU A 1 331 ? 9.292 -0.601 -14.138 1.00 85.25 331 LEU A CA 1
ATOM 2824 C C . LEU A 1 331 ? 8.273 -1.205 -15.102 1.00 85.25 331 LEU A C 1
ATOM 2826 O O . LEU A 1 331 ? 8.629 -2.109 -15.851 1.00 85.25 331 LEU A O 1
ATOM 2830 N N . PHE A 1 332 ? 7.039 -0.699 -15.136 1.00 83.62 332 PHE A N 1
ATOM 2831 C CA . PHE A 1 332 ? 5.988 -1.273 -15.977 1.00 83.62 332 PHE A CA 1
ATOM 2832 C C . PHE A 1 332 ? 6.325 -1.204 -17.474 1.00 83.62 332 PHE A C 1
ATOM 2834 O O . PHE A 1 332 ? 6.117 -2.172 -18.202 1.00 83.62 332 PHE A O 1
ATOM 2841 N N . TYR A 1 333 ? 6.892 -0.088 -17.940 1.00 81.25 333 TYR A N 1
ATOM 2842 C CA . TYR A 1 333 ? 7.307 0.068 -19.335 1.00 81.25 333 TYR A CA 1
ATOM 2843 C C . TYR A 1 333 ? 8.560 -0.738 -19.686 1.00 81.25 333 TYR A C 1
ATOM 2845 O O . TYR A 1 333 ? 8.714 -1.101 -20.850 1.00 81.25 333 TYR A O 1
ATOM 2853 N N . SER A 1 334 ? 9.428 -1.043 -18.715 1.00 84.69 334 SER A N 1
ATOM 2854 C CA . SER A 1 334 ? 10.601 -1.900 -18.935 1.00 84.69 334 SER A CA 1
ATOM 2855 C C . SER A 1 334 ? 10.254 -3.379 -19.142 1.00 84.69 334 SER A C 1
ATOM 2857 O O . SER A 1 334 ? 11.070 -4.123 -19.684 1.00 84.69 334 SER A O 1
ATOM 2859 N N . LEU A 1 335 ? 9.057 -3.814 -18.729 1.00 85.75 335 LEU A N 1
ATOM 2860 C CA . LEU A 1 335 ? 8.598 -5.193 -18.898 1.00 85.75 335 LEU A CA 1
ATOM 2861 C C . LEU A 1 335 ? 8.210 -5.496 -20.354 1.00 85.75 335 LEU A C 1
ATOM 2863 O O . LEU A 1 335 ? 7.737 -4.625 -21.089 1.00 85.75 335 LEU A O 1
ATOM 2867 N N . SER A 1 336 ? 8.355 -6.763 -20.754 1.00 87.00 336 SER A N 1
ATOM 2868 C CA . SER A 1 336 ? 7.834 -7.257 -22.032 1.00 87.00 336 SER A CA 1
ATOM 2869 C C . SER A 1 336 ? 6.304 -7.230 -22.054 1.00 87.00 336 SER A C 1
ATOM 2871 O O . SER A 1 336 ? 5.648 -7.330 -21.016 1.00 87.00 336 SER A O 1
ATOM 2873 N N . ASP A 1 337 ? 5.721 -7.147 -23.249 1.00 85.44 337 ASP A N 1
ATOM 2874 C CA . ASP A 1 337 ? 4.264 -7.139 -23.426 1.00 85.44 337 ASP A CA 1
ATOM 2875 C C . ASP A 1 337 ? 3.594 -8.409 -22.870 1.00 85.44 337 ASP A C 1
ATOM 2877 O O . ASP A 1 337 ? 2.536 -8.323 -22.248 1.00 85.44 337 ASP A O 1
ATOM 2881 N N . THR A 1 338 ? 4.261 -9.563 -22.977 1.00 88.31 338 THR A N 1
ATOM 2882 C CA . THR A 1 338 ? 3.823 -10.832 -22.372 1.00 88.31 338 THR A CA 1
ATOM 2883 C C . THR A 1 338 ? 3.763 -10.772 -20.845 1.00 88.31 338 THR A C 1
ATOM 2885 O O . THR A 1 338 ? 2.795 -11.225 -20.242 1.00 88.31 338 THR A O 1
ATOM 2888 N N . MET A 1 339 ? 4.769 -10.170 -20.204 1.00 87.94 339 MET A N 1
ATOM 2889 C CA . MET A 1 339 ? 4.835 -10.047 -18.748 1.00 87.94 339 MET A CA 1
ATOM 2890 C C . MET A 1 339 ? 3.801 -9.044 -18.220 1.00 87.94 339 MET A C 1
ATOM 2892 O O . MET A 1 339 ? 3.223 -9.251 -17.156 1.00 87.94 339 MET A O 1
ATOM 2896 N N . LYS A 1 340 ? 3.526 -7.971 -18.977 1.00 87.75 340 LYS A N 1
ATOM 2897 C CA . LYS A 1 340 ? 2.442 -7.029 -18.656 1.00 87.75 340 LYS A CA 1
ATOM 2898 C C . LYS A 1 340 ? 1.086 -7.733 -18.658 1.00 87.75 340 LYS A C 1
ATOM 2900 O O . LYS A 1 340 ? 0.347 -7.578 -17.691 1.00 87.75 340 LYS A O 1
ATOM 2905 N N . ALA A 1 341 ? 0.779 -8.511 -19.703 1.00 87.31 341 ALA A N 1
ATOM 2906 C CA . ALA A 1 341 ? -0.460 -9.289 -19.781 1.00 87.31 341 ALA A CA 1
ATOM 2907 C C . ALA A 1 341 ? -0.589 -10.255 -18.593 1.00 87.31 341 ALA A C 1
ATOM 2909 O O . ALA A 1 341 ? -1.614 -10.254 -17.914 1.00 87.31 341 ALA A O 1
ATOM 2910 N N . PHE A 1 342 ? 0.484 -10.989 -18.281 1.00 89.19 342 PHE A N 1
ATOM 2911 C CA . PHE A 1 342 ? 0.533 -11.907 -17.144 1.00 89.19 342 PHE A CA 1
ATOM 2912 C C . PHE A 1 342 ? 0.261 -11.217 -15.798 1.00 89.19 342 PHE A C 1
ATOM 2914 O O . PHE A 1 342 ? -0.594 -11.669 -15.043 1.00 89.19 342 PHE A O 1
ATOM 2921 N N . PHE A 1 343 ? 0.938 -10.103 -15.489 1.00 88.94 343 PHE A N 1
ATOM 2922 C CA . PHE A 1 343 ? 0.702 -9.387 -14.228 1.00 88.94 343 PHE A CA 1
ATOM 2923 C C . PHE A 1 343 ? -0.713 -8.815 -14.130 1.00 88.94 343 PHE A C 1
ATOM 2925 O O . PHE A 1 343 ? -1.281 -8.793 -13.041 1.00 88.94 343 PHE A O 1
ATOM 2932 N N . ILE A 1 344 ? -1.284 -8.357 -15.247 1.00 87.44 344 ILE A N 1
ATOM 2933 C CA . ILE A 1 344 ? -2.661 -7.859 -15.279 1.00 87.44 344 ILE A CA 1
ATOM 2934 C C . ILE A 1 344 ? -3.644 -8.993 -14.981 1.00 87.44 344 ILE A C 1
ATOM 2936 O O . ILE A 1 344 ? -4.507 -8.807 -14.125 1.00 87.44 344 ILE A O 1
ATOM 2940 N N . LEU A 1 345 ? -3.492 -10.157 -15.622 1.00 86.25 345 LEU A N 1
ATOM 2941 C CA . LEU A 1 345 ? -4.308 -11.344 -15.339 1.00 86.25 345 LEU A CA 1
ATOM 2942 C C . LEU A 1 345 ? -4.175 -11.771 -13.878 1.00 86.25 345 LEU A C 1
ATOM 2944 O O . LEU A 1 345 ? -5.173 -11.835 -13.174 1.00 86.25 345 LEU A O 1
ATOM 2948 N N . LEU A 1 346 ? -2.946 -11.914 -13.378 1.00 87.94 346 LEU A N 1
ATOM 2949 C CA . LEU A 1 346 ? -2.685 -12.327 -11.999 1.00 87.94 346 LEU A CA 1
ATOM 2950 C C . LEU A 1 346 ? -3.332 -11.390 -10.969 1.00 87.94 346 LEU A C 1
ATOM 295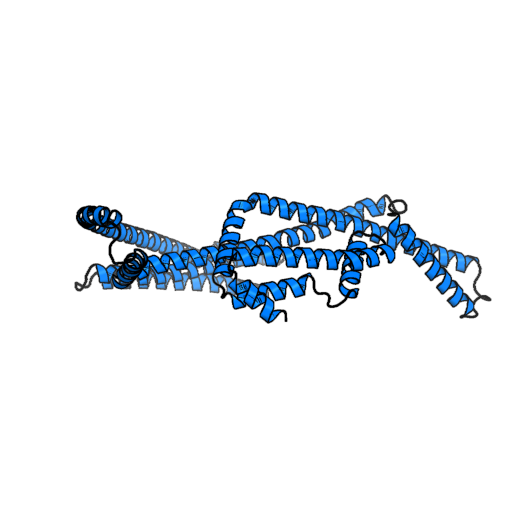2 O O . LEU A 1 346 ? -3.918 -11.857 -9.997 1.00 87.94 346 LEU A O 1
ATOM 2956 N N . ILE A 1 347 ? -3.236 -10.070 -11.160 1.00 86.62 347 ILE A N 1
ATOM 2957 C CA . ILE A 1 347 ? -3.861 -9.094 -10.251 1.00 86.62 347 ILE A CA 1
ATOM 2958 C C . ILE A 1 347 ? -5.389 -9.166 -10.347 1.00 86.62 347 ILE A C 1
ATOM 2960 O O . ILE A 1 347 ? -6.070 -9.074 -9.328 1.00 86.62 347 ILE A O 1
ATOM 2964 N N . THR A 1 348 ? -5.927 -9.338 -11.553 1.00 85.94 348 THR A N 1
ATOM 2965 C CA . THR A 1 348 ? -7.374 -9.439 -11.793 1.00 85.94 348 THR A CA 1
ATOM 2966 C C . THR A 1 348 ? -7.940 -10.687 -11.125 1.00 85.94 348 THR A C 1
ATOM 2968 O O . THR A 1 348 ? -8.881 -10.582 -10.341 1.00 85.94 348 THR A O 1
ATOM 2971 N N . ASP A 1 349 ? -7.306 -11.837 -11.331 1.00 85.56 349 ASP A N 1
ATOM 2972 C CA . ASP A 1 349 ? -7.717 -13.111 -10.746 1.00 85.56 349 ASP A CA 1
ATOM 2973 C C . ASP A 1 349 ? -7.532 -13.134 -9.226 1.00 85.56 349 ASP A C 1
ATOM 2975 O O . ASP A 1 349 ? -8.343 -13.727 -8.521 1.00 85.56 349 ASP A O 1
ATOM 2979 N N . LEU A 1 350 ? -6.522 -12.444 -8.685 1.00 84.38 350 LEU A N 1
ATOM 2980 C CA . LEU A 1 350 ? -6.326 -12.328 -7.237 1.00 84.38 350 LEU A CA 1
ATOM 2981 C C . LEU A 1 350 ? -7.367 -11.415 -6.571 1.00 84.38 350 LEU A C 1
ATOM 2983 O O . LEU A 1 350 ? -7.845 -11.725 -5.482 1.00 84.38 350 LEU A O 1
ATOM 2987 N N . CYS A 1 351 ? -7.680 -10.266 -7.178 1.00 80.44 351 CYS A N 1
ATOM 2988 C CA . CYS A 1 351 ? -8.575 -9.268 -6.583 1.00 80.44 351 CYS A CA 1
ATOM 2989 C C . CYS A 1 351 ? -10.058 -9.581 -6.797 1.00 80.44 351 CYS A C 1
ATOM 2991 O O . CYS A 1 351 ? -10.877 -9.258 -5.940 1.00 80.44 351 CYS A O 1
ATOM 2993 N N . ILE A 1 352 ? -10.409 -10.150 -7.948 1.00 78.62 352 ILE A N 1
ATOM 2994 C CA . ILE A 1 352 ? -11.799 -10.435 -8.333 1.00 78.62 352 ILE A CA 1
ATOM 2995 C C . ILE A 1 352 ? -12.140 -11.885 -8.034 1.00 78.62 352 ILE A C 1
ATOM 2997 O O . ILE A 1 352 ? -13.273 -12.159 -7.642 1.00 78.62 352 ILE A O 1
ATOM 3001 N N . GLY A 1 353 ? -11.147 -12.768 -8.202 1.00 69.81 353 GLY A N 1
ATOM 3002 C CA . GLY A 1 353 ? -11.152 -14.198 -7.925 1.00 69.81 353 GLY A CA 1
ATOM 3003 C C . GLY A 1 353 ? -12.498 -14.758 -7.514 1.00 69.81 353 GLY A C 1
ATOM 3004 O O . GLY A 1 353 ? -12.811 -14.840 -6.328 1.00 69.81 353 GLY A O 1
ATOM 3005 N N . PHE A 1 354 ? -13.258 -15.238 -8.498 1.00 65.06 354 PHE A N 1
ATOM 3006 C CA . PHE A 1 354 ? -14.494 -16.003 -8.309 1.00 65.06 354 PHE A CA 1
ATOM 3007 C C . PHE A 1 354 ? -14.287 -17.334 -7.557 1.00 65.06 354 PHE A C 1
ATOM 3009 O O . PHE A 1 354 ? -15.212 -18.136 -7.463 1.00 65.06 354 PHE A O 1
ATOM 3016 N N . HIS A 1 355 ? -13.088 -17.598 -7.025 1.00 66.88 355 HIS A N 1
ATOM 3017 C CA . HIS A 1 355 ? -12.689 -18.890 -6.478 1.00 66.88 355 HIS A CA 1
ATOM 3018 C C . HIS A 1 355 ? -13.567 -19.382 -5.324 1.00 66.88 355 HIS A C 1
ATOM 3020 O O . HIS A 1 355 ? -13.625 -20.589 -5.107 1.00 66.88 355 HIS A O 1
ATOM 3026 N N . SER A 1 356 ? -14.289 -18.501 -4.622 1.00 74.88 356 SER A N 1
ATOM 3027 C CA . SER A 1 356 ? -15.454 -18.919 -3.843 1.00 74.88 356 SER A CA 1
ATOM 3028 C C . SER A 1 356 ? -16.342 -17.731 -3.450 1.00 74.88 356 SER A C 1
ATOM 3030 O O . SER A 1 356 ? -15.827 -16.773 -2.867 1.00 74.88 356 SER A O 1
ATOM 3032 N N . PRO A 1 357 ? -17.675 -17.800 -3.643 1.00 83.00 357 PRO A N 1
ATOM 3033 C CA . PRO A 1 357 ? -18.626 -16.905 -2.973 1.00 83.00 357 PRO A CA 1
ATOM 3034 C C . PRO A 1 357 ? -18.393 -16.834 -1.456 1.00 83.00 357 PRO A C 1
ATOM 3036 O O . PRO A 1 357 ? -18.552 -15.779 -0.848 1.00 83.00 357 PRO A O 1
ATOM 3039 N N . HIS A 1 358 ? -17.919 -17.934 -0.863 1.00 85.56 358 HIS A N 1
ATOM 3040 C CA . HIS A 1 358 ? -17.573 -18.006 0.551 1.00 85.56 358 HIS A CA 1
ATOM 3041 C C . HIS A 1 358 ? -16.423 -17.061 0.938 1.00 85.56 358 HIS A C 1
ATOM 3043 O O . HIS A 1 358 ? -16.412 -16.517 2.035 1.00 85.56 358 HIS A O 1
ATOM 3049 N N . GLY A 1 359 ? -15.463 -16.803 0.039 1.00 86.06 359 GLY A N 1
ATOM 3050 C CA . GLY A 1 359 ? -14.377 -15.853 0.313 1.00 86.06 359 GLY A CA 1
ATOM 3051 C C . GLY A 1 359 ? -14.898 -14.428 0.522 1.00 86.06 359 GLY A C 1
ATOM 3052 O O . GLY A 1 359 ? -14.450 -13.719 1.423 1.00 86.06 359 GLY A O 1
ATOM 3053 N N . TRP A 1 360 ? -15.899 -14.035 -0.267 1.00 87.06 360 TRP A N 1
ATOM 3054 C CA . TRP A 1 360 ? -16.578 -12.749 -0.127 1.00 87.06 360 TRP A CA 1
ATOM 3055 C C . TRP A 1 360 ? -17.501 -12.699 1.091 1.00 87.06 360 TRP A C 1
ATOM 3057 O O . TRP A 1 360 ? -17.587 -11.655 1.735 1.00 87.06 360 TRP A O 1
ATOM 3067 N N . GLU A 1 361 ? -18.158 -13.811 1.426 1.00 89.12 361 GLU A N 1
ATOM 3068 C CA . GLU A 1 361 ? -18.943 -13.944 2.656 1.00 89.12 361 GLU A CA 1
ATOM 3069 C C . GLU A 1 361 ? -18.064 -13.686 3.884 1.00 89.12 361 GLU A C 1
ATOM 3071 O O . GLU A 1 361 ? -18.358 -12.771 4.649 1.00 89.12 361 GLU A O 1
ATOM 3076 N N . VAL A 1 362 ? -16.923 -14.374 4.000 1.00 87.75 362 VAL A N 1
ATOM 3077 C CA . VAL A 1 362 ? -15.971 -14.181 5.106 1.00 87.75 362 VAL A CA 1
ATOM 3078 C C . VAL A 1 362 ? -15.428 -12.752 5.141 1.00 87.75 362 VAL A C 1
ATOM 3080 O O . VAL A 1 362 ? -15.348 -12.152 6.210 1.00 87.75 362 VAL A O 1
ATOM 3083 N N . LEU A 1 363 ? -15.077 -12.169 3.989 1.00 87.88 363 LEU A N 1
ATOM 3084 C CA . LEU A 1 363 ? -14.599 -10.784 3.927 1.00 87.88 363 LEU A CA 1
ATOM 3085 C C . LEU A 1 363 ? -15.645 -9.818 4.493 1.00 87.88 363 LEU A C 1
ATOM 3087 O O . LEU A 1 363 ? -15.318 -8.957 5.310 1.00 87.88 363 LEU A O 1
ATOM 3091 N N . ILE A 1 364 ? -16.902 -9.965 4.080 1.00 88.62 364 ILE A N 1
ATOM 3092 C CA . ILE A 1 364 ? -17.984 -9.098 4.540 1.00 88.62 364 ILE A CA 1
ATOM 3093 C C . ILE A 1 364 ? -18.302 -9.341 6.007 1.00 88.62 364 ILE A C 1
ATOM 3095 O O . ILE A 1 364 ? -18.469 -8.371 6.738 1.00 88.62 364 ILE A O 1
ATOM 3099 N N . GLU A 1 365 ? -18.318 -10.586 6.473 1.00 87.44 365 GLU A N 1
ATOM 3100 C CA . GLU A 1 365 ? -18.490 -10.893 7.892 1.00 87.44 365 GLU A CA 1
ATOM 3101 C C . GLU A 1 365 ? -17.398 -10.253 8.754 1.00 87.44 365 GLU A C 1
ATOM 3103 O O . GLU A 1 365 ? -17.719 -9.626 9.763 1.00 87.44 365 GLU A O 1
ATOM 3108 N N . LEU A 1 366 ? -16.135 -10.313 8.319 1.00 87.00 366 LEU A N 1
ATOM 3109 C CA . LEU A 1 366 ? -15.012 -9.665 9.001 1.00 87.00 366 LEU A CA 1
ATOM 3110 C C . LEU A 1 366 ? -15.171 -8.145 9.040 1.00 87.00 366 LEU A C 1
ATOM 3112 O O . LEU A 1 366 ? -14.982 -7.533 10.089 1.00 87.00 366 LEU A O 1
ATOM 3116 N N . VAL A 1 367 ? -15.550 -7.526 7.919 1.00 86.25 367 VAL A N 1
ATOM 3117 C CA . VAL A 1 367 ? -15.799 -6.080 7.862 1.00 86.25 367 VAL A CA 1
ATOM 3118 C C . VAL A 1 367 ? -16.954 -5.707 8.794 1.00 86.25 367 VAL A C 1
ATOM 3120 O O . VAL A 1 367 ? -16.828 -4.788 9.597 1.00 86.25 367 VAL A O 1
ATOM 3123 N N . TRP A 1 368 ? -18.071 -6.429 8.746 1.00 85.19 368 TRP A N 1
ATOM 3124 C CA . TRP A 1 368 ? -19.237 -6.145 9.582 1.00 85.19 368 TRP A CA 1
ATOM 3125 C C . TRP A 1 368 ? -18.950 -6.338 11.071 1.00 85.19 368 TRP A C 1
ATOM 3127 O O . TRP A 1 368 ? -19.365 -5.496 11.871 1.00 85.19 368 TRP A O 1
ATOM 3137 N N . GLU A 1 369 ? -18.212 -7.387 11.445 1.00 81.19 369 GLU A N 1
ATOM 3138 C CA . GLU A 1 369 ? -17.783 -7.599 12.827 1.00 81.19 369 GLU A CA 1
ATOM 3139 C C . GLU A 1 369 ? -16.840 -6.487 13.301 1.00 81.19 369 GLU A C 1
ATOM 3141 O O . GLU A 1 369 ? -17.006 -5.991 14.418 1.00 81.19 369 GLU A O 1
ATOM 3146 N N . HIS A 1 370 ? -15.917 -6.039 12.447 1.00 84.06 370 HIS A N 1
ATOM 3147 C CA . HIS A 1 370 ? -15.006 -4.929 12.734 1.00 84.06 370 HIS A CA 1
ATOM 3148 C C . HIS A 1 370 ? -15.757 -3.614 12.992 1.00 84.06 370 HIS A C 1
ATOM 3150 O O . HIS A 1 370 ? -15.460 -2.897 13.945 1.00 84.06 370 HIS A O 1
ATOM 3156 N N . PHE A 1 371 ? -16.820 -3.339 12.225 1.00 82.06 371 PHE A N 1
ATOM 3157 C CA . PHE A 1 371 ? -17.733 -2.215 12.481 1.00 82.06 371 PHE A CA 1
ATOM 3158 C C . PHE A 1 371 ? -18.722 -2.459 13.643 1.00 82.06 371 PHE A C 1
ATOM 3160 O O . PHE A 1 371 ? -19.480 -1.562 14.019 1.00 82.06 371 PHE A O 1
ATOM 3167 N N . GLY A 1 372 ? -18.727 -3.656 14.240 1.00 74.25 372 GLY A N 1
ATOM 3168 C CA . GLY A 1 372 ? -19.593 -4.043 15.357 1.00 74.25 372 GLY A CA 1
ATOM 3169 C C . GLY A 1 372 ? -21.054 -4.282 14.990 1.00 74.25 372 GLY A C 1
ATOM 3170 O O . GLY A 1 372 ? -21.923 -4.268 15.875 1.00 74.25 372 GLY A O 1
ATOM 3171 N N . PHE A 1 373 ? -21.345 -4.493 13.708 1.00 77.75 373 PHE A N 1
ATOM 3172 C CA . PHE A 1 373 ? -22.662 -4.896 13.240 1.00 77.75 373 PHE A CA 1
ATOM 3173 C C . PHE A 1 373 ? -22.828 -6.414 13.309 1.00 77.75 373 PHE A C 1
ATOM 3175 O O . PHE A 1 373 ? -21.870 -7.181 13.271 1.00 77.75 373 PHE A O 1
ATOM 3182 N N . VAL A 1 374 ? -24.081 -6.858 13.432 1.00 73.50 374 VAL A N 1
ATOM 3183 C CA . VAL A 1 374 ? -24.404 -8.286 13.340 1.00 73.50 374 VAL A CA 1
ATOM 3184 C C . VAL A 1 374 ? -24.389 -8.672 11.863 1.00 73.50 374 VAL A C 1
ATOM 3186 O O . VAL A 1 374 ? -25.102 -8.012 11.100 1.00 73.50 374 VAL A O 1
ATOM 3189 N N . PRO A 1 375 ? -23.661 -9.727 11.456 1.00 73.25 375 PRO A N 1
ATOM 3190 C CA . PRO A 1 375 ? -23.758 -10.251 10.103 1.00 73.25 375 PRO A CA 1
ATOM 3191 C C . PRO A 1 375 ? -25.212 -10.602 9.786 1.00 73.25 375 PRO A C 1
ATOM 3193 O O . PRO A 1 375 ? -25.841 -11.409 10.477 1.00 73.25 375 PRO A O 1
ATOM 3196 N N . ASN A 1 376 ? -25.778 -9.945 8.777 1.00 81.50 376 ASN A N 1
ATOM 3197 C CA . ASN A 1 376 ? -27.114 -10.248 8.289 1.00 81.50 376 ASN A CA 1
ATOM 3198 C C . ASN A 1 376 ? -26.981 -11.063 7.007 1.00 81.50 376 ASN A C 1
ATOM 3200 O O . ASN A 1 376 ? -26.586 -10.510 5.985 1.00 81.50 376 ASN A O 1
ATOM 3204 N N . GLN A 1 377 ? -27.377 -12.336 7.059 1.00 85.31 377 GLN A N 1
ATOM 3205 C CA . GLN A 1 377 ? -27.313 -13.262 5.924 1.00 85.31 377 GLN A CA 1
ATOM 3206 C C . GLN A 1 377 ? -27.909 -12.660 4.645 1.00 85.31 377 GLN A C 1
ATOM 3208 O O . GLN A 1 377 ? -27.292 -12.752 3.593 1.00 85.31 377 GLN A O 1
ATOM 3213 N N . TYR A 1 378 ? -29.038 -11.946 4.730 1.00 87.75 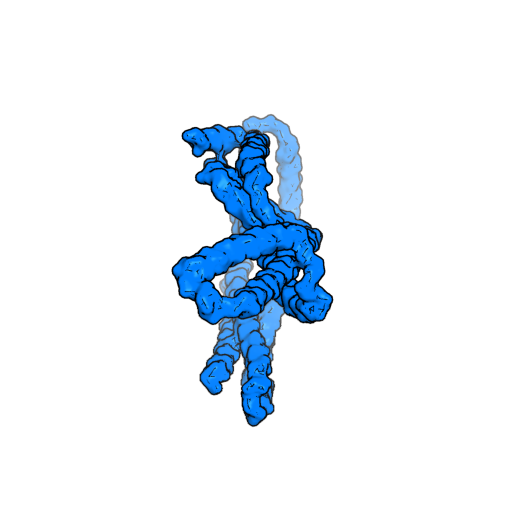378 TYR A N 1
ATOM 3214 C CA . TYR A 1 378 ? -29.656 -11.319 3.557 1.00 87.75 378 TYR A CA 1
ATOM 3215 C C . TYR A 1 378 ? -28.770 -10.244 2.912 1.00 87.75 378 TYR A C 1
ATOM 3217 O O . TYR A 1 378 ? -28.661 -10.183 1.688 1.00 87.75 378 TYR A O 1
ATOM 3225 N N . ILE A 1 379 ? -28.124 -9.400 3.724 1.00 86.12 379 ILE A N 1
ATOM 3226 C CA . ILE A 1 379 ? -27.250 -8.329 3.222 1.00 86.12 379 ILE A CA 1
ATOM 3227 C C . ILE A 1 379 ? -25.944 -8.927 2.699 1.00 86.12 379 ILE A C 1
ATOM 3229 O O . ILE A 1 379 ? -25.476 -8.523 1.635 1.00 86.12 379 ILE A O 1
ATOM 3233 N N . THR A 1 380 ? -25.393 -9.921 3.398 1.00 86.56 380 THR A N 1
ATOM 3234 C CA . THR A 1 380 ? -24.193 -10.642 2.968 1.00 86.56 380 THR A CA 1
ATOM 3235 C C . THR A 1 380 ? -24.429 -11.339 1.627 1.00 86.56 380 THR A C 1
ATOM 3237 O O . THR A 1 380 ? -23.671 -11.109 0.691 1.00 86.56 380 THR A O 1
ATOM 3240 N N . SER A 1 381 ? -25.520 -12.096 1.460 1.00 89.50 381 SER A N 1
ATOM 3241 C CA . SER A 1 381 ? -25.852 -12.754 0.187 1.00 89.50 381 SER A CA 1
ATOM 3242 C C . SER A 1 381 ? -26.110 -11.759 -0.948 1.00 89.50 381 SER A C 1
ATOM 3244 O O . SER A 1 381 ? -25.665 -11.982 -2.076 1.00 89.50 381 SER A O 1
ATOM 3246 N N . PHE A 1 382 ? -26.786 -10.639 -0.674 1.00 89.94 382 PHE A N 1
ATOM 3247 C CA . PHE A 1 382 ? -26.982 -9.580 -1.669 1.00 89.94 382 PHE A CA 1
ATOM 3248 C C . PHE A 1 382 ? -25.647 -8.968 -2.123 1.00 89.94 382 PHE A C 1
ATOM 3250 O O . PHE A 1 382 ? -25.419 -8.771 -3.318 1.00 89.94 382 PHE A O 1
ATOM 3257 N N . PHE A 1 383 ? -24.735 -8.714 -1.183 1.00 89.44 383 PHE A N 1
ATOM 3258 C CA . PHE A 1 383 ? -23.414 -8.182 -1.495 1.00 89.44 383 PHE A CA 1
ATOM 3259 C C . PHE A 1 383 ? -22.581 -9.180 -2.307 1.00 89.44 383 PHE A C 1
ATOM 3261 O O . PHE A 1 383 ? -22.059 -8.823 -3.359 1.00 89.44 383 PHE A O 1
ATOM 3268 N N . VAL A 1 384 ? -22.497 -10.431 -1.850 1.00 89.44 384 VAL A N 1
ATOM 3269 C CA . VAL A 1 384 ? -21.714 -11.501 -2.489 1.00 89.44 384 VAL A CA 1
ATOM 3270 C C . VAL A 1 384 ? -22.226 -11.817 -3.899 1.00 89.44 384 VAL A C 1
ATOM 3272 O O . VAL A 1 384 ? -21.434 -12.156 -4.772 1.00 89.44 384 VAL A O 1
ATOM 3275 N N . SER A 1 385 ? -23.528 -11.671 -4.157 1.00 88.44 385 SER A N 1
ATOM 3276 C CA . SER A 1 385 ? -24.099 -11.877 -5.497 1.00 88.44 385 SER A CA 1
ATOM 3277 C C . SER A 1 385 ? -23.905 -10.684 -6.438 1.00 88.44 385 SER A C 1
ATOM 3279 O O . SER A 1 385 ? -23.716 -10.881 -7.635 1.00 88.44 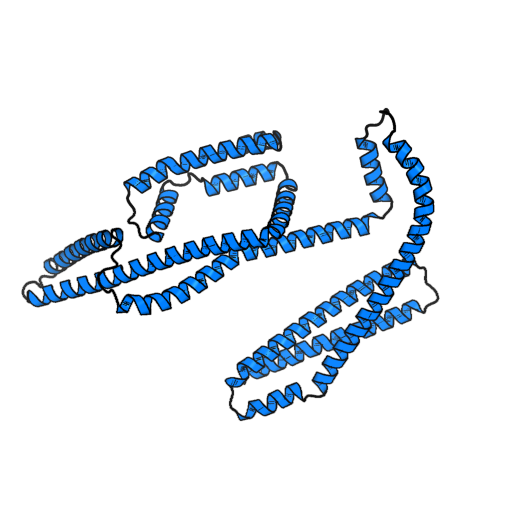385 SER A O 1
ATOM 3281 N N . THR A 1 386 ? -23.925 -9.451 -5.924 1.00 89.75 386 THR A N 1
ATOM 3282 C CA . THR A 1 386 ? -23.905 -8.242 -6.766 1.00 89.75 386 THR A CA 1
ATOM 3283 C C . THR A 1 386 ? -22.496 -7.681 -6.959 1.00 89.75 386 THR A C 1
ATOM 3285 O O . THR A 1 386 ? -22.086 -7.380 -8.080 1.00 89.75 386 THR A O 1
ATOM 3288 N N . PHE A 1 387 ? -21.737 -7.515 -5.874 1.00 88.81 387 PHE A N 1
ATOM 3289 C CA . PHE A 1 387 ? -20.485 -6.756 -5.884 1.00 88.81 387 PHE A CA 1
ATOM 3290 C C . PHE A 1 387 ? -19.367 -7.418 -6.704 1.00 88.81 387 PHE A C 1
ATOM 3292 O O . PHE A 1 387 ? -18.768 -6.713 -7.516 1.00 88.81 387 PHE A O 1
ATOM 3299 N N . PRO A 1 388 ? -19.102 -8.736 -6.592 1.00 88.50 388 PRO A N 1
ATOM 3300 C CA . PRO A 1 388 ? -18.060 -9.382 -7.393 1.00 88.50 388 PRO A CA 1
ATOM 3301 C C . PRO A 1 388 ? -18.330 -9.294 -8.899 1.00 88.50 388 PRO A C 1
ATOM 3303 O O . PRO A 1 388 ? -17.413 -9.039 -9.673 1.00 88.50 388 PRO A O 1
ATOM 3306 N N . VAL A 1 389 ? -19.595 -9.421 -9.317 1.00 87.00 389 VAL A N 1
ATOM 3307 C CA . VAL A 1 389 ? -20.005 -9.314 -10.728 1.00 87.00 389 VAL A CA 1
ATOM 3308 C C . VAL A 1 389 ? -19.802 -7.890 -11.254 1.00 87.00 389 VAL A C 1
ATOM 3310 O O . VAL A 1 389 ? -19.274 -7.683 -12.348 1.00 87.00 389 VAL A O 1
ATOM 3313 N N . VAL A 1 390 ? -20.176 -6.878 -10.466 1.00 89.50 390 VAL A N 1
ATOM 3314 C CA . VAL A 1 390 ? -19.934 -5.474 -10.828 1.00 89.50 390 VAL A CA 1
ATOM 3315 C C . VAL A 1 390 ? -18.432 -5.178 -10.885 1.00 89.50 390 VAL A C 1
ATOM 3317 O O . VAL A 1 390 ? -17.967 -4.566 -11.843 1.00 89.50 390 VAL A O 1
ATOM 3320 N N . LEU A 1 391 ? -17.652 -5.648 -9.911 1.00 89.06 391 LEU A N 1
ATOM 3321 C CA . LEU A 1 391 ? -16.203 -5.457 -9.888 1.00 89.06 391 LEU A CA 1
ATOM 3322 C C . LEU A 1 391 ? -15.524 -6.116 -11.101 1.00 89.06 391 LEU A C 1
ATOM 3324 O O . LEU A 1 391 ? -14.697 -5.475 -11.747 1.00 89.06 391 LEU A O 1
ATOM 3328 N N . ASP A 1 392 ? -15.919 -7.342 -11.456 1.00 87.88 392 ASP A N 1
ATOM 3329 C CA . ASP A 1 392 ? -15.447 -8.058 -12.649 1.00 87.88 392 ASP A CA 1
ATOM 3330 C C . ASP A 1 392 ? -15.674 -7.251 -13.929 1.00 87.88 392 ASP A C 1
ATOM 3332 O O . ASP A 1 392 ? -14.737 -6.969 -14.679 1.00 87.88 392 ASP A O 1
ATOM 3336 N N . THR A 1 393 ? -16.911 -6.807 -14.152 1.00 89.31 393 THR A N 1
ATOM 3337 C CA . THR A 1 393 ? -17.256 -6.027 -15.349 1.00 89.31 393 THR A CA 1
ATOM 3338 C C . THR A 1 393 ? -16.504 -4.694 -15.407 1.00 89.31 393 THR A C 1
ATOM 3340 O O . THR A 1 393 ? -16.003 -4.315 -16.470 1.00 89.31 393 THR A O 1
ATOM 3343 N N . MET A 1 394 ? -16.348 -4.003 -14.271 1.00 90.06 394 MET A N 1
ATOM 3344 C CA . MET A 1 394 ? -15.582 -2.757 -14.186 1.00 90.06 394 MET A CA 1
ATOM 3345 C C . MET A 1 394 ? -14.100 -2.966 -14.503 1.00 90.06 394 MET A C 1
ATOM 3347 O O . MET A 1 394 ? -13.519 -2.176 -15.254 1.00 90.06 394 MET A O 1
ATOM 3351 N N . VAL A 1 395 ? -13.482 -4.016 -13.959 1.00 87.56 395 VAL A N 1
ATOM 3352 C CA . VAL A 1 395 ? -12.062 -4.297 -14.184 1.00 87.56 395 VAL A CA 1
ATOM 3353 C C . VAL A 1 395 ? -11.818 -4.781 -15.611 1.00 87.56 395 VAL A C 1
ATOM 3355 O O . VAL A 1 395 ? -10.916 -4.252 -16.258 1.00 87.56 395 VAL A O 1
ATOM 3358 N N . LYS A 1 396 ? -12.651 -5.673 -16.164 1.00 86.31 396 LYS A N 1
ATOM 3359 C CA . LYS A 1 396 ? -12.562 -6.089 -17.578 1.00 86.31 396 LYS A CA 1
ATOM 3360 C C . LYS A 1 396 ? -12.663 -4.898 -18.527 1.00 86.31 396 LYS A C 1
ATOM 3362 O O . LYS A 1 396 ? -11.828 -4.746 -19.420 1.00 86.31 396 LYS A O 1
ATOM 3367 N N . TYR A 1 397 ? -13.630 -4.004 -18.302 1.00 88.50 397 TYR A N 1
ATOM 3368 C CA . TYR A 1 397 ? -13.758 -2.779 -19.093 1.00 88.50 397 TYR A CA 1
ATOM 3369 C C . TYR A 1 397 ? -12.529 -1.869 -18.952 1.00 88.50 397 TYR A C 1
ATOM 3371 O O . TYR A 1 397 ? -12.023 -1.332 -19.943 1.00 88.50 397 TYR A O 1
ATOM 3379 N N . TRP A 1 398 ? -12.018 -1.702 -17.730 1.00 88.69 398 TRP A N 1
ATOM 3380 C CA . TRP A 1 398 ? -10.830 -0.892 -17.472 1.00 88.69 398 TRP A CA 1
ATOM 3381 C C . TRP A 1 398 ? -9.586 -1.448 -18.173 1.00 88.69 398 TRP A C 1
ATOM 3383 O O . TRP A 1 398 ? -8.882 -0.686 -18.841 1.00 88.69 398 TRP A O 1
ATOM 3393 N N . ILE A 1 399 ? -9.363 -2.762 -18.093 1.00 85.88 399 ILE A N 1
ATOM 3394 C CA . ILE A 1 399 ? -8.267 -3.475 -18.758 1.00 85.88 399 ILE A CA 1
ATOM 3395 C C . ILE A 1 399 ? -8.373 -3.312 -20.270 1.00 85.88 399 ILE A C 1
ATOM 3397 O O . ILE A 1 399 ? -7.420 -2.848 -20.895 1.00 85.88 399 ILE A O 1
ATOM 3401 N N . PHE A 1 400 ? -9.538 -3.601 -20.858 1.00 84.06 400 PHE A N 1
ATOM 3402 C CA . PHE A 1 400 ? -9.750 -3.477 -22.299 1.00 84.06 400 PHE A CA 1
ATOM 3403 C C . PHE A 1 400 ? -9.466 -2.055 -22.796 1.00 84.06 400 PHE A C 1
ATOM 3405 O O . PHE A 1 400 ? -8.757 -1.857 -23.786 1.00 84.06 400 PHE A O 1
ATOM 3412 N N . ARG A 1 401 ? -9.955 -1.036 -22.078 1.00 83.94 401 ARG A N 1
ATOM 3413 C CA . ARG A 1 401 ? -9.724 0.368 -22.437 1.00 83.94 401 ARG A CA 1
ATOM 3414 C C . ARG A 1 401 ? -8.255 0.770 -22.304 1.00 83.94 401 ARG A C 1
ATOM 3416 O O . ARG A 1 401 ? -7.751 1.531 -23.130 1.00 83.94 401 ARG A O 1
ATOM 3423 N N . HIS A 1 402 ? -7.572 0.307 -21.259 1.00 82.50 402 HIS A N 1
ATOM 3424 C CA . HIS A 1 402 ? -6.193 0.705 -20.991 1.00 82.50 402 HIS A CA 1
ATOM 3425 C C . HIS A 1 402 ? -5.190 -0.019 -21.896 1.00 82.50 402 HIS A C 1
ATOM 3427 O O . HIS A 1 402 ? -4.253 0.613 -22.390 1.00 82.50 402 HIS A O 1
ATOM 3433 N N . LEU A 1 403 ? -5.382 -1.316 -22.136 1.00 80.25 403 LEU A N 1
ATOM 3434 C CA . LEU A 1 403 ? -4.494 -2.119 -22.972 1.00 80.25 403 LEU A CA 1
ATOM 3435 C C . LEU A 1 403 ? -4.558 -1.696 -24.438 1.00 80.25 403 LEU A C 1
ATOM 3437 O O . LEU A 1 403 ? -3.510 -1.447 -25.031 1.00 80.25 403 LEU A O 1
ATOM 3441 N N . ASN A 1 404 ? -5.763 -1.484 -24.981 1.00 78.12 404 ASN A N 1
ATOM 3442 C CA . ASN A 1 404 ? -5.937 -0.981 -26.349 1.00 78.12 404 ASN A CA 1
ATOM 3443 C C . ASN A 1 404 ? -5.241 0.368 -26.582 1.00 78.12 404 ASN A C 1
ATOM 3445 O O . ASN A 1 404 ? -4.803 0.651 -27.695 1.00 78.12 404 ASN A O 1
ATOM 3449 N N . ARG A 1 405 ? -5.114 1.204 -25.542 1.00 78.62 405 ARG A N 1
ATOM 3450 C CA . ARG A 1 405 ? -4.416 2.493 -25.633 1.00 78.62 405 ARG A CA 1
ATOM 3451 C C . ARG A 1 405 ? -2.889 2.356 -25.617 1.00 78.62 405 ARG A C 1
ATOM 3453 O O . ARG A 1 405 ? -2.219 3.210 -26.190 1.00 78.62 405 ARG A O 1
ATOM 3460 N N . ILE A 1 406 ? -2.341 1.350 -24.929 1.00 74.44 406 ILE A N 1
ATOM 3461 C CA . ILE A 1 406 ? -0.887 1.146 -24.808 1.00 74.44 406 ILE A CA 1
ATOM 3462 C C . ILE A 1 406 ? -0.350 0.390 -26.026 1.00 74.44 406 ILE A C 1
ATOM 3464 O O . ILE A 1 406 ? 0.565 0.881 -26.683 1.00 74.44 406 ILE A O 1
ATOM 3468 N N . SER A 1 407 ? -0.903 -0.787 -26.321 1.00 75.88 407 SER A N 1
ATOM 3469 C CA . SER A 1 407 ? -0.592 -1.541 -27.535 1.00 75.88 407 SER A CA 1
ATOM 3470 C C . SER A 1 407 ? -1.648 -2.628 -27.797 1.00 75.88 407 SER A C 1
ATOM 3472 O O . SER A 1 407 ? -1.921 -3.456 -26.924 1.00 75.88 407 SER A O 1
ATOM 3474 N N . PRO A 1 408 ? -2.213 -2.693 -29.018 1.00 76.88 408 PRO A N 1
ATOM 3475 C CA . PRO A 1 408 ? -3.161 -3.745 -29.398 1.00 76.88 408 PRO A CA 1
ATOM 3476 C C . PRO A 1 408 ? -2.596 -5.172 -29.275 1.00 76.88 408 PRO A C 1
ATOM 3478 O O . PRO A 1 408 ? -3.347 -6.117 -29.053 1.00 76.88 408 PRO A O 1
ATOM 3481 N N . SER A 1 409 ? -1.271 -5.341 -29.369 1.00 78.75 409 SER A N 1
ATOM 3482 C CA . SER A 1 409 ? -0.588 -6.634 -29.204 1.00 78.75 409 SER A CA 1
ATOM 3483 C C . SER A 1 409 ? -0.780 -7.251 -27.815 1.00 78.75 409 SER A C 1
ATOM 3485 O O . SER A 1 409 ? -0.912 -8.471 -27.701 1.00 78.75 409 SER A O 1
ATOM 3487 N N . ILE A 1 410 ? -0.824 -6.432 -26.754 1.00 77.38 410 ILE A N 1
ATOM 3488 C CA . ILE A 1 410 ? -1.047 -6.928 -25.388 1.00 77.38 410 ILE A CA 1
ATOM 3489 C C . ILE A 1 410 ? -2.452 -7.517 -25.265 1.00 77.38 410 ILE A C 1
ATOM 3491 O O . ILE A 1 410 ? -2.614 -8.525 -24.590 1.00 77.38 410 ILE A O 1
ATOM 3495 N N . VAL A 1 411 ? -3.451 -6.942 -25.942 1.00 79.56 411 VAL A N 1
ATOM 3496 C CA . VAL A 1 411 ? -4.837 -7.440 -25.911 1.00 79.56 411 VAL A CA 1
ATOM 3497 C C . VAL A 1 411 ? -4.942 -8.819 -26.555 1.00 79.56 411 VAL A C 1
ATOM 3499 O O . VAL A 1 411 ? -5.536 -9.713 -25.964 1.00 79.56 411 VAL A O 1
ATOM 3502 N N . VAL A 1 412 ? -4.297 -9.030 -27.707 1.00 79.75 412 VAL A N 1
ATOM 3503 C CA . VAL A 1 412 ? -4.241 -10.358 -28.349 1.00 79.75 412 VAL A CA 1
ATOM 3504 C C . VAL A 1 412 ? -3.571 -11.381 -27.429 1.00 79.75 412 VAL A C 1
ATOM 3506 O O . VAL A 1 412 ? -4.075 -12.487 -27.262 1.00 79.75 412 VAL A O 1
ATOM 3509 N N . THR A 1 413 ? -2.472 -10.988 -26.781 1.00 80.31 413 THR A N 1
ATOM 3510 C CA . THR A 1 413 ? -1.742 -11.866 -25.854 1.00 80.31 413 THR A CA 1
ATOM 3511 C C . THR A 1 413 ? -2.583 -12.182 -24.612 1.00 80.31 413 THR A C 1
ATOM 3513 O O . THR A 1 413 ? -2.648 -13.329 -24.187 1.00 80.31 413 THR A O 1
ATOM 3516 N N . TYR A 1 414 ? -3.270 -11.181 -24.059 1.00 81.56 414 TYR A N 1
ATOM 3517 C CA . TYR A 1 414 ? -4.208 -11.327 -22.947 1.00 81.56 414 TYR A CA 1
ATOM 3518 C C . TYR A 1 414 ? -5.345 -12.295 -23.290 1.00 81.56 414 TYR A C 1
ATOM 3520 O O . TYR A 1 414 ? -5.608 -13.199 -22.508 1.00 81.56 414 TYR A O 1
ATOM 3528 N N . HIS A 1 415 ? -5.969 -12.162 -24.467 1.00 80.44 415 HIS A N 1
ATOM 3529 C CA . HIS A 1 415 ? -7.000 -13.102 -24.916 1.00 80.44 415 HIS A CA 1
ATOM 3530 C C . HIS A 1 415 ? -6.453 -14.525 -25.042 1.00 80.44 415 HIS A C 1
ATOM 3532 O O . HIS A 1 415 ? -7.053 -15.435 -24.489 1.00 80.44 415 HIS A O 1
ATOM 3538 N N . SER A 1 416 ? -5.275 -14.706 -25.652 1.00 82.56 416 SER A N 1
ATOM 3539 C CA . SER A 1 416 ? -4.654 -16.034 -25.777 1.00 82.56 416 SER A CA 1
ATOM 3540 C C . SER A 1 416 ? -4.222 -16.674 -24.452 1.00 82.56 416 SER A C 1
ATOM 3542 O O . SER A 1 416 ? -3.966 -17.867 -24.421 1.00 82.56 416 SER A O 1
ATOM 3544 N N . MET A 1 417 ? -4.059 -15.882 -23.385 1.00 84.25 417 MET A N 1
ATOM 3545 C CA . MET A 1 417 ? -3.712 -16.373 -22.044 1.00 84.25 417 MET A CA 1
ATOM 3546 C C . MET A 1 417 ? -4.942 -16.618 -21.163 1.00 84.25 417 MET A C 1
ATOM 3548 O O . MET A 1 417 ? -4.819 -17.274 -20.133 1.00 84.25 417 MET A O 1
ATOM 3552 N N . ASN A 1 418 ? -6.077 -16.006 -21.507 1.00 78.19 418 ASN A N 1
ATOM 3553 C CA . ASN A 1 418 ? -7.323 -16.088 -20.752 1.00 78.19 418 ASN A CA 1
ATOM 3554 C C . ASN A 1 418 ? -8.276 -17.163 -21.304 1.00 78.19 418 ASN A C 1
ATOM 3556 O O . ASN A 1 418 ? -9.170 -17.596 -20.579 1.00 78.19 418 ASN A O 1
ATOM 3560 N N . GLU A 1 419 ? -8.131 -17.529 -22.582 1.00 75.31 419 GLU A N 1
ATOM 3561 C CA . GLU A 1 419 ? -8.614 -18.806 -23.138 1.00 75.31 419 GLU A CA 1
ATOM 3562 C C . GLU A 1 419 ? -7.768 -19.969 -22.612 1.00 75.31 419 GLU A C 1
ATOM 3564 O O . GLU A 1 419 ? -8.376 -21.006 -22.256 1.00 75.31 419 GLU A O 1
#

pLDDT: mean 77.23, std 13.37, range [36.53, 94.38]

Solvent-accessible surface area (backbone atoms only — not comparable to full-atom values): 22788 Å² total; per-residue (Å²): 107,74,72,55,54,52,49,54,50,50,35,53,51,24,49,49,52,24,48,52,42,45,47,54,48,53,49,53,55,49,53,51,56,52,64,66,67,48,90,84,75,58,75,67,63,50,53,56,54,46,52,55,50,50,51,53,50,52,52,40,50,48,52,29,53,54,23,49,49,53,24,50,55,48,49,53,50,49,60,69,50,47,82,82,52,67,74,84,52,55,64,57,46,56,46,56,61,74,64,28,63,68,58,54,50,49,53,52,49,44,50,52,48,53,53,57,48,51,54,48,53,49,58,48,52,52,48,53,50,54,53,49,50,54,51,47,53,59,44,47,62,52,45,54,67,47,47,67,58,42,62,57,59,78,66,55,67,96,54,99,67,59,72,67,56,59,52,49,50,48,53,49,49,48,53,71,67,64,61,39,62,68,52,52,53,48,52,52,51,47,51,51,49,47,47,52,52,26,53,54,47,55,50,49,65,59,48,49,33,52,54,50,33,54,53,46,47,55,55,49,49,60,52,47,51,64,59,44,62,79,72,49,86,77,75,65,61,49,72,46,50,48,54,51,50,51,54,51,48,50,53,51,51,52,52,48,52,49,51,48,63,70,47,85,50,66,88,80,54,55,72,64,62,54,52,50,54,52,48,54,51,49,51,53,49,50,52,54,50,43,53,50,42,52,51,31,54,50,51,51,54,31,49,55,48,29,54,49,46,46,52,52,50,52,65,74,37,49,75,56,50,54,49,32,50,51,48,51,49,52,53,62,68,70,48,53,60,69,56,51,34,50,53,52,50,53,51,47,50,68,76,52,42,80,87,40,65,62,60,48,41,51,52,50,42,53,52,31,49,56,73,46,42,69,77,46,69,70,60,46,53,52,44,48,65,46,49,51,57,52,51,44,53,52,48,54,52,48,49,55,58,50,36,57,71,75,39,61,66,36,47,57,52,36,50,70,70,73,108

Mean predicted aligned error: 19.0 Å

Secondary structure (DSSP, 8-state):
-HHHHHHHHHHHHHHHHHHHHHHHHHHHHHHHHHHTTSS---HHHHHHHHHHHHHHHHHHHHHHHHHHHHHHHHHHHHHHHGGGS-THHHHHHHHHHHS-HHHHHHHHHHHHHHHHHHHHHHHHHHHHHHHHHHHHHHHHHHHHHHHTTTHHHHT----SS-HHHHHHHHHHHHHHTTTHHHHHHHHHHHHHHHHHHHHHHHHHHHHHHHHHHHHHHHHHHHHHHHHHTTT-SSS---HHHHHHHHHHHHHHHHHHHHHHHHTT-TTTS-HHHHHHHHHHHHHHHHHHHHHHHHHHHHHHHHHHHHHHHHHHHHHHTHHHHHHHHHHHHHHHHHS-HHHHHHHHHHHHHHHH-TT-HHHHHHHHHHHHHHTTPPP-HHHHHHHHHHHHHHHHHHHHHHHHHHHHHH-HHHHHHHHHHH-

InterPro domains:
  IPR004282 Chloroplast envelope membrane protein, CemA [MF_01308] (190-419)
  IPR004282 Chloroplast envelope membrane protein, CemA [PF03040] (192-419)
  IPR004282 Chloroplast envelope membrane protein, CemA [PTHR33650] (111-419)